Protein AF-A0A9Q0F602-F1 (afdb_monomer)

Radius of gyration: 28.96 Å; Cα contacts (8 Å, |Δi|>4): 557; chains: 1; bounding box: 71×71×75 Å

Foldseek 3Di:
DDAAEDAALVVQVVCVVVVVDDQFGKHKYKDFDDVVCVVVVQDLDPDPPDDDDDDFDCPPFKTWDDDPPPDGGTIIIGTGGNNVSVLVVLVVVLVVVVPPDDDDHDHQPADDDPVVSVCVVCQQRPPSCVVVVVVVVVVVVVVVQDDDLVLLAADPVLVVLVVVLVVVLVVLVVCVVVVNDDPVRSLVVLQVSQVLSLVVRLVVVLVCCVVPPVPRSVNCCAVVVVDDDSLRSSLAHFFLFWFAALVRHTDSDTTRDHVSRDGDPVRVVRLVRLLVSLVVLLVVLLVVLVVQLVVLCVVQVQAFAAAAAQPDLAFDWAFQDPPPDPNVVVLVVQQQWFASAFDDDVPDTDDHHLDHDHPVNSVCCVVRHRGITTTAAQVRRPDDRYGHQNNHGADPNNSHGDDHGDSVSNVVSCVSSVCSSVVSNPSNSSSRDDDDDDDNDDDDPDFDWDDDPPDDTDGDD

Secondary structure (DSSP, 8-state):
-PPPEESSHHHHHHHHHTTSS-TT-EEEEEEEPPHHHHHTS--SS------------EETTEEEE--SSTTSPPEEEEEEEHHHHHHHHHHHHHHHTTTTS------GGG-S-HHHHHHHHTTT-TTTTHHHHHHHHHHHHHHT----STTSPPPTTHHHHHHHHHHHHHHHHHHHHTTSS-HHHHHHHHHHHHHHHHHHHHHHHHHHHHHH-TT-HHHHHHHTTSS--HHHHHHHHT--B-BB-TTSPBPS--B---TTT---HHHHHHHHHHHHHHHHHHHHHHHHHHHHHHHHHHHHTT-EEEES-------EEE----SSS-HHHHHHHHTT-EESS-EEETTEEEE-TT-B--HHHHHHHHHH--S-EEEE-GGG-S-SSEEEHHHH-B-TTTSSBPPTT--HHHHHHHHHHHHHHHHHTHHHHTTTB-----PPP---SSSEEEE-SSS-EEEE-

Structure (mmCIF, N/CA/C/O backbone):
data_AF-A0A9Q0F602-F1
#
_entry.id   AF-A0A9Q0F602-F1
#
loop_
_atom_site.group_PDB
_atom_site.id
_atom_site.type_symbol
_atom_site.label_atom_id
_atom_site.label_alt_id
_atom_site.label_comp_id
_atom_site.label_asym_id
_atom_site.label_entity_id
_atom_site.label_seq_id
_atom_site.pdbx_PDB_ins_code
_atom_site.Cartn_x
_atom_site.Cartn_y
_atom_site.Cartn_z
_atom_site.occupancy
_atom_site.B_iso_or_equiv
_atom_site.auth_seq_id
_atom_site.auth_comp_id
_atom_site.auth_asym_id
_atom_site.auth_atom_id
_atom_site.pdbx_PDB_model_num
ATOM 1 N N . MET A 1 1 ? 18.107 36.963 -3.755 1.00 41.66 1 MET A N 1
ATOM 2 C CA . MET A 1 1 ? 16.839 37.717 -3.617 1.00 41.66 1 MET A CA 1
ATOM 3 C C . MET A 1 1 ? 16.368 37.579 -2.179 1.00 41.66 1 MET A C 1
ATOM 5 O O . MET A 1 1 ? 16.501 36.490 -1.639 1.00 41.66 1 MET A O 1
ATOM 9 N N . LYS A 1 2 ? 15.916 38.659 -1.530 1.00 63.69 2 LYS A N 1
ATOM 10 C CA . LYS A 1 2 ? 15.378 38.585 -0.161 1.00 63.69 2 LYS A CA 1
ATOM 11 C C . LYS A 1 2 ? 13.997 37.928 -0.218 1.00 63.69 2 LYS A C 1
ATOM 13 O O . LYS A 1 2 ? 13.173 38.358 -1.020 1.00 63.69 2 LYS A O 1
ATOM 18 N N . GLU A 1 3 ? 13.774 36.894 0.588 1.00 75.31 3 GLU A N 1
ATOM 19 C CA . GLU A 1 3 ? 12.458 36.259 0.712 1.00 75.31 3 GLU A CA 1
ATOM 20 C C . GLU A 1 3 ? 11.440 37.296 1.226 1.00 75.31 3 GLU A C 1
ATOM 22 O O . GLU A 1 3 ? 11.767 38.059 2.144 1.00 75.31 3 GLU A O 1
ATOM 27 N N . PRO A 1 4 ? 10.239 37.387 0.629 1.00 79.62 4 PRO A N 1
ATOM 28 C CA . PRO A 1 4 ? 9.236 38.358 1.035 1.00 79.62 4 PRO A CA 1
ATOM 29 C C . PRO A 1 4 ? 8.713 38.043 2.439 1.00 79.62 4 PRO A C 1
ATOM 31 O O . PRO A 1 4 ? 8.528 36.886 2.820 1.00 79.62 4 PRO A O 1
ATOM 34 N N . PHE A 1 5 ? 8.473 39.102 3.204 1.00 81.12 5 PHE A N 1
ATOM 35 C CA . PHE A 1 5 ? 7.971 39.035 4.568 1.00 81.12 5 PHE A CA 1
ATOM 36 C C . PHE A 1 5 ? 6.548 39.588 4.623 1.00 81.12 5 PHE A C 1
ATOM 38 O O . PHE A 1 5 ? 6.293 40.682 4.115 1.00 81.12 5 PHE A O 1
ATOM 45 N N . PHE A 1 6 ? 5.645 38.855 5.269 1.00 79.75 6 PHE A N 1
ATOM 46 C CA . PHE A 1 6 ? 4.251 39.248 5.445 1.00 79.75 6 PHE A CA 1
ATOM 47 C C . PHE A 1 6 ? 3.867 39.260 6.923 1.00 79.75 6 PHE A C 1
ATOM 49 O O . PHE A 1 6 ? 4.175 38.334 7.678 1.00 79.75 6 PHE A O 1
ATOM 56 N N . TRP A 1 7 ? 3.162 40.321 7.322 1.00 73.75 7 TRP A N 1
ATOM 57 C CA . TRP A 1 7 ? 2.641 40.471 8.677 1.00 73.75 7 TRP A CA 1
ATOM 58 C C . TRP A 1 7 ? 1.480 39.516 8.937 1.00 73.75 7 TRP A C 1
ATOM 60 O O . TRP A 1 7 ? 1.455 38.889 9.987 1.00 73.75 7 TRP A O 1
ATOM 70 N N . ASN A 1 8 ? 0.570 39.367 7.971 1.00 76.56 8 ASN A N 1
ATOM 71 C CA . ASN A 1 8 ? -0.616 38.525 8.097 1.00 76.56 8 ASN A CA 1
ATOM 72 C C . ASN A 1 8 ? -0.770 37.597 6.878 1.00 76.56 8 ASN A C 1
ATOM 74 O O . ASN A 1 8 ? -0.322 37.908 5.771 1.00 76.56 8 ASN A O 1
ATOM 78 N N . SER A 1 9 ? -1.474 36.474 7.055 1.00 77.12 9 SER A N 1
ATOM 79 C CA . SER A 1 9 ? -1.753 35.501 5.981 1.00 77.12 9 SER A CA 1
ATOM 80 C C . SER A 1 9 ? -2.570 36.108 4.833 1.00 77.12 9 SER A C 1
ATOM 82 O O . SER A 1 9 ? -2.335 35.798 3.665 1.00 77.12 9 SER A O 1
ATOM 84 N N . ASN A 1 10 ? -3.481 37.034 5.147 1.00 81.56 10 ASN A N 1
ATOM 85 C CA . ASN A 1 10 ? -4.293 37.748 4.161 1.00 81.56 10 ASN A CA 1
ATOM 86 C C . ASN A 1 10 ? -3.459 38.627 3.222 1.00 81.56 10 ASN A C 1
ATOM 88 O O . ASN A 1 10 ? -3.781 38.712 2.037 1.00 81.56 10 ASN A O 1
ATOM 92 N N . ASP A 1 11 ? -2.370 39.222 3.714 1.00 84.00 11 ASP A N 1
ATOM 93 C CA . ASP A 1 11 ? -1.487 40.054 2.891 1.00 84.00 11 ASP A CA 1
ATOM 94 C C . ASP A 1 11 ? -0.701 39.193 1.900 1.00 84.00 11 ASP A C 1
ATOM 96 O O . ASP A 1 11 ? -0.576 39.552 0.728 1.00 84.00 11 ASP A O 1
ATOM 100 N N . ALA A 1 12 ? -0.235 38.020 2.343 1.00 80.81 12 ALA A N 1
ATOM 101 C CA . ALA A 1 12 ? 0.428 37.047 1.479 1.00 80.81 12 ALA A CA 1
ATOM 102 C C . ALA A 1 12 ? -0.520 36.547 0.372 1.00 80.81 12 ALA A C 1
ATOM 104 O O . ALA A 1 12 ? -0.171 36.548 -0.808 1.00 80.81 12 ALA A O 1
ATOM 105 N N . ILE A 1 13 ? -1.761 36.196 0.721 1.00 82.19 13 ILE A N 1
ATOM 106 C CA . ILE A 1 13 ? -2.766 35.744 -0.255 1.00 82.19 13 ILE A CA 1
ATOM 107 C C . ILE A 1 13 ? -3.188 36.889 -1.188 1.00 82.19 13 ILE A C 1
ATOM 109 O O . ILE A 1 13 ? -3.376 36.674 -2.386 1.00 82.19 13 ILE A O 1
ATOM 113 N N . GLY A 1 14 ? -3.297 38.117 -0.678 1.00 84.25 14 GLY A N 1
ATOM 114 C CA . GLY A 1 14 ? -3.544 39.313 -1.483 1.00 84.25 14 GLY A CA 1
ATOM 115 C C . GLY A 1 14 ? -2.427 39.567 -2.497 1.00 84.25 14 GLY A C 1
ATOM 116 O O . GLY A 1 14 ? -2.708 39.825 -3.668 1.00 84.25 14 GLY A O 1
ATOM 117 N N . ALA A 1 15 ? -1.167 39.413 -2.086 1.00 85.12 15 ALA A N 1
ATOM 118 C CA . ALA A 1 15 ? -0.013 39.522 -2.972 1.00 85.12 15 ALA A CA 1
ATOM 119 C C . ALA A 1 15 ? -0.013 38.438 -4.064 1.00 85.12 15 ALA A C 1
ATOM 121 O O . ALA A 1 15 ? 0.291 38.740 -5.220 1.00 85.12 15 ALA A O 1
ATOM 122 N N . TYR A 1 16 ? -0.417 37.207 -3.733 1.00 84.19 16 TYR A N 1
ATOM 123 C CA . TYR A 1 16 ? -0.613 36.137 -4.716 1.00 84.19 16 TYR A CA 1
ATOM 124 C C . TYR A 1 16 ? -1.753 36.447 -5.699 1.00 84.19 16 TYR A C 1
ATOM 126 O O . TYR A 1 16 ? -1.562 36.351 -6.909 1.00 84.19 16 TYR A O 1
ATOM 134 N N . ARG A 1 17 ? -2.912 36.920 -5.216 1.00 84.25 17 ARG A N 1
ATOM 135 C CA . ARG A 1 17 ? -4.042 37.339 -6.074 1.00 84.25 17 ARG A CA 1
ATOM 136 C C . ARG A 1 17 ? -3.666 38.475 -7.028 1.00 84.25 17 ARG A C 1
ATOM 138 O O . ARG A 1 17 ? -4.156 38.526 -8.151 1.00 84.25 17 ARG A O 1
ATOM 145 N N . GLN A 1 18 ? -2.768 39.359 -6.600 1.00 88.62 18 GLN A N 1
ATOM 146 C CA . GLN A 1 18 ? -2.199 40.432 -7.420 1.00 88.62 18 GLN A CA 1
ATOM 147 C C . GLN A 1 18 ? -1.030 39.971 -8.313 1.00 88.62 18 GLN A C 1
ATOM 149 O O . GLN A 1 18 ? -0.389 40.811 -8.941 1.00 88.62 18 GLN A O 1
ATOM 154 N N . LYS A 1 19 ? -0.735 38.662 -8.368 1.00 84.19 19 LYS A N 1
ATOM 155 C CA . LYS A 1 19 ? 0.367 38.045 -9.131 1.00 84.19 19 LYS A CA 1
ATOM 156 C C . LYS A 1 19 ? 1.757 38.611 -8.801 1.00 84.19 19 LYS A C 1
ATOM 158 O O . LYS A 1 19 ? 2.646 38.612 -9.646 1.00 84.19 19 LYS A O 1
ATOM 163 N N . ARG A 1 20 ? 1.959 39.105 -7.572 1.00 84.19 20 ARG A N 1
ATOM 164 C CA . ARG A 1 20 ? 3.258 39.624 -7.097 1.00 84.19 20 ARG A CA 1
ATOM 165 C C . ARG A 1 20 ? 4.189 38.524 -6.588 1.00 84.19 20 ARG A C 1
ATOM 167 O O . ARG A 1 20 ? 5.395 38.733 -6.536 1.00 84.19 20 ARG A O 1
ATOM 174 N N . ILE A 1 21 ? 3.625 37.387 -6.190 1.00 84.94 21 ILE A N 1
ATOM 175 C CA . ILE A 1 21 ? 4.335 36.194 -5.715 1.00 84.94 21 ILE A CA 1
ATOM 176 C C . ILE A 1 21 ? 3.667 34.942 -6.293 1.00 84.94 21 ILE A C 1
ATOM 178 O O . ILE A 1 21 ? 2.456 34.953 -6.527 1.00 84.94 21 ILE A O 1
ATOM 182 N N . ASN A 1 22 ? 4.438 33.874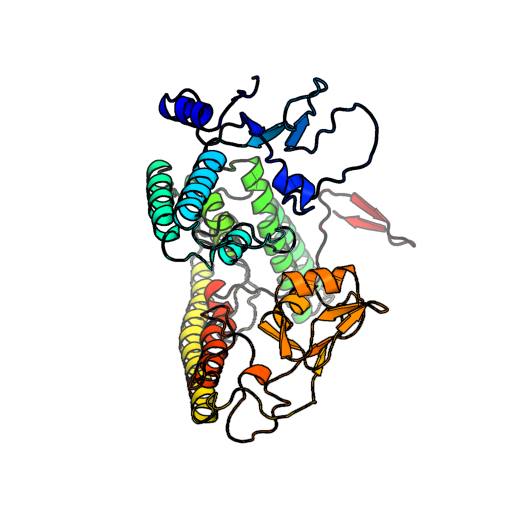 -6.507 1.00 82.81 22 ASN A N 1
ATOM 183 C CA . ASN A 1 22 ? 3.905 32.585 -6.958 1.00 82.81 22 ASN A CA 1
ATOM 184 C C . ASN A 1 22 ? 3.456 31.733 -5.761 1.00 82.81 22 ASN A C 1
ATOM 186 O O . ASN A 1 22 ? 3.841 31.994 -4.620 1.00 82.81 22 ASN A O 1
ATOM 190 N N . LEU A 1 23 ? 2.658 30.695 -6.029 1.00 78.62 23 LEU A N 1
ATOM 191 C CA . LEU A 1 23 ? 2.101 29.807 -5.001 1.00 78.62 23 LEU A CA 1
ATOM 192 C C . LEU A 1 23 ? 3.199 29.119 -4.161 1.00 78.62 23 LEU A C 1
ATOM 194 O O . LEU A 1 23 ? 3.097 29.065 -2.934 1.00 78.62 23 LEU A O 1
ATOM 198 N N . ASP A 1 24 ? 4.267 28.676 -4.830 1.00 75.88 24 ASP A N 1
ATOM 199 C CA . ASP A 1 24 ? 5.380 27.916 -4.240 1.00 75.88 24 ASP A CA 1
ATOM 200 C C . ASP A 1 24 ? 6.548 28.800 -3.783 1.00 75.88 24 ASP A C 1
ATOM 202 O O . ASP A 1 24 ? 7.574 28.306 -3.314 1.00 75.88 24 ASP A O 1
ATOM 206 N N . SER A 1 25 ? 6.427 30.124 -3.923 1.00 80.06 25 SER A N 1
ATOM 207 C CA . SER A 1 25 ? 7.468 31.043 -3.471 1.00 80.06 25 SER A CA 1
ATOM 208 C C . SER A 1 25 ? 7.612 30.982 -1.951 1.00 80.06 25 SER A C 1
ATOM 210 O O . SER A 1 25 ? 6.646 31.199 -1.216 1.00 80.06 25 SER A O 1
ATOM 212 N N . LEU A 1 26 ? 8.837 30.723 -1.489 1.00 78.31 26 LEU A N 1
ATOM 213 C CA . LEU A 1 26 ? 9.181 30.764 -0.071 1.00 78.31 26 LEU A CA 1
ATOM 214 C C . LEU A 1 26 ? 9.020 32.186 0.470 1.00 78.31 26 LEU A C 1
ATOM 216 O O . LEU A 1 26 ? 9.512 33.148 -0.124 1.00 78.31 26 LEU A O 1
ATOM 220 N N . LEU A 1 27 ? 8.339 32.300 1.606 1.00 81.38 27 LEU A N 1
ATOM 221 C CA . LEU A 1 27 ? 8.071 33.552 2.298 1.00 81.38 27 LEU A CA 1
ATOM 222 C C . LEU A 1 27 ? 8.160 33.372 3.815 1.00 81.38 27 LEU A C 1
ATOM 224 O O . LEU A 1 27 ? 8.030 32.262 4.340 1.00 81.38 27 LEU A O 1
ATOM 228 N N . TRP A 1 28 ? 8.348 34.483 4.520 1.00 78.00 28 TRP A N 1
ATOM 229 C CA . TRP A 1 28 ? 8.276 34.531 5.978 1.00 78.00 28 TRP A CA 1
ATOM 230 C C . TRP A 1 28 ? 6.929 35.095 6.411 1.00 78.00 28 TRP A C 1
ATOM 232 O O . TRP A 1 28 ? 6.579 36.220 6.049 1.00 78.00 28 TRP A O 1
ATOM 242 N N . LEU A 1 29 ? 6.188 34.318 7.198 1.00 73.81 29 LEU A N 1
ATOM 243 C CA . LEU A 1 29 ? 4.906 34.716 7.767 1.00 73.81 29 LEU A CA 1
ATOM 244 C C . LEU A 1 29 ? 5.045 34.920 9.275 1.00 73.81 29 LEU A C 1
ATOM 246 O O . LEU A 1 29 ? 5.580 34.054 9.970 1.00 73.81 29 LEU A O 1
ATOM 250 N N . ARG A 1 30 ? 4.526 36.035 9.795 1.00 74.00 30 ARG A N 1
ATOM 251 C CA . ARG A 1 30 ? 4.342 36.217 11.239 1.00 74.00 30 ARG A CA 1
ATOM 252 C C . ARG A 1 30 ? 3.079 35.487 11.700 1.00 74.00 30 ARG A C 1
ATOM 254 O O . ARG A 1 30 ? 1.989 35.741 11.201 1.00 74.00 30 ARG A O 1
ATOM 261 N N . TRP A 1 31 ? 3.234 34.610 12.682 1.00 66.50 31 TRP A N 1
ATOM 262 C CA . TRP A 1 31 ? 2.153 33.909 13.362 1.00 66.50 31 TRP A CA 1
ATOM 263 C C . TRP A 1 31 ? 2.075 34.393 14.813 1.00 66.50 31 TRP A C 1
ATOM 265 O O . TRP A 1 31 ? 3.053 34.321 15.566 1.00 66.50 31 TRP A O 1
ATOM 275 N N . GLU A 1 32 ? 0.911 34.894 15.224 1.00 58.59 32 GLU A N 1
ATOM 276 C CA . GLU A 1 32 ? 0.655 35.272 16.616 1.00 58.59 32 GLU A CA 1
ATOM 277 C C . GLU A 1 32 ? 0.205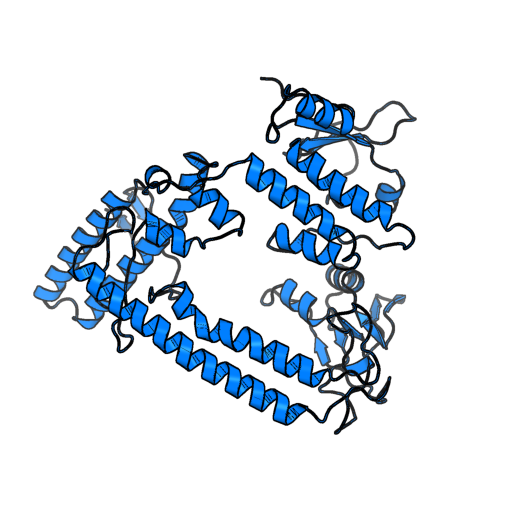 34.044 17.414 1.00 58.59 32 GLU A C 1
ATOM 279 O O . GLU A 1 32 ? -0.794 33.408 17.087 1.00 58.59 32 GLU A O 1
ATOM 284 N N . CYS A 1 33 ? 0.979 33.657 18.431 1.00 53.06 33 CYS A N 1
A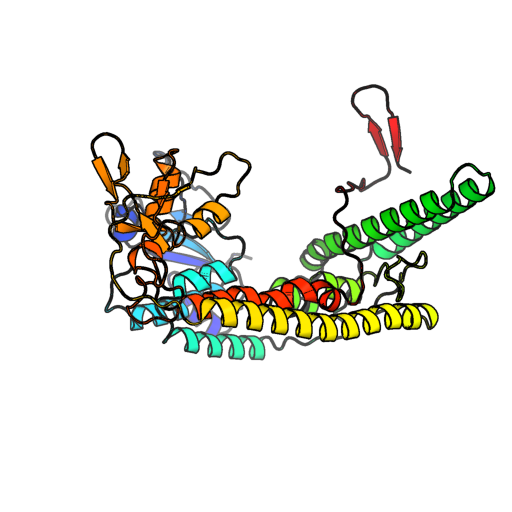TOM 285 C CA . CYS A 1 33 ? 0.665 32.483 19.239 1.00 53.06 33 CYS A CA 1
ATOM 286 C C . CYS A 1 33 ? -0.339 32.853 20.341 1.00 53.06 33 CYS A C 1
ATOM 288 O O . CYS A 1 33 ? -0.104 33.786 21.116 1.00 53.06 33 CYS A O 1
ATOM 290 N N . ASP A 1 34 ? -1.451 32.119 20.410 1.00 48.19 34 ASP A N 1
ATOM 291 C CA . ASP A 1 34 ? -2.485 32.323 21.421 1.00 48.19 34 ASP A CA 1
ATOM 292 C C . ASP A 1 34 ? -2.008 31.787 22.785 1.00 48.19 34 ASP A C 1
ATOM 294 O O . ASP A 1 34 ? -1.539 30.650 22.893 1.00 48.19 34 ASP A O 1
ATOM 298 N N . GLN A 1 35 ? -2.108 32.590 23.851 1.00 42.62 35 GLN A N 1
ATOM 299 C CA . GLN A 1 35 ? -1.493 32.276 25.157 1.00 42.62 35 GLN A CA 1
ATOM 300 C C . GLN A 1 35 ? -2.017 30.973 25.788 1.00 42.62 35 GLN A C 1
ATOM 302 O O . GLN A 1 35 ? -1.317 30.362 26.593 1.00 42.62 35 GLN A O 1
ATOM 307 N N . ARG A 1 36 ? -3.222 30.529 25.404 1.00 39.00 36 ARG A N 1
ATOM 308 C CA . ARG A 1 36 ? -3.867 29.302 25.903 1.00 39.00 36 ARG A CA 1
ATOM 309 C C . ARG A 1 36 ? -3.193 28.009 25.426 1.00 39.00 36 ARG A C 1
ATOM 311 O O . ARG A 1 36 ? -3.219 27.026 26.154 1.00 39.00 36 ARG A O 1
ATOM 318 N N . LEU A 1 37 ? -2.575 28.020 24.241 1.00 38.97 37 LEU A N 1
ATOM 319 C CA . LEU A 1 37 ? -1.828 26.877 23.684 1.00 38.97 37 LEU A CA 1
ATOM 320 C C . LEU A 1 37 ? -0.454 26.701 24.346 1.00 38.97 37 LEU A C 1
ATOM 322 O O . LEU A 1 37 ? 0.096 25.607 24.389 1.00 38.97 37 LEU A O 1
ATOM 326 N N . ILE A 1 38 ? 0.104 27.787 24.886 1.00 39.44 38 ILE A N 1
ATOM 327 C CA . ILE A 1 38 ? 1.402 27.781 25.571 1.00 39.44 38 ILE A CA 1
ATOM 328 C C . ILE A 1 38 ? 1.247 27.247 27.001 1.00 39.44 38 ILE A C 1
ATOM 330 O O . ILE A 1 38 ? 2.126 26.549 27.502 1.00 39.44 38 ILE A O 1
ATOM 334 N N . THR A 1 39 ? 0.127 27.548 27.667 1.00 33.12 39 THR A N 1
ATOM 335 C CA . THR A 1 39 ? -0.156 27.078 29.032 1.00 33.12 39 THR A CA 1
ATOM 336 C C . THR A 1 39 ? -0.642 25.632 29.104 1.00 33.12 39 THR A C 1
ATOM 338 O O . THR A 1 39 ? -0.483 25.016 30.156 1.00 33.12 39 THR A O 1
ATOM 341 N N . SER A 1 40 ? -1.194 25.067 28.024 1.00 34.69 40 SER A N 1
ATOM 342 C CA . SER A 1 40 ? -1.618 23.659 27.986 1.00 34.69 40 SER A CA 1
ATOM 343 C C . SER A 1 40 ? -0.461 22.667 27.807 1.00 34.69 40 SER A C 1
ATOM 345 O O . SER A 1 40 ? -0.661 21.474 28.011 1.00 34.69 40 SER A O 1
ATOM 347 N N . GLY A 1 41 ? 0.748 23.129 27.454 1.00 34.75 41 GLY A N 1
ATOM 348 C CA . GLY A 1 41 ? 1.889 22.256 27.137 1.00 34.75 41 GLY A CA 1
ATOM 349 C C . GLY A 1 41 ? 1.703 21.440 25.850 1.00 34.75 41 GLY A C 1
ATOM 350 O O . GLY A 1 41 ? 2.530 20.590 25.534 1.00 34.75 41 GLY A O 1
ATOM 351 N N . GLU A 1 42 ? 0.632 21.705 25.103 1.00 32.84 42 GLU A N 1
ATOM 352 C CA . GLU A 1 42 ? 0.266 21.028 23.863 1.00 32.84 42 GLU A CA 1
ATOM 353 C C . GLU A 1 42 ? 0.643 21.924 22.678 1.00 32.84 42 GLU A C 1
ATOM 355 O O . GLU A 1 42 ? -0.200 22.401 21.918 1.00 32.84 42 GLU A O 1
ATOM 360 N N . THR A 1 43 ? 1.935 22.219 22.537 1.00 29.81 43 THR A N 1
ATOM 361 C CA . THR A 1 43 ? 2.434 22.860 21.321 1.00 29.81 43 THR A CA 1
ATOM 362 C C . THR A 1 43 ? 2.626 21.786 20.245 1.00 29.81 43 THR A C 1
ATOM 364 O O . THR A 1 43 ? 3.396 20.856 20.475 1.00 29.81 43 THR A O 1
ATOM 367 N N . PRO A 1 44 ? 2.022 21.912 19.045 1.00 31.59 44 PRO A N 1
ATOM 368 C CA . PRO A 1 44 ? 2.202 20.952 17.941 1.00 31.59 44 PRO A CA 1
ATOM 369 C C . PRO A 1 44 ? 3.635 20.935 17.380 1.00 31.59 44 PRO A C 1
ATOM 371 O O . PRO A 1 44 ? 3.979 20.128 16.519 1.00 31.59 44 PRO A O 1
ATOM 374 N N . ILE A 1 45 ? 4.479 21.848 17.860 1.00 34.50 45 ILE A N 1
ATOM 375 C CA . ILE A 1 45 ? 5.906 21.899 17.598 1.00 34.50 45 ILE A CA 1
ATOM 376 C C . ILE A 1 45 ? 6.572 21.465 18.898 1.00 34.50 45 ILE A C 1
ATOM 378 O O . ILE A 1 45 ? 6.432 22.140 19.919 1.00 34.50 45 ILE A O 1
ATOM 382 N N . GLN A 1 46 ? 7.290 20.345 18.859 1.00 26.59 46 GLN A N 1
ATOM 383 C CA . GLN A 1 46 ? 8.152 19.882 19.943 1.00 26.59 46 GLN A CA 1
ATOM 384 C C . GLN A 1 46 ? 9.349 20.845 20.046 1.00 26.59 46 GLN A C 1
ATOM 386 O O . GLN A 1 46 ? 10.449 20.573 19.576 1.00 26.59 46 GLN A O 1
ATOM 391 N N . GLY A 1 47 ? 9.099 22.049 20.558 1.00 31.45 47 GLY A N 1
ATOM 392 C CA . GLY A 1 47 ? 10.131 23.016 20.882 1.00 31.45 47 GLY A CA 1
ATOM 393 C C . GLY A 1 47 ? 10.797 22.574 22.172 1.00 31.45 47 GLY A C 1
ATOM 394 O O . GLY A 1 47 ? 10.157 22.552 23.223 1.00 31.45 47 GLY A O 1
ATOM 395 N N . TYR A 1 48 ? 12.076 22.217 22.101 1.00 25.08 48 TYR A N 1
ATOM 396 C CA . TYR A 1 48 ? 12.913 22.137 23.289 1.00 25.08 48 TYR A CA 1
ATOM 397 C C . TYR A 1 48 ? 13.024 23.553 23.861 1.00 25.08 48 TYR A C 1
ATOM 399 O O . TYR A 1 48 ? 13.790 24.379 23.377 1.00 25.08 48 TYR A O 1
ATOM 407 N N . TYR A 1 49 ? 12.198 23.868 24.857 1.00 31.23 49 TYR A N 1
ATOM 408 C CA . TYR A 1 49 ? 12.339 25.095 25.631 1.00 31.23 49 TYR A CA 1
ATOM 409 C C . TYR A 1 49 ? 13.432 24.871 26.675 1.00 31.23 49 TYR A C 1
ATOM 411 O O . TYR A 1 49 ? 13.136 24.625 27.844 1.00 31.23 49 TYR A O 1
ATOM 419 N N . GLU A 1 50 ? 14.697 24.932 26.263 1.00 23.75 50 GLU A N 1
ATOM 420 C CA . GLU A 1 50 ? 15.766 25.112 27.240 1.00 23.75 50 GLU A CA 1
ATOM 421 C C . GLU A 1 50 ? 15.747 26.555 27.744 1.00 23.75 50 GLU A C 1
ATOM 423 O O . GLU A 1 50 ? 15.610 27.534 27.006 1.00 23.75 50 GLU A O 1
ATOM 428 N N . SER A 1 51 ? 15.766 26.676 29.066 1.00 28.02 51 SER A N 1
ATOM 429 C CA . SER A 1 51 ? 15.763 27.949 29.757 1.00 28.02 51 SER A CA 1
ATOM 430 C C . SER A 1 51 ? 17.037 28.736 29.460 1.00 28.02 51 SER A C 1
ATOM 432 O O . SER A 1 51 ? 18.120 28.164 29.499 1.00 28.02 51 SER A O 1
ATOM 434 N N . LEU A 1 52 ? 16.877 30.061 29.402 1.00 28.69 52 LEU A N 1
ATOM 435 C CA . LEU A 1 52 ? 17.901 31.096 29.595 1.00 28.69 52 LEU A CA 1
ATOM 436 C C . LEU A 1 52 ? 18.768 31.441 28.376 1.00 28.69 52 LEU A C 1
ATOM 438 O O . LEU A 1 52 ? 19.565 30.654 27.893 1.00 28.69 52 LEU A O 1
ATOM 442 N N . GLY A 1 53 ? 18.709 32.724 28.006 1.00 26.22 53 GLY A N 1
ATOM 443 C CA . GLY A 1 53 ? 19.732 33.378 27.193 1.00 26.22 53 GLY A CA 1
ATOM 444 C C . GLY A 1 53 ? 19.213 33.858 25.847 1.00 26.22 53 GLY A C 1
ATOM 445 O O . GLY A 1 53 ? 18.731 33.097 25.024 1.00 26.22 53 GLY A O 1
ATOM 446 N N . THR A 1 54 ? 19.308 35.162 25.630 1.00 32.12 54 THR A N 1
ATOM 447 C CA . THR A 1 54 ? 19.098 35.842 24.352 1.00 32.12 54 THR A CA 1
ATOM 448 C C . THR A 1 54 ? 19.949 35.236 23.235 1.00 32.12 54 THR A C 1
ATOM 450 O O . THR A 1 54 ? 21.077 35.678 23.069 1.00 32.12 54 THR A O 1
ATOM 453 N N . TYR A 1 55 ? 19.417 34.306 22.438 1.00 31.98 55 TYR A N 1
ATOM 454 C CA . TYR A 1 55 ? 19.992 33.944 21.139 1.00 31.98 55 TYR A CA 1
ATOM 455 C C . TYR A 1 55 ? 18.915 33.550 20.122 1.00 31.98 55 TYR A C 1
ATOM 457 O O . TYR A 1 55 ? 17.884 32.967 20.450 1.00 31.98 55 TYR A O 1
ATOM 465 N N . GLN A 1 56 ? 19.161 33.951 18.873 1.00 37.00 56 GLN A N 1
ATOM 466 C CA . GLN A 1 56 ? 18.442 33.515 17.682 1.00 37.00 56 GLN A CA 1
ATOM 467 C C . GLN A 1 56 ? 18.777 32.041 17.436 1.00 37.00 56 GLN A C 1
ATOM 469 O O . GLN A 1 56 ? 19.854 31.742 16.927 1.00 37.00 56 GLN A O 1
ATOM 474 N N . GLU A 1 57 ? 17.875 31.125 17.770 1.00 34.41 57 GLU A N 1
ATOM 475 C CA . GLU A 1 57 ? 17.994 29.739 17.317 1.00 34.41 57 GLU A CA 1
ATOM 476 C C . GLU A 1 57 ? 17.206 29.549 16.023 1.00 34.41 57 GLU A C 1
ATOM 478 O O . GLU A 1 57 ? 15.987 29.732 15.961 1.00 34.41 57 GLU A O 1
ATOM 483 N N . ILE A 1 58 ? 17.937 29.212 14.962 1.00 31.97 58 ILE A N 1
ATOM 484 C CA . ILE A 1 58 ? 17.389 28.842 13.662 1.00 31.97 58 ILE A CA 1
ATOM 485 C C . ILE A 1 58 ? 17.109 27.339 13.715 1.00 31.97 58 ILE A C 1
ATOM 487 O O . ILE A 1 58 ? 17.987 26.528 13.431 1.00 31.97 58 ILE A O 1
ATOM 491 N N . TYR A 1 59 ? 15.876 26.950 14.029 1.00 33.97 59 TYR A N 1
ATOM 492 C CA . TYR A 1 59 ? 15.384 25.654 13.566 1.00 33.97 59 TYR A CA 1
ATOM 493 C C . TYR A 1 59 ? 15.047 25.853 12.091 1.00 33.97 59 TYR A C 1
ATOM 495 O O . TYR A 1 59 ? 14.281 26.755 11.780 1.00 33.97 59 TYR A O 1
ATOM 503 N N . GLY A 1 60 ? 15.639 25.082 11.174 1.00 39.53 60 GLY A N 1
ATOM 504 C CA . GLY A 1 60 ? 15.752 25.386 9.730 1.00 39.53 60 GLY A CA 1
ATOM 505 C C . GLY A 1 60 ? 14.508 25.876 8.950 1.00 39.53 60 GLY A C 1
ATOM 506 O O . GLY A 1 60 ? 14.660 26.353 7.824 1.00 39.53 60 GLY A O 1
ATOM 507 N N . HIS A 1 61 ? 13.301 25.819 9.530 1.00 41.00 61 HIS A N 1
ATOM 508 C CA . HIS A 1 61 ? 12.034 26.295 8.958 1.00 41.00 61 HIS A CA 1
ATOM 509 C C . HIS A 1 61 ? 11.213 27.254 9.858 1.00 41.00 61 HIS A C 1
ATOM 511 O O . HIS A 1 61 ? 10.206 27.792 9.398 1.00 41.00 61 HIS A O 1
ATOM 517 N N . CYS A 1 62 ? 11.626 27.519 11.104 1.00 41.06 62 CYS A N 1
ATOM 518 C CA . CYS A 1 62 ? 10.908 28.371 12.061 1.00 41.06 62 CYS A CA 1
ATOM 519 C C . CYS A 1 62 ? 11.881 29.270 12.834 1.00 41.06 62 CYS A C 1
ATOM 521 O O . CYS A 1 62 ? 12.890 28.807 13.358 1.00 41.06 62 CYS A O 1
ATOM 523 N N . LEU A 1 63 ? 11.548 30.553 12.957 1.00 44.53 63 LEU A N 1
ATOM 524 C CA . LEU A 1 63 ? 12.326 31.544 13.691 1.00 44.53 63 LEU A CA 1
ATOM 525 C C . LEU A 1 63 ? 11.436 32.138 14.787 1.00 44.53 63 LEU A C 1
ATOM 527 O O . LEU A 1 63 ? 10.488 32.874 14.519 1.00 44.53 63 LEU A O 1
ATOM 531 N N . ILE A 1 64 ? 11.698 31.777 16.041 1.00 50.62 64 ILE A N 1
ATOM 532 C CA . ILE A 1 64 ? 10.913 32.252 17.187 1.00 50.62 64 ILE A CA 1
ATOM 533 C C . ILE A 1 64 ? 11.534 33.558 17.680 1.00 50.62 64 ILE A C 1
ATOM 535 O O . ILE A 1 64 ? 12.708 33.592 18.040 1.00 50.62 64 ILE A O 1
ATOM 539 N N . VAL A 1 65 ? 10.754 34.642 17.726 1.00 48.66 65 VAL A N 1
ATOM 540 C CA . VAL A 1 65 ? 11.227 35.928 18.259 1.00 48.66 65 VAL A CA 1
ATOM 541 C C . VAL A 1 65 ? 10.342 36.345 19.418 1.00 48.66 65 VAL A C 1
ATOM 543 O O . VAL A 1 65 ? 9.161 36.661 19.267 1.00 48.66 65 VAL A O 1
ATOM 546 N N . ARG A 1 66 ? 10.936 36.396 20.609 1.00 41.78 66 ARG A N 1
ATOM 547 C CA . ARG A 1 66 ? 10.277 36.940 21.794 1.00 41.78 66 ARG A CA 1
ATOM 548 C C . ARG A 1 66 ? 10.486 38.454 21.830 1.00 41.78 66 ARG A C 1
ATOM 550 O O . ARG A 1 66 ? 11.621 38.924 21.847 1.00 41.78 66 ARG A O 1
ATOM 557 N N . SER A 1 67 ? 9.398 39.224 21.839 1.00 38.47 67 SER A N 1
ATOM 558 C CA . SER A 1 67 ? 9.474 40.678 22.023 1.00 38.47 67 SER A CA 1
ATOM 559 C C . SER A 1 67 ? 9.884 40.993 23.465 1.00 38.47 67 SER A C 1
ATOM 561 O O . SER A 1 67 ? 9.230 40.561 24.411 1.00 38.47 67 SER A O 1
ATOM 563 N N . VAL A 1 68 ? 10.969 41.754 23.642 1.00 39.81 68 VAL A N 1
ATOM 564 C CA . VAL A 1 68 ? 11.482 42.195 24.959 1.00 39.81 68 VAL A CA 1
ATOM 565 C C . VAL A 1 68 ? 10.609 43.314 25.561 1.00 39.81 68 VAL A C 1
ATOM 567 O O . VAL A 1 68 ? 10.736 43.658 26.736 1.00 39.81 68 VAL A O 1
ATOM 570 N N . LYS A 1 69 ? 9.664 43.877 24.793 1.00 39.34 69 LYS A N 1
ATOM 571 C CA . LYS A 1 69 ? 8.702 44.858 25.310 1.00 39.34 69 LYS A CA 1
ATOM 572 C C . LYS A 1 69 ? 7.529 44.131 25.978 1.00 39.34 69 LYS A C 1
ATOM 574 O O . LYS A 1 69 ? 6.757 43.441 25.323 1.00 39.34 69 LYS A O 1
ATOM 579 N N . LYS A 1 70 ? 7.424 44.332 27.295 1.00 41.09 70 LYS A N 1
ATOM 580 C CA . LYS A 1 70 ? 6.588 43.684 28.330 1.00 41.09 70 LYS A CA 1
ATOM 581 C C . LYS A 1 70 ? 5.073 43.456 28.086 1.00 41.09 70 LYS A C 1
ATOM 583 O O . LYS A 1 70 ? 4.392 43.132 29.051 1.00 41.09 70 LYS A O 1
ATOM 588 N N . GLN A 1 71 ? 4.514 43.579 26.880 1.00 41.62 71 GLN A N 1
ATOM 589 C CA . GLN A 1 71 ? 3.063 43.429 26.647 1.00 41.62 71 GLN A CA 1
ATOM 590 C C . GLN A 1 71 ? 2.648 42.827 25.288 1.00 41.62 71 GLN A C 1
ATOM 592 O O . GLN A 1 71 ? 1.479 42.915 24.928 1.00 41.62 71 GLN A O 1
ATOM 597 N N . GLN A 1 72 ? 3.544 42.199 24.521 1.00 49.28 72 GLN A N 1
ATOM 598 C CA . GLN A 1 72 ? 3.152 41.537 23.265 1.00 49.28 72 GLN A CA 1
ATOM 599 C C . GLN A 1 72 ? 3.303 40.018 23.343 1.00 49.28 72 GLN A C 1
ATOM 601 O O . GLN A 1 72 ? 4.321 39.509 23.817 1.00 49.28 72 GLN A O 1
ATOM 606 N N . ASN A 1 73 ? 2.274 39.312 22.862 1.00 54.72 73 ASN A N 1
ATOM 607 C CA . ASN A 1 73 ? 2.266 37.860 22.707 1.00 54.72 73 ASN A CA 1
ATOM 608 C C . ASN A 1 73 ? 3.521 37.390 21.947 1.00 54.72 73 ASN A C 1
ATOM 610 O O . ASN A 1 73 ? 3.985 38.087 21.035 1.00 54.72 73 ASN A O 1
ATOM 614 N N . PRO A 1 74 ? 4.093 36.226 22.303 1.00 57.06 74 PRO A N 1
ATOM 615 C CA . PRO A 1 74 ? 5.220 35.673 21.565 1.00 57.06 74 PRO A CA 1
ATOM 616 C C . PRO A 1 74 ? 4.826 35.482 20.094 1.00 57.06 74 PRO A C 1
ATOM 618 O O . PRO A 1 74 ? 3.787 34.901 19.783 1.00 57.06 74 PRO A O 1
ATOM 621 N N . CYS A 1 75 ? 5.652 36.015 19.195 1.00 58.56 75 CYS A N 1
ATOM 622 C CA . CYS A 1 75 ? 5.445 35.919 17.756 1.00 58.56 75 CYS A CA 1
ATOM 623 C C . CYS A 1 75 ? 6.391 34.863 17.191 1.00 58.56 75 CYS A C 1
ATOM 625 O O . CYS A 1 75 ? 7.595 34.877 17.459 1.00 58.56 75 CYS A O 1
ATOM 627 N N . ILE A 1 76 ? 5.841 33.951 16.402 1.00 64.56 76 ILE A N 1
ATOM 628 C CA . ILE A 1 76 ? 6.606 32.919 15.712 1.00 64.56 76 ILE A CA 1
ATOM 629 C C . ILE A 1 76 ? 6.662 33.323 14.245 1.00 64.56 76 ILE A C 1
ATOM 631 O O . ILE A 1 76 ? 5.633 33.622 13.648 1.00 64.56 76 ILE A O 1
ATOM 635 N N . TYR A 1 77 ? 7.851 33.352 13.658 1.00 65.88 77 TYR A N 1
ATOM 636 C CA . TYR A 1 77 ? 8.003 33.518 12.221 1.00 65.88 77 TYR A CA 1
ATOM 637 C C . TYR A 1 77 ? 8.189 32.153 11.585 1.00 65.88 77 TYR A C 1
ATOM 639 O O . TYR A 1 77 ? 9.084 31.396 11.958 1.00 65.88 77 TYR A O 1
ATOM 647 N N . ILE A 1 78 ? 7.333 31.831 10.626 1.00 66.81 78 ILE A N 1
ATOM 648 C CA . ILE A 1 78 ? 7.340 30.536 9.955 1.00 66.81 78 ILE A CA 1
ATOM 649 C C . ILE A 1 78 ? 7.773 30.760 8.514 1.00 66.81 78 ILE A C 1
ATOM 651 O O . ILE A 1 78 ? 7.217 31.615 7.817 1.00 66.81 78 ILE A O 1
ATOM 655 N N . ARG A 1 79 ? 8.764 29.987 8.067 1.00 69.62 79 ARG A N 1
ATOM 656 C CA . ARG A 1 79 ? 9.157 29.935 6.661 1.00 69.62 79 ARG A CA 1
ATOM 657 C C . ARG A 1 79 ? 8.227 28.960 5.952 1.00 69.62 79 ARG A C 1
ATOM 659 O O . ARG A 1 79 ? 8.239 27.765 6.236 1.00 69.62 79 ARG A O 1
ATOM 666 N N . THR A 1 80 ? 7.389 29.471 5.062 1.00 72.62 80 THR A N 1
ATOM 667 C CA . THR A 1 80 ? 6.322 28.695 4.414 1.00 72.62 80 THR A CA 1
ATOM 668 C C . THR A 1 80 ? 6.080 29.185 2.983 1.00 72.62 80 THR A C 1
ATOM 670 O O . THR A 1 80 ? 6.811 30.041 2.489 1.00 72.62 80 THR A O 1
ATOM 673 N N . THR A 1 81 ? 5.081 28.631 2.301 1.00 78.31 81 THR A N 1
ATOM 674 C CA . THR A 1 81 ? 4.637 29.040 0.960 1.00 78.31 81 THR A CA 1
ATOM 675 C C . THR A 1 81 ? 3.197 29.542 1.008 1.00 78.31 81 THR A C 1
ATOM 677 O O . THR A 1 81 ? 2.446 29.231 1.938 1.00 78.31 81 THR A O 1
ATOM 680 N N . VAL A 1 82 ? 2.775 30.302 -0.006 1.00 79.75 82 VAL A N 1
ATOM 681 C CA . VAL A 1 82 ? 1.372 30.739 -0.112 1.00 79.75 82 VAL A CA 1
ATOM 682 C C . VAL A 1 82 ? 0.440 29.537 -0.244 1.00 79.75 82 VAL A C 1
ATOM 684 O O . VAL A 1 82 ? -0.635 29.542 0.350 1.00 79.75 82 VAL A O 1
ATOM 687 N N . GLY A 1 83 ? 0.860 28.494 -0.970 1.00 74.56 83 GLY A N 1
ATOM 688 C CA . GLY A 1 83 ? 0.095 27.255 -1.112 1.00 74.56 83 GLY A CA 1
ATOM 689 C C . GLY A 1 83 ? -0.214 26.604 0.234 1.00 74.56 83 GLY A C 1
ATOM 690 O O . GLY A 1 83 ? -1.373 26.317 0.526 1.00 74.56 83 GLY A O 1
ATOM 691 N N . HIS A 1 84 ? 0.795 26.465 1.101 1.00 70.19 84 HIS A N 1
ATOM 692 C CA . HIS A 1 84 ? 0.591 25.945 2.453 1.00 70.19 84 HIS A CA 1
ATOM 693 C C . HIS A 1 84 ? -0.336 26.845 3.277 1.00 70.19 84 HIS A C 1
ATOM 695 O O . HIS A 1 84 ? -1.237 26.339 3.938 1.00 70.19 84 HIS A O 1
ATOM 701 N N . ILE A 1 85 ? -0.165 28.170 3.214 1.00 73.38 85 ILE A N 1
ATOM 702 C CA . ILE A 1 85 ? -1.027 29.115 3.944 1.00 73.38 85 ILE A CA 1
ATOM 703 C C . ILE A 1 85 ? -2.487 28.991 3.493 1.00 73.38 85 ILE A C 1
ATOM 705 O O . ILE A 1 85 ? -3.378 28.925 4.335 1.00 73.38 85 ILE A O 1
ATOM 709 N N . SER A 1 86 ? -2.737 28.953 2.181 1.00 72.62 86 SER A N 1
ATOM 710 C CA . SER A 1 86 ? -4.092 28.834 1.630 1.00 72.62 86 SER A CA 1
ATOM 711 C C . SER A 1 86 ? -4.744 27.517 2.042 1.00 72.62 86 SER A C 1
ATOM 713 O O . SER A 1 86 ? -5.899 27.517 2.454 1.00 72.62 86 SER A O 1
ATOM 715 N N . PHE A 1 87 ? -3.986 26.418 1.998 1.00 69.88 87 PHE A N 1
ATOM 716 C CA . PHE A 1 87 ? -4.459 25.096 2.398 1.00 69.88 87 PHE A CA 1
ATOM 717 C C . PHE A 1 87 ? -4.820 25.027 3.889 1.00 69.88 87 PHE A C 1
ATOM 719 O O . PHE A 1 87 ? -5.908 24.579 4.243 1.00 69.88 87 PHE A O 1
ATOM 726 N N . TYR A 1 88 ? -3.942 25.511 4.774 1.00 68.94 88 TYR A N 1
ATOM 727 C CA . TYR A 1 88 ? -4.222 25.521 6.213 1.00 68.94 88 TYR A CA 1
ATOM 728 C C . TYR A 1 88 ? -5.397 26.425 6.576 1.00 68.94 88 TYR A C 1
ATOM 730 O O . TYR A 1 88 ? -6.153 26.088 7.481 1.00 68.94 88 TYR A O 1
ATOM 738 N N . ARG A 1 89 ? -5.575 27.546 5.869 1.00 71.06 89 ARG A N 1
ATOM 739 C CA . ARG A 1 89 ? -6.706 28.441 6.114 1.00 71.06 89 ARG A CA 1
ATOM 740 C C . ARG A 1 89 ? -8.036 27.789 5.751 1.00 71.06 89 ARG A C 1
ATOM 742 O O . ARG A 1 89 ? -8.974 27.908 6.522 1.00 71.06 89 ARG A O 1
ATOM 749 N N . GLU A 1 90 ? -8.115 27.077 4.631 1.00 65.75 90 GLU A N 1
ATOM 750 C CA . GLU A 1 90 ? -9.339 26.346 4.271 1.00 65.75 90 GLU A CA 1
ATOM 751 C C . GLU A 1 90 ? -9.663 25.240 5.281 1.00 65.75 90 GLU A C 1
ATOM 753 O O . GLU A 1 90 ? -10.818 25.069 5.664 1.00 65.75 90 GLU A O 1
ATOM 758 N N . ILE A 1 91 ? -8.643 24.542 5.792 1.00 61.66 91 ILE A N 1
ATOM 759 C CA . ILE A 1 91 ? -8.821 23.594 6.900 1.00 61.66 91 ILE A CA 1
ATOM 760 C C . ILE A 1 91 ? -9.343 24.311 8.151 1.00 61.66 91 ILE A C 1
ATOM 762 O O . ILE A 1 91 ? -10.283 23.838 8.784 1.00 61.66 91 ILE A O 1
ATOM 766 N N . GLU A 1 92 ? -8.754 25.448 8.518 1.00 63.06 92 GLU A N 1
ATOM 767 C CA . GLU A 1 92 ? -9.175 26.206 9.693 1.00 63.06 92 GLU A CA 1
ATOM 768 C C . GLU A 1 92 ? -10.607 26.740 9.552 1.00 63.06 92 GLU A C 1
ATOM 770 O O . GLU A 1 92 ? -11.382 26.632 10.498 1.00 63.06 92 GLU A O 1
ATOM 775 N N . GLU A 1 93 ? -10.988 27.259 8.386 1.00 63.88 93 GLU A N 1
ATOM 776 C CA . GLU A 1 93 ? -12.351 27.713 8.086 1.00 63.88 93 GLU A CA 1
ATOM 777 C C . GLU A 1 93 ? -13.357 26.550 8.168 1.00 63.88 93 GLU A C 1
ATOM 779 O O . GLU A 1 93 ? -14.415 26.697 8.789 1.00 63.88 93 GLU A O 1
ATOM 784 N N . ALA A 1 94 ? -13.002 25.370 7.643 1.00 57.44 94 ALA A N 1
ATOM 785 C CA . ALA A 1 94 ? -13.827 24.165 7.734 1.00 57.44 94 ALA A CA 1
ATOM 786 C C . ALA A 1 94 ? -14.048 23.706 9.191 1.00 57.44 94 ALA A C 1
ATOM 788 O O . ALA A 1 94 ? -15.173 23.353 9.558 1.00 57.44 94 ALA A O 1
ATOM 789 N N . ILE A 1 95 ? -13.003 23.773 10.027 1.00 54.88 95 ILE A N 1
ATOM 790 C CA . ILE A 1 95 ? -13.052 23.431 11.461 1.00 54.88 95 ILE A CA 1
ATOM 791 C C . ILE A 1 95 ? -13.812 24.505 12.259 1.00 54.88 95 ILE A C 1
ATOM 793 O O . ILE A 1 95 ? -14.628 24.198 13.129 1.00 54.88 95 ILE A O 1
ATOM 797 N N . GLN A 1 96 ? -13.583 25.794 11.987 1.00 52.41 96 GLN A N 1
ATOM 798 C CA . GLN A 1 96 ? -14.246 26.894 12.695 1.00 52.41 96 GLN A CA 1
ATOM 799 C C . GLN A 1 96 ? -15.759 26.930 12.435 1.00 52.41 96 GLN A C 1
ATOM 801 O O . GLN A 1 96 ? -16.512 27.251 13.357 1.00 52.41 96 GLN A O 1
ATOM 806 N N . GLY A 1 97 ? -16.220 26.519 11.248 1.00 48.22 97 GLY A N 1
ATOM 807 C CA . GLY A 1 97 ? -17.645 26.305 10.963 1.00 48.22 97 GLY A CA 1
ATOM 808 C C . GLY A 1 97 ? -18.302 25.205 11.815 1.00 48.22 97 GLY A C 1
ATOM 809 O O . GLY A 1 97 ? -19.524 25.194 11.960 1.00 48.22 97 GLY A O 1
ATOM 810 N N . SER A 1 98 ? -17.502 24.322 12.423 1.00 39.38 98 SER A N 1
ATOM 811 C CA . SER A 1 98 ? -17.929 23.164 13.221 1.00 39.38 98 SER A CA 1
ATOM 812 C C . SER A 1 98 ? -17.752 23.359 14.746 1.00 39.38 98 SER A C 1
ATOM 814 O O . SER A 1 98 ? -18.212 22.543 15.548 1.00 39.38 98 SER A O 1
ATOM 816 N N . ARG A 1 99 ? -17.177 24.494 15.197 1.00 33.88 99 ARG A N 1
ATOM 817 C CA . ARG A 1 99 ? -16.924 24.857 16.617 1.00 33.88 99 ARG A CA 1
ATOM 818 C C . ARG A 1 99 ? -18.194 25.117 17.462 1.00 33.88 99 ARG A C 1
ATOM 820 O O . ARG A 1 99 ? -18.365 26.183 18.054 1.00 33.88 99 ARG A O 1
ATOM 827 N N . LYS A 1 100 ? -19.067 24.120 17.605 1.00 30.03 100 LYS A N 1
ATOM 828 C CA . LYS A 1 100 ? -19.957 23.964 18.774 1.00 30.03 100 LYS A CA 1
ATOM 829 C C . LYS A 1 100 ? -19.589 22.762 19.660 1.00 30.03 100 LYS A C 1
ATOM 831 O O . LYS A 1 100 ? -20.274 22.533 20.652 1.00 30.03 100 LYS A O 1
ATOM 836 N N . GLY A 1 101 ? -18.494 22.053 19.374 1.00 27.00 101 GLY A N 1
ATOM 837 C CA . GLY A 1 101 ? -17.946 20.986 20.220 1.00 27.00 101 GLY A CA 1
ATOM 838 C C . GLY A 1 101 ? -16.441 21.155 20.442 1.00 27.00 101 GLY A C 1
ATOM 839 O O . GLY A 1 101 ? -15.720 21.587 19.550 1.00 27.00 101 GLY A O 1
ATOM 840 N N . SER A 1 102 ? -15.973 20.891 21.659 1.00 26.81 102 SER A N 1
ATOM 841 C CA . SER A 1 102 ? -14.568 20.989 22.076 1.00 26.81 102 SER A CA 1
ATOM 842 C C . SER A 1 102 ? -13.765 19.746 21.678 1.00 26.81 102 SER A C 1
ATOM 844 O O . SER A 1 102 ? -14.206 18.643 21.996 1.00 26.81 102 SER A O 1
ATOM 846 N N . PHE A 1 103 ? -12.561 19.916 21.118 1.00 25.81 103 PHE A N 1
ATOM 847 C CA . PHE A 1 103 ? -11.638 18.810 20.820 1.00 25.81 103 PHE A CA 1
ATOM 848 C C . PHE A 1 103 ? -10.331 18.875 21.629 1.00 25.81 103 PHE A C 1
ATOM 850 O O . PHE A 1 103 ? -9.843 19.976 21.899 1.00 25.81 103 PHE A O 1
ATOM 857 N N . PRO A 1 104 ? -9.756 17.712 22.000 1.00 28.41 104 PRO A N 1
ATOM 858 C CA . PRO A 1 104 ? -8.440 17.591 22.615 1.00 28.41 104 PRO A CA 1
ATOM 859 C C . PRO A 1 104 ? -7.317 17.476 21.571 1.00 28.41 104 PRO A C 1
ATOM 861 O O . PRO A 1 104 ? -7.499 16.970 20.465 1.00 28.41 104 PRO A O 1
ATOM 864 N N . THR A 1 105 ? -6.134 17.931 21.962 1.00 28.38 105 THR A N 1
ATOM 865 C CA . THR A 1 105 ? -4.962 18.133 21.108 1.00 28.38 105 THR A CA 1
ATOM 866 C C . THR A 1 105 ? -4.227 16.814 20.840 1.00 28.38 105 THR A C 1
ATOM 868 O O . THR A 1 105 ? -3.871 16.089 21.771 1.00 28.38 105 THR A O 1
ATOM 871 N N . ILE A 1 106 ? -4.007 16.477 19.564 1.00 28.83 106 ILE A N 1
ATOM 872 C CA . ILE A 1 106 ? -3.263 15.280 19.133 1.00 28.83 106 ILE A CA 1
ATOM 873 C C . ILE A 1 106 ? -1.886 15.703 18.615 1.00 28.83 106 ILE A C 1
ATOM 875 O O . ILE A 1 106 ? -1.765 16.601 17.784 1.00 28.83 106 ILE A O 1
ATOM 879 N N . ASP A 1 107 ? -0.852 15.026 19.107 1.00 31.64 107 ASP A N 1
ATOM 880 C CA . ASP A 1 107 ? 0.553 15.274 18.790 1.00 31.64 107 ASP A CA 1
ATOM 881 C C . ASP A 1 107 ? 0.952 14.545 17.490 1.00 31.64 107 ASP A C 1
ATOM 883 O O . ASP A 1 107 ? 0.875 13.316 17.391 1.00 31.64 107 ASP A O 1
ATOM 887 N N . LEU A 1 108 ? 1.346 15.299 16.457 1.00 33.03 108 LEU A N 1
ATOM 888 C CA . LEU A 1 108 ? 1.454 14.805 15.078 1.00 33.03 108 LEU A CA 1
ATOM 889 C C . LEU A 1 108 ? 2.658 13.884 14.820 1.00 33.03 108 LEU A C 1
ATOM 891 O O . LEU A 1 108 ? 2.743 13.311 13.742 1.00 33.03 108 LEU A O 1
ATOM 895 N N . ASN A 1 109 ? 3.595 13.679 15.745 1.00 32.31 109 ASN A N 1
ATOM 896 C CA . ASN A 1 109 ? 4.932 13.191 15.375 1.00 32.31 109 ASN A CA 1
ATOM 897 C C . ASN A 1 109 ? 5.129 11.672 15.145 1.00 32.31 109 ASN A C 1
ATOM 899 O O . ASN A 1 109 ? 6.223 11.268 14.758 1.00 32.31 109 ASN A O 1
ATOM 903 N N . SER A 1 110 ? 4.109 10.809 15.237 1.00 35.59 110 SER A N 1
ATOM 904 C CA . SER A 1 110 ? 4.316 9.341 15.226 1.00 35.59 110 SER A CA 1
ATOM 905 C C . SER A 1 110 ? 4.003 8.577 13.918 1.00 35.59 110 SER A C 1
ATOM 907 O O . SER A 1 110 ? 4.328 7.391 13.834 1.00 35.59 110 SER A O 1
ATOM 909 N N . LEU A 1 111 ? 3.452 9.193 12.861 1.00 31.67 111 LEU A N 1
ATOM 910 C CA . LEU A 1 111 ? 2.993 8.501 11.625 1.00 31.67 111 LEU A CA 1
ATOM 911 C C . LEU A 1 111 ? 3.905 8.695 10.381 1.00 31.67 111 LEU A C 1
ATOM 913 O O . LEU A 1 111 ? 4.601 9.703 10.308 1.00 31.67 111 LEU A O 1
ATOM 917 N N . PRO A 1 112 ? 3.953 7.734 9.422 1.00 34.28 112 PRO A N 1
ATOM 918 C CA . PRO A 1 112 ? 4.984 7.672 8.370 1.00 34.28 112 PRO A CA 1
ATOM 919 C C . PRO A 1 112 ? 4.693 8.541 7.147 1.00 34.28 112 PRO A C 1
ATOM 921 O O . PRO A 1 112 ? 5.614 8.810 6.387 1.00 34.28 112 PRO A O 1
ATOM 924 N N . ASN A 1 113 ? 3.436 8.949 6.950 1.00 32.09 113 ASN A N 1
ATOM 925 C CA . ASN A 1 113 ? 2.985 9.688 5.776 1.00 32.09 113 ASN A CA 1
ATOM 926 C C . ASN A 1 113 ? 2.228 10.964 6.191 1.00 32.09 113 ASN A C 1
ATOM 928 O O . ASN A 1 113 ? 1.300 10.876 7.002 1.00 32.09 113 ASN A O 1
ATOM 932 N N . PRO A 1 114 ? 2.559 12.137 5.619 1.00 32.22 114 PRO A N 1
ATOM 933 C CA . PRO A 1 114 ? 1.886 13.403 5.922 1.00 32.22 114 PRO A CA 1
ATOM 934 C C . PRO A 1 114 ? 0.413 13.426 5.473 1.00 32.22 114 PRO A C 1
ATOM 936 O O . PRO A 1 114 ? -0.424 14.016 6.147 1.00 32.22 114 PRO A O 1
ATOM 939 N N . THR A 1 115 ? 0.059 12.715 4.399 1.00 33.28 115 THR A N 1
ATOM 940 C CA . THR A 1 115 ? -1.333 12.545 3.939 1.00 33.28 115 THR A CA 1
ATOM 941 C C . THR A 1 115 ? -2.179 11.719 4.906 1.00 33.28 115 THR A C 1
ATOM 943 O O . THR A 1 115 ? -3.349 12.019 5.104 1.00 33.28 115 THR A O 1
ATOM 946 N N . GLN A 1 116 ? -1.594 10.717 5.563 1.00 33.44 116 GLN A N 1
ATOM 947 C CA . GLN A 1 116 ? -2.302 9.846 6.508 1.00 33.44 116 GLN A CA 1
ATOM 948 C C . GLN A 1 116 ? -2.465 10.512 7.888 1.00 33.44 116 GLN A C 1
ATOM 950 O O . GLN A 1 116 ? -3.511 10.364 8.514 1.00 33.44 116 GLN A O 1
ATOM 955 N N . ARG A 1 117 ? -1.481 11.334 8.300 1.00 32.91 117 ARG A N 1
ATOM 956 C CA . ARG A 1 117 ? -1.547 12.219 9.485 1.00 32.91 117 ARG A CA 1
ATOM 957 C C . ARG A 1 117 ? -2.749 13.155 9.459 1.00 32.91 117 ARG A C 1
ATOM 959 O O . ARG A 1 117 ? -3.433 13.293 10.465 1.00 32.91 117 ARG A O 1
ATOM 966 N N . ASN A 1 118 ? -2.995 13.792 8.316 1.00 35.88 118 ASN A N 1
ATOM 967 C CA . ASN A 1 118 ? -4.084 14.757 8.193 1.00 35.88 118 ASN A CA 1
ATOM 968 C C . ASN A 1 118 ? -5.446 14.052 8.208 1.00 35.88 118 ASN A C 1
ATOM 970 O O . ASN A 1 118 ? -6.387 14.553 8.809 1.00 35.88 118 ASN A O 1
ATOM 974 N N . MET A 1 119 ? -5.539 12.860 7.615 1.00 31.59 119 MET A N 1
ATOM 975 C CA . MET A 1 119 ? -6.800 12.127 7.492 1.00 31.59 119 MET A CA 1
ATOM 976 C C . MET A 1 119 ? -7.347 11.623 8.835 1.00 31.59 119 MET A C 1
ATOM 978 O O . MET A 1 119 ? -8.552 11.695 9.027 1.00 31.59 119 MET A O 1
ATOM 982 N N . GLU A 1 120 ? -6.514 11.150 9.772 1.00 34.22 120 GLU A N 1
ATOM 983 C CA . GLU A 1 120 ? -6.994 10.643 11.077 1.00 34.22 120 GLU A CA 1
ATOM 984 C C . GLU A 1 120 ? -7.400 11.753 12.059 1.00 34.22 120 GLU A C 1
ATOM 986 O O . GLU A 1 120 ? -8.385 11.591 12.774 1.00 34.22 120 GLU A O 1
ATOM 991 N N . VAL A 1 121 ? -6.714 12.904 12.050 1.00 36.69 121 VAL A N 1
ATOM 992 C CA . VAL A 1 121 ? -7.092 14.085 12.859 1.00 36.69 121 VAL A CA 1
ATOM 993 C C . VAL A 1 121 ? -8.409 14.711 12.369 1.00 36.69 121 VAL A C 1
ATOM 995 O O . VAL A 1 121 ? -9.134 15.318 13.147 1.00 36.69 121 VAL A O 1
ATOM 998 N N . LEU A 1 122 ? -8.750 14.519 11.091 1.00 38.12 122 LEU A N 1
ATOM 999 C CA . LEU A 1 122 ? -9.950 15.057 10.439 1.00 38.12 122 LEU A CA 1
ATOM 1000 C C . LEU A 1 122 ? -11.158 14.098 10.436 1.00 38.12 122 LEU A C 1
ATOM 1002 O O . LEU A 1 122 ? -12.219 14.454 9.924 1.00 38.12 122 LEU A O 1
ATOM 1006 N N . MET A 1 123 ? -11.025 12.875 10.965 1.00 39.31 123 MET A N 1
ATOM 1007 C CA . MET A 1 123 ? -12.065 11.840 10.832 1.00 39.31 123 MET A CA 1
ATOM 1008 C C . MET A 1 123 ? -13.320 12.070 11.682 1.00 39.31 123 MET A C 1
ATOM 1010 O O . MET A 1 123 ? -14.332 11.434 11.386 1.00 39.31 123 MET A O 1
ATOM 1014 N N . ASP A 1 124 ? -13.289 12.984 12.657 1.00 41.50 124 ASP A N 1
ATOM 1015 C CA . ASP A 1 124 ? -14.463 13.309 13.485 1.00 41.50 124 ASP A CA 1
ATOM 1016 C C . ASP A 1 124 ? -15.369 14.396 12.864 1.00 41.50 124 ASP A C 1
ATOM 1018 O O . ASP A 1 124 ? -16.527 14.542 13.241 1.00 41.50 124 ASP A O 1
ATOM 1022 N N . GLU A 1 125 ? -14.901 15.113 11.831 1.00 46.16 125 GLU A N 1
ATOM 1023 C CA . GLU A 1 125 ? -15.633 16.228 11.202 1.00 46.16 125 GLU A CA 1
ATOM 1024 C C . GLU A 1 125 ? -15.796 16.020 9.681 1.00 46.16 125 GLU A C 1
ATOM 1026 O O . GLU A 1 125 ? -15.383 16.821 8.842 1.00 46.16 125 GLU A O 1
ATOM 1031 N N . ARG A 1 126 ? -16.414 14.894 9.297 1.00 45.84 126 ARG A N 1
ATOM 1032 C CA . ARG A 1 126 ? -16.531 14.432 7.895 1.00 45.84 126 ARG A CA 1
ATOM 1033 C C . ARG A 1 126 ? -17.388 15.295 6.956 1.00 45.84 126 ARG A C 1
ATOM 1035 O O . ARG A 1 126 ? -17.295 15.103 5.747 1.00 45.84 126 ARG A O 1
ATOM 1042 N N . ALA A 1 127 ? -18.234 16.198 7.450 1.00 45.59 127 ALA A N 1
ATOM 1043 C CA . ALA A 1 127 ? -19.196 16.894 6.587 1.00 45.59 127 ALA A CA 1
ATOM 1044 C C . ALA A 1 127 ? -18.578 18.066 5.797 1.00 45.59 127 ALA A C 1
ATOM 1046 O O . ALA A 1 127 ? -18.866 18.206 4.611 1.00 45.59 127 ALA A O 1
ATOM 1047 N N . ASN A 1 128 ? -17.681 18.851 6.407 1.00 45.50 128 ASN A N 1
ATOM 1048 C CA . ASN A 1 128 ? -17.157 20.085 5.798 1.00 45.50 128 ASN A CA 1
ATOM 1049 C C . ASN A 1 128 ? -15.839 19.886 5.025 1.00 45.50 128 ASN A C 1
ATOM 1051 O O . ASN A 1 128 ? -15.426 20.760 4.271 1.00 45.50 128 ASN A O 1
ATOM 1055 N N . LEU A 1 129 ? -15.179 18.728 5.154 1.00 48.44 129 LEU A N 1
ATOM 1056 C CA . LEU A 1 129 ? -13.935 18.439 4.423 1.00 48.44 129 LEU A CA 1
ATOM 1057 C C . LEU A 1 129 ? -14.165 18.152 2.926 1.00 48.44 129 LEU A C 1
ATOM 1059 O O . LEU A 1 129 ? -13.224 18.187 2.132 1.00 48.44 129 LEU A O 1
ATOM 1063 N N . PHE A 1 130 ? -15.407 17.878 2.512 1.00 50.44 130 PHE A N 1
ATOM 1064 C CA . PHE A 1 130 ? -15.734 17.678 1.098 1.00 50.44 130 PHE A CA 1
ATOM 1065 C C . PHE A 1 130 ? -15.491 18.932 0.249 1.00 50.44 130 PHE A C 1
ATOM 1067 O O . PHE A 1 130 ? -15.160 18.791 -0.929 1.00 50.44 130 PHE A O 1
ATOM 1074 N N . ASP A 1 131 ? -15.553 20.130 0.833 1.00 54.50 131 ASP A N 1
ATOM 1075 C CA . ASP A 1 131 ? -15.285 21.376 0.110 1.00 54.50 131 ASP A CA 1
ATOM 1076 C C . ASP A 1 131 ? -13.805 21.505 -0.298 1.00 54.50 131 ASP A C 1
ATOM 1078 O O . ASP A 1 131 ? -13.507 21.957 -1.408 1.00 54.50 131 ASP A O 1
ATOM 1082 N N . ASN A 1 132 ? -12.876 20.947 0.492 1.00 61.19 132 ASN A N 1
ATOM 1083 C CA . ASN A 1 132 ? -11.441 20.905 0.161 1.00 61.19 132 ASN A CA 1
ATOM 1084 C C . ASN A 1 132 ? -11.137 20.046 -1.081 1.00 61.19 132 ASN A C 1
ATOM 1086 O O . ASN A 1 132 ? -10.108 20.225 -1.740 1.00 61.19 132 ASN A O 1
ATOM 1090 N N . LYS A 1 133 ? -12.041 19.129 -1.455 1.00 73.25 133 LYS A N 1
ATOM 1091 C CA . LYS A 1 133 ? -11.929 18.363 -2.707 1.00 73.25 133 LYS A CA 1
ATOM 1092 C C . LYS A 1 133 ? -12.010 19.286 -3.925 1.00 73.25 133 LYS A C 1
ATOM 1094 O O . LYS A 1 133 ? -11.299 19.073 -4.907 1.00 73.25 133 LYS A O 1
ATOM 1099 N N . THR A 1 134 ? -12.850 20.318 -3.853 1.00 79.25 134 THR A N 1
ATOM 1100 C CA . THR A 1 134 ? -13.043 21.288 -4.934 1.00 79.25 134 THR A CA 1
ATOM 1101 C C . THR A 1 134 ? -11.788 22.126 -5.144 1.00 79.25 134 THR A C 1
ATOM 1103 O O . THR A 1 134 ? -11.363 22.273 -6.291 1.00 79.25 134 THR A O 1
ATOM 1106 N N . LEU A 1 135 ? -11.140 22.593 -4.066 1.00 75.94 135 LEU A N 1
ATOM 1107 C CA . LEU A 1 135 ? -9.842 23.266 -4.173 1.00 75.94 135 LEU A CA 1
ATOM 1108 C C . LEU A 1 135 ? -8.816 22.341 -4.837 1.00 75.94 135 LEU A C 1
ATOM 1110 O O . LEU A 1 135 ? -8.147 22.755 -5.782 1.00 75.94 135 LEU A O 1
ATOM 1114 N N . GLY A 1 136 ? -8.719 21.084 -4.390 1.00 81.56 136 GLY A N 1
ATOM 1115 C CA . GLY A 1 136 ? -7.799 20.106 -4.972 1.00 81.56 136 GLY A CA 1
ATOM 1116 C C . GLY A 1 136 ? -7.980 19.950 -6.486 1.00 81.56 136 GLY A C 1
ATOM 1117 O O . GLY A 1 136 ? -7.003 19.996 -7.233 1.00 81.56 136 GLY A O 1
ATOM 1118 N N . PHE A 1 137 ? -9.224 19.846 -6.962 1.00 85.75 137 PHE A N 1
ATOM 1119 C CA . PHE A 1 137 ? -9.517 19.776 -8.397 1.00 85.75 137 PHE A CA 1
ATOM 1120 C C . PHE A 1 137 ? -9.215 21.072 -9.151 1.00 85.75 137 PHE A C 1
ATOM 1122 O O . PHE A 1 137 ? -8.676 21.019 -10.259 1.00 85.75 137 PHE A O 1
ATOM 1129 N N . GLN A 1 138 ? -9.531 22.231 -8.572 1.00 85.12 138 GLN A N 1
ATOM 1130 C CA . GLN A 1 138 ? -9.226 23.525 -9.183 1.00 85.12 138 GLN A CA 1
ATOM 1131 C C . GLN A 1 138 ? -7.717 23.727 -9.322 1.00 85.12 138 GLN A C 1
ATOM 1133 O O . GLN A 1 138 ? -7.253 24.107 -10.394 1.00 85.12 138 GLN A O 1
ATOM 1138 N N . GLN A 1 139 ? -6.948 23.412 -8.276 1.00 82.50 139 GLN A N 1
ATOM 1139 C CA . GLN A 1 139 ? -5.491 23.515 -8.295 1.00 82.50 139 GLN A CA 1
ATOM 1140 C C . GLN A 1 139 ? -4.871 22.512 -9.268 1.00 82.50 139 GLN A C 1
ATOM 1142 O O . GLN A 1 139 ? -4.022 22.903 -10.058 1.00 82.50 139 GLN A O 1
ATOM 1147 N N . ALA A 1 140 ? -5.341 21.260 -9.297 1.00 86.69 140 ALA A N 1
ATOM 1148 C CA . ALA A 1 140 ? -4.877 20.270 -10.274 1.00 86.69 140 ALA A CA 1
ATOM 1149 C C . ALA A 1 140 ? -5.156 20.695 -11.729 1.00 86.69 140 ALA A C 1
ATOM 1151 O O . ALA A 1 140 ? -4.354 20.438 -12.623 1.00 86.69 140 ALA A O 1
ATOM 1152 N N . THR A 1 141 ? -6.279 21.377 -11.970 1.00 88.19 141 THR A N 1
ATOM 1153 C CA . THR A 1 141 ? -6.601 21.928 -13.295 1.00 88.19 141 THR A CA 1
ATOM 1154 C C . THR A 1 141 ? -5.709 23.130 -13.619 1.00 88.19 141 THR A C 1
ATOM 1156 O O . THR A 1 141 ? -5.172 23.229 -14.720 1.00 88.19 141 THR A O 1
ATOM 1159 N N . ALA A 1 142 ? -5.496 24.029 -12.654 1.00 86.12 142 ALA A N 1
ATOM 1160 C CA . ALA A 1 142 ? -4.667 25.220 -12.822 1.00 86.12 142 ALA A CA 1
ATOM 1161 C C . ALA A 1 142 ? -3.182 24.893 -13.044 1.00 86.12 142 ALA A C 1
ATOM 1163 O O . ALA A 1 142 ? -2.529 25.576 -13.829 1.00 86.12 142 ALA A O 1
ATOM 1164 N N . THR A 1 143 ? -2.655 23.846 -12.400 1.00 83.38 143 THR A N 1
ATOM 1165 C CA . THR A 1 143 ? -1.274 23.385 -12.616 1.00 83.38 143 THR A CA 1
ATOM 1166 C C . THR A 1 143 ? -1.077 22.747 -13.986 1.00 83.38 143 THR A C 1
ATOM 1168 O O . THR A 1 143 ? 0.056 22.698 -14.454 1.00 83.38 143 THR A O 1
ATOM 1171 N N . SER A 1 144 ? -2.157 22.304 -14.649 1.00 87.81 144 SER A N 1
ATOM 1172 C CA . SER A 1 144 ? -2.136 21.797 -16.030 1.00 87.81 144 SER A CA 1
ATOM 1173 C C . SER A 1 144 ? -1.052 20.735 -16.264 1.00 87.81 144 SER A C 1
ATOM 1175 O O . SER A 1 144 ? -0.352 20.753 -17.275 1.00 87.81 144 SER A O 1
ATOM 1177 N N . ILE A 1 145 ? -0.900 19.809 -15.310 1.00 88.06 145 ILE A N 1
ATOM 1178 C CA . ILE A 1 145 ? 0.088 18.729 -15.397 1.00 88.06 145 ILE A CA 1
ATOM 1179 C C . ILE A 1 145 ? -0.280 17.821 -16.576 1.00 88.06 145 ILE A C 1
ATOM 1181 O O . ILE A 1 145 ? -1.353 17.217 -16.601 1.00 88.06 145 ILE A O 1
ATOM 1185 N N . SER A 1 146 ? 0.632 17.712 -17.536 1.00 90.81 146 SER A N 1
ATOM 1186 C CA . SER A 1 146 ? 0.549 16.807 -18.683 1.00 90.81 146 SER A CA 1
ATOM 1187 C C . SER A 1 146 ? 1.753 15.873 -18.673 1.00 90.81 146 SER A C 1
ATOM 1189 O O . SER A 1 146 ? 2.771 16.211 -18.085 1.00 90.81 146 SER A O 1
ATOM 1191 N N . LEU A 1 147 ? 1.633 14.705 -19.303 1.00 90.62 147 LEU A N 1
ATOM 1192 C CA . LEU A 1 147 ? 2.724 13.740 -19.432 1.00 90.62 147 LEU A CA 1
ATOM 1193 C C . LEU A 1 147 ? 3.074 13.559 -20.911 1.00 90.62 147 LEU A C 1
ATOM 1195 O O . LEU A 1 147 ? 2.258 13.058 -21.687 1.00 90.62 147 LEU A O 1
ATOM 1199 N N . GLY A 1 148 ? 4.282 13.959 -21.284 1.00 91.31 148 GLY A N 1
ATOM 1200 C CA . GLY A 1 148 ? 4.910 13.688 -22.570 1.00 91.31 148 GLY A CA 1
ATOM 1201 C C . GLY A 1 148 ? 5.911 12.532 -22.504 1.00 91.31 148 GLY A C 1
ATOM 1202 O O . GLY A 1 148 ? 6.281 12.047 -21.436 1.00 91.31 148 GLY A O 1
ATOM 1203 N N . ILE A 1 149 ? 6.380 12.094 -23.675 1.00 90.06 149 ILE A N 1
ATOM 1204 C CA . ILE A 1 149 ? 7.458 11.096 -23.782 1.00 90.06 149 ILE A CA 1
ATOM 1205 C C . ILE A 1 149 ? 8.801 11.649 -23.283 1.00 90.06 149 ILE A C 1
ATOM 1207 O O . ILE A 1 149 ? 9.622 10.903 -22.750 1.00 90.06 149 ILE A O 1
ATOM 1211 N N . ASP A 1 150 ? 9.006 12.960 -23.416 1.00 89.06 150 ASP A N 1
ATOM 1212 C CA . ASP A 1 150 ? 10.238 13.634 -23.007 1.00 89.06 150 ASP A CA 1
ATOM 1213 C C . ASP A 1 150 ? 10.372 13.730 -21.484 1.00 89.06 150 ASP A C 1
ATOM 1215 O O . ASP A 1 150 ? 11.487 13.646 -20.970 1.00 89.06 150 ASP A O 1
ATOM 1219 N N . ASP A 1 151 ? 9.243 13.754 -20.766 1.00 88.12 151 ASP A N 1
ATOM 1220 C CA . ASP A 1 151 ? 9.198 13.760 -19.300 1.00 88.12 151 ASP A CA 1
ATOM 1221 C C . ASP A 1 151 ? 9.712 12.444 -18.691 1.00 88.12 151 ASP A C 1
ATOM 1223 O O . ASP A 1 151 ? 10.051 12.382 -17.510 1.00 88.12 151 ASP A O 1
ATOM 1227 N N . LEU A 1 152 ? 9.794 11.362 -19.469 1.00 87.44 152 LEU A N 1
ATOM 1228 C CA . LEU A 1 152 ? 10.250 10.050 -19.003 1.00 87.44 152 LEU A CA 1
ATOM 1229 C C . LEU A 1 152 ? 11.782 9.955 -18.944 1.00 87.44 152 LEU A C 1
ATOM 1231 O O . LEU A 1 152 ? 12.384 9.080 -19.564 1.00 87.44 152 LEU A O 1
ATOM 1235 N N . LEU A 1 153 ? 12.438 10.864 -18.225 1.00 82.81 153 LEU A N 1
ATOM 1236 C CA . LEU A 1 153 ? 13.899 10.982 -18.163 1.00 82.81 153 LEU A CA 1
ATOM 1237 C C . LEU A 1 153 ? 14.585 9.677 -17.725 1.00 82.81 153 LEU A C 1
ATOM 1239 O O . LEU A 1 153 ? 14.366 9.173 -16.625 1.00 82.81 153 LEU A O 1
ATOM 1243 N N . THR A 1 154 ? 15.442 9.141 -18.596 1.00 79.38 154 THR A N 1
ATOM 1244 C CA . THR A 1 154 ? 16.247 7.946 -18.318 1.00 79.38 154 THR A CA 1
ATOM 1245 C C . THR A 1 154 ? 17.430 8.288 -17.423 1.00 79.38 154 THR A C 1
ATOM 1247 O O . THR A 1 154 ? 18.103 9.300 -17.625 1.00 79.38 154 THR A O 1
ATOM 1250 N N . VAL A 1 155 ? 17.733 7.412 -16.467 1.00 79.44 155 VAL A N 1
ATOM 1251 C CA . VAL A 1 155 ? 18.857 7.605 -15.544 1.00 79.44 155 VAL A CA 1
ATOM 1252 C C . VAL A 1 155 ? 20.182 7.429 -16.292 1.00 79.44 155 VAL A C 1
ATOM 1254 O O . VAL A 1 155 ? 20.428 6.379 -16.886 1.00 79.44 155 VAL A O 1
ATOM 1257 N N . SER A 1 156 ? 21.065 8.428 -16.225 1.00 80.69 156 SER A N 1
ATOM 1258 C CA . SER A 1 156 ? 22.379 8.409 -16.888 1.00 80.69 156 SER A CA 1
ATOM 1259 C C . SER A 1 156 ? 23.275 7.247 -16.442 1.00 80.69 156 SER A C 1
ATOM 1261 O O . SER A 1 156 ? 24.101 6.772 -17.219 1.00 80.69 156 SER A O 1
ATOM 1263 N N . SER A 1 157 ? 23.088 6.740 -15.219 1.00 83.88 157 SER A N 1
ATOM 1264 C CA . SER A 1 157 ? 23.850 5.606 -14.690 1.00 83.88 157 SER A CA 1
ATOM 1265 C C . SER A 1 157 ? 23.508 4.260 -15.336 1.00 83.88 157 SER A C 1
ATOM 1267 O O . SER A 1 157 ? 24.302 3.326 -15.254 1.00 83.88 157 SER A O 1
ATOM 1269 N N . LYS A 1 158 ? 22.365 4.140 -16.024 1.00 87.81 158 LYS A N 1
ATOM 1270 C CA . LYS A 1 158 ? 21.920 2.874 -16.626 1.00 87.81 158 LYS A CA 1
ATOM 1271 C C . LYS A 1 158 ? 22.951 2.288 -17.592 1.00 87.81 158 LYS A C 1
ATOM 1273 O O . LYS A 1 158 ? 23.233 1.097 -17.515 1.00 87.81 158 LYS A O 1
ATOM 1278 N N . GLY A 1 159 ? 23.503 3.110 -18.487 1.00 88.50 159 GLY A N 1
ATOM 1279 C CA . GLY A 1 159 ? 24.370 2.632 -19.568 1.00 88.50 159 GLY A CA 1
ATOM 1280 C C . GLY A 1 159 ? 25.616 1.908 -19.060 1.00 88.50 159 GLY A C 1
ATOM 1281 O O . GLY A 1 159 ? 25.899 0.795 -19.494 1.00 88.50 159 GLY A O 1
ATOM 1282 N N . TRP A 1 160 ? 26.323 2.501 -18.095 1.00 88.69 160 TRP A N 1
ATOM 1283 C CA . TRP A 1 160 ? 27.529 1.886 -17.535 1.00 88.69 160 TRP A CA 1
ATOM 1284 C C . TRP A 1 160 ? 27.204 0.686 -16.633 1.00 88.69 160 TRP A C 1
ATOM 1286 O O . TRP A 1 160 ? 27.937 -0.296 -16.657 1.00 88.69 160 TRP A O 1
ATOM 1296 N N . LEU A 1 161 ? 26.090 0.726 -15.885 1.00 88.19 161 LEU A N 1
ATOM 1297 C CA . LEU A 1 161 ? 25.663 -0.386 -15.026 1.00 88.19 161 LEU A CA 1
ATOM 1298 C C . LEU A 1 161 ? 25.365 -1.649 -15.835 1.00 88.19 161 LEU A C 1
ATOM 1300 O O . LEU A 1 161 ? 25.746 -2.742 -15.430 1.00 88.19 161 LEU A O 1
ATOM 1304 N N . VAL A 1 162 ? 24.683 -1.502 -16.974 1.00 89.12 162 VAL A N 1
ATOM 1305 C CA . VAL A 1 162 ? 24.384 -2.632 -17.863 1.00 89.12 162 VAL A CA 1
ATOM 1306 C C . VAL A 1 162 ? 25.676 -3.204 -18.452 1.00 89.12 162 VAL A C 1
ATOM 1308 O O . VAL A 1 162 ? 25.859 -4.417 -18.420 1.00 89.12 162 VAL A O 1
ATOM 1311 N N . GLN A 1 163 ? 26.602 -2.350 -18.897 1.00 89.69 163 GLN A N 1
ATOM 1312 C CA . GLN A 1 163 ? 27.894 -2.783 -19.447 1.00 89.69 163 GLN A CA 1
ATOM 1313 C C . GLN A 1 163 ? 28.763 -3.532 -18.424 1.00 89.69 163 GLN A C 1
ATOM 1315 O O . GLN A 1 163 ? 29.364 -4.552 -18.760 1.00 89.69 163 GLN A O 1
ATOM 1320 N N . ASP A 1 164 ? 28.809 -3.062 -17.175 1.00 88.38 164 ASP A N 1
ATOM 1321 C CA . ASP A 1 164 ? 29.525 -3.737 -16.082 1.00 88.38 164 ASP A CA 1
ATOM 1322 C C . ASP A 1 164 ? 28.985 -5.160 -15.852 1.00 88.38 164 ASP A C 1
ATOM 1324 O O . ASP A 1 164 ? 29.740 -6.133 -15.788 1.00 88.38 164 ASP A O 1
ATOM 1328 N N . ILE A 1 165 ? 27.661 -5.319 -15.825 1.00 87.12 165 ILE A N 1
ATOM 1329 C CA . ILE A 1 165 ? 27.024 -6.626 -15.612 1.00 87.12 165 ILE A CA 1
ATOM 1330 C C . ILE A 1 165 ? 27.220 -7.550 -16.806 1.00 87.12 165 ILE A C 1
ATOM 1332 O O . ILE A 1 165 ? 27.428 -8.747 -16.620 1.00 87.12 165 ILE A O 1
ATOM 1336 N N . GLU A 1 166 ? 27.170 -7.030 -18.031 1.00 87.06 166 GLU A N 1
ATOM 1337 C CA . GLU A 1 166 ? 27.465 -7.819 -19.228 1.00 87.06 166 GLU A CA 1
ATOM 1338 C C . GLU A 1 166 ? 28.894 -8.364 -19.190 1.00 87.06 166 GLU A C 1
ATOM 1340 O O . GLU A 1 166 ? 29.114 -9.545 -19.472 1.00 87.06 166 GLU A O 1
ATOM 1345 N N . HIS A 1 167 ? 29.853 -7.550 -18.744 1.00 88.44 167 HIS A N 1
ATOM 1346 C CA . HIS A 1 167 ? 31.226 -7.992 -18.537 1.00 88.44 167 HIS A CA 1
ATOM 1347 C C . HIS A 1 167 ? 31.328 -9.070 -17.443 1.00 88.44 167 HIS A C 1
ATOM 1349 O O . HIS A 1 167 ? 31.955 -10.111 -17.653 1.00 88.44 167 HIS A O 1
ATOM 1355 N N . GLN A 1 168 ? 30.659 -8.886 -16.300 1.00 84.69 168 GLN A N 1
ATOM 1356 C CA . GLN A 1 168 ? 30.607 -9.898 -15.235 1.00 84.69 168 GLN A CA 1
ATOM 1357 C C . GLN A 1 168 ? 29.938 -11.201 -15.700 1.00 84.69 168 GLN A C 1
ATOM 1359 O O . GLN A 1 168 ? 30.409 -12.292 -15.380 1.00 84.69 168 GLN A O 1
ATOM 1364 N N . SER A 1 169 ? 28.880 -11.110 -16.505 1.00 85.50 169 SER A N 1
ATOM 1365 C CA . SER A 1 169 ? 28.178 -12.259 -17.081 1.00 85.50 169 SER A CA 1
ATOM 1366 C C . SER A 1 169 ? 29.082 -13.065 -18.020 1.00 85.50 169 SER A C 1
ATOM 1368 O O . SER A 1 169 ? 29.125 -14.296 -17.936 1.00 85.50 169 SER A O 1
ATOM 1370 N N . LEU A 1 170 ? 29.880 -12.385 -18.854 1.00 85.88 170 LEU A N 1
ATOM 1371 C CA . LEU A 1 170 ? 30.887 -13.014 -19.715 1.00 85.88 170 LEU A CA 1
ATOM 1372 C C . LEU A 1 170 ? 31.966 -13.739 -18.899 1.00 85.88 170 LEU A C 1
ATOM 1374 O O . LEU A 1 170 ? 32.325 -14.875 -19.215 1.00 85.88 170 LEU A O 1
ATOM 1378 N N . LEU A 1 171 ? 32.454 -13.122 -17.818 1.00 85.44 171 LEU A N 1
ATOM 1379 C CA . LEU A 1 171 ? 33.400 -13.771 -16.909 1.00 85.44 171 LEU A CA 1
ATOM 1380 C C . LEU A 1 171 ? 32.785 -15.024 -16.280 1.00 85.44 171 LEU A C 1
ATOM 1382 O O . LEU A 1 171 ? 33.414 -16.083 -16.297 1.00 85.44 171 LEU A O 1
ATOM 1386 N N . SER A 1 172 ? 31.557 -14.946 -15.772 1.00 82.75 172 SER A N 1
ATOM 1387 C CA . SER A 1 172 ? 30.853 -16.096 -15.192 1.00 82.75 172 SER A CA 1
ATOM 1388 C C . SER A 1 172 ? 30.612 -17.213 -16.214 1.00 82.75 172 SER A C 1
ATOM 1390 O O . SER A 1 172 ? 30.742 -18.391 -15.879 1.00 82.75 172 SER A O 1
ATOM 1392 N N . ALA A 1 173 ? 30.335 -16.873 -17.477 1.00 82.94 173 ALA A N 1
ATOM 1393 C CA . ALA A 1 173 ? 30.238 -17.849 -18.561 1.00 82.94 173 ALA A CA 1
ATOM 1394 C C . ALA A 1 173 ? 31.574 -18.577 -18.794 1.00 82.94 173 ALA A C 1
ATOM 1396 O O . ALA A 1 173 ? 31.594 -19.804 -18.892 1.00 82.94 173 ALA A O 1
ATOM 1397 N N . ASN A 1 174 ? 32.699 -17.857 -18.786 1.00 86.38 174 ASN A N 1
ATOM 1398 C CA . ASN A 1 174 ? 34.026 -18.465 -18.900 1.00 86.38 174 ASN A CA 1
ATOM 1399 C C . ASN A 1 174 ? 34.327 -19.415 -17.729 1.00 86.38 174 ASN A C 1
ATOM 1401 O O . ASN A 1 174 ? 34.789 -20.531 -17.950 1.00 86.38 174 ASN A O 1
ATOM 1405 N N . HIS A 1 175 ? 34.009 -19.030 -16.489 1.00 83.62 175 HIS A N 1
ATOM 1406 C CA . HIS A 1 175 ? 34.189 -19.903 -15.320 1.00 83.62 175 HIS A CA 1
ATOM 1407 C C . HIS A 1 175 ? 33.349 -21.185 -15.407 1.00 83.62 175 HIS A C 1
ATOM 1409 O O . HIS A 1 175 ? 33.823 -22.250 -15.010 1.00 83.62 175 HIS A O 1
ATOM 1415 N N . GLN A 1 176 ? 32.138 -21.107 -15.968 1.00 80.94 176 GLN A N 1
ATOM 1416 C CA . GLN A 1 176 ? 31.323 -22.287 -16.257 1.00 80.94 176 GLN A CA 1
ATOM 1417 C C . GLN A 1 176 ? 31.987 -23.178 -17.320 1.00 80.94 176 GLN A C 1
ATOM 1419 O O . GLN A 1 176 ? 32.034 -24.394 -17.146 1.00 80.94 176 GLN A O 1
ATOM 1424 N N . HIS A 1 177 ? 32.533 -22.595 -18.396 1.00 82.12 177 HIS A N 1
ATOM 1425 C CA . HIS A 1 177 ? 33.249 -23.348 -19.434 1.00 82.12 177 HIS A CA 1
ATOM 1426 C C . HIS A 1 177 ? 34.482 -24.082 -18.892 1.00 82.12 177 HIS A C 1
ATOM 1428 O O . HIS A 1 177 ? 34.758 -25.200 -19.321 1.00 82.12 177 HIS A O 1
ATOM 1434 N N . TYR A 1 178 ? 35.182 -23.494 -17.919 1.00 88.62 178 TYR A N 1
ATOM 1435 C CA . TYR A 1 178 ? 36.308 -24.135 -17.234 1.00 88.62 178 TYR A CA 1
ATOM 1436 C C . TYR A 1 178 ? 35.891 -25.157 -16.162 1.00 88.62 178 TYR A C 1
ATOM 1438 O O . TYR A 1 178 ? 36.754 -25.812 -15.587 1.00 88.62 178 TYR A O 1
ATOM 1446 N N . GLY A 1 179 ? 34.590 -25.320 -15.895 1.00 84.75 179 GLY A N 1
ATOM 1447 C CA . GLY A 1 179 ? 34.072 -26.255 -14.890 1.00 84.75 179 GLY A CA 1
ATOM 1448 C C . GLY A 1 179 ? 34.184 -25.766 -13.442 1.00 84.75 179 GLY A C 1
ATOM 1449 O O . GLY A 1 179 ? 33.961 -26.549 -12.524 1.00 84.75 179 GLY A O 1
ATOM 1450 N N . ASN A 1 180 ? 34.495 -24.484 -13.226 1.00 85.06 180 ASN A N 1
ATOM 1451 C CA . ASN A 1 180 ? 34.676 -23.907 -11.889 1.00 85.06 180 ASN A CA 1
ATOM 1452 C C . ASN A 1 180 ? 33.349 -23.580 -11.187 1.00 85.06 180 ASN A C 1
ATOM 1454 O O . ASN A 1 180 ? 33.332 -23.428 -9.969 1.00 85.06 180 ASN A O 1
ATOM 1458 N N . VAL A 1 181 ? 32.255 -23.426 -11.941 1.00 83.94 181 VAL A N 1
ATOM 1459 C CA . VAL A 1 181 ? 30.935 -23.026 -11.424 1.00 83.94 181 VAL A CA 1
ATOM 1460 C C . VAL A 1 181 ? 29.857 -23.919 -12.024 1.00 83.94 181 VAL A C 1
ATOM 1462 O O . VAL A 1 181 ? 29.848 -24.175 -13.232 1.00 83.94 181 VAL A O 1
ATOM 1465 N N . HIS A 1 182 ? 28.922 -24.382 -11.192 1.00 86.94 182 HIS A N 1
ATOM 1466 C CA . HIS A 1 182 ? 27.805 -25.191 -11.667 1.00 86.94 182 HIS A CA 1
ATOM 1467 C C . HIS A 1 182 ? 26.740 -24.333 -12.375 1.00 86.94 182 HIS A C 1
ATOM 1469 O O . HIS A 1 182 ? 26.536 -23.166 -12.046 1.00 86.94 182 HIS A O 1
ATOM 1475 N N . ALA A 1 183 ? 25.994 -24.914 -13.322 1.00 83.06 183 ALA A N 1
ATOM 1476 C CA . ALA A 1 183 ? 24.985 -24.176 -14.095 1.00 83.06 183 ALA A CA 1
ATOM 1477 C C . ALA A 1 183 ? 23.903 -23.524 -13.207 1.00 83.06 183 ALA A C 1
ATOM 1479 O O . ALA A 1 183 ? 23.497 -22.390 -13.452 1.00 83.06 183 ALA A O 1
ATOM 1480 N N . VAL A 1 184 ? 23.481 -24.211 -12.137 1.00 84.62 184 VAL A N 1
ATOM 1481 C CA . VAL A 1 184 ? 22.497 -23.685 -11.171 1.00 84.62 184 VAL A CA 1
ATOM 1482 C C . VAL A 1 184 ? 23.059 -22.506 -10.370 1.00 84.62 184 VAL A C 1
ATOM 1484 O O . VAL A 1 184 ? 22.349 -21.532 -10.123 1.00 84.62 184 VAL A O 1
ATOM 1487 N N . GLU A 1 185 ? 24.333 -22.569 -9.982 1.00 83.31 185 GLU A N 1
ATOM 1488 C CA . GLU A 1 185 ? 24.996 -21.489 -9.243 1.00 83.31 185 GLU A CA 1
ATOM 1489 C C . GLU A 1 185 ? 25.154 -20.246 -10.113 1.00 83.31 185 GLU A C 1
ATOM 1491 O O . GLU A 1 185 ? 24.837 -19.149 -9.659 1.00 83.31 185 GLU A O 1
ATOM 1496 N N . LYS A 1 186 ? 25.541 -20.419 -11.383 1.00 84.81 186 LYS A N 1
ATOM 1497 C CA . LYS A 1 186 ? 25.598 -19.321 -12.352 1.00 84.81 186 LYS A CA 1
ATOM 1498 C C . LYS A 1 186 ? 24.235 -18.655 -12.526 1.00 84.81 186 LYS A C 1
ATOM 1500 O O . LYS A 1 186 ? 24.154 -17.429 -12.488 1.00 84.81 186 LYS A O 1
ATOM 1505 N N . LEU A 1 187 ? 23.170 -19.442 -12.704 1.00 82.69 187 LEU A N 1
ATOM 1506 C CA . LEU A 1 187 ? 21.817 -18.904 -12.860 1.00 82.69 187 LEU A CA 1
ATOM 1507 C C . LEU A 1 187 ? 21.421 -18.064 -11.639 1.00 82.69 187 LEU A C 1
ATOM 1509 O O . LEU A 1 187 ? 20.955 -16.938 -11.791 1.00 82.69 187 LEU A O 1
ATOM 1513 N N . ARG A 1 188 ? 21.661 -18.583 -10.429 1.00 84.50 188 ARG A N 1
ATOM 1514 C CA . ARG A 1 188 ? 21.377 -17.866 -9.182 1.00 84.50 188 ARG A CA 1
ATOM 1515 C C . ARG A 1 188 ? 22.182 -16.570 -9.066 1.00 84.50 188 ARG A C 1
ATOM 1517 O O . ARG A 1 188 ? 21.597 -15.530 -8.792 1.00 84.50 188 ARG A O 1
ATOM 1524 N N . GLN A 1 189 ? 23.489 -16.620 -9.325 1.00 84.50 189 GLN A N 1
ATOM 1525 C CA . GLN A 1 189 ? 24.355 -15.436 -9.303 1.00 84.50 189 GLN A CA 1
ATOM 1526 C C . GLN A 1 189 ? 23.894 -14.379 -10.312 1.00 84.50 189 GLN A C 1
ATOM 1528 O O . GLN A 1 189 ? 23.823 -13.203 -9.972 1.00 84.50 189 GLN A O 1
ATOM 1533 N N . SER A 1 190 ? 23.532 -14.792 -11.530 1.00 86.25 190 SER A N 1
ATOM 1534 C CA . SER A 1 190 ? 23.011 -13.892 -12.563 1.00 86.25 190 SER A CA 1
ATOM 1535 C C . SER A 1 190 ? 21.725 -13.202 -12.100 1.00 86.25 190 SER A C 1
ATOM 1537 O O . SER A 1 190 ? 21.624 -11.976 -12.155 1.00 86.25 190 SER A O 1
ATOM 1539 N N . ILE A 1 191 ? 20.772 -13.967 -11.556 1.00 85.44 191 ILE A N 1
ATOM 1540 C CA . ILE A 1 191 ? 19.519 -13.431 -11.004 1.00 85.44 191 ILE A CA 1
ATOM 1541 C C . ILE A 1 191 ? 19.804 -12.418 -9.888 1.00 85.44 191 ILE A C 1
ATOM 1543 O O . ILE A 1 191 ? 19.247 -11.321 -9.909 1.00 85.44 191 ILE A O 1
ATOM 1547 N N . ASP A 1 192 ? 20.685 -12.754 -8.945 1.00 86.06 192 ASP A N 1
ATOM 1548 C CA . ASP A 1 192 ? 21.005 -11.891 -7.806 1.00 86.06 192 ASP A CA 1
ATOM 1549 C C . ASP A 1 192 ? 21.666 -10.572 -8.261 1.00 86.06 192 ASP A C 1
ATOM 1551 O O . ASP A 1 192 ? 21.271 -9.494 -7.807 1.00 86.06 192 ASP A O 1
ATOM 1555 N N . ILE A 1 193 ? 22.607 -10.623 -9.214 1.00 87.19 193 ILE A N 1
ATOM 1556 C CA . ILE A 1 193 ? 23.288 -9.438 -9.771 1.00 87.19 193 ILE A CA 1
ATOM 1557 C C . ILE A 1 193 ? 22.300 -8.530 -10.512 1.00 87.19 193 ILE A C 1
ATOM 1559 O O . ILE A 1 193 ? 22.276 -7.311 -10.289 1.00 87.19 193 ILE A O 1
ATOM 1563 N N . TRP A 1 194 ? 21.460 -9.097 -11.381 1.00 88.50 194 TRP A N 1
ATOM 1564 C CA . TRP A 1 194 ? 20.466 -8.326 -12.128 1.00 88.50 194 TRP A CA 1
ATOM 1565 C C . TRP A 1 194 ? 19.413 -7.711 -11.213 1.00 88.50 194 TRP A C 1
ATOM 1567 O O . TRP A 1 194 ? 19.049 -6.545 -11.385 1.00 88.50 194 TRP A O 1
ATOM 1577 N N . TYR A 1 195 ? 18.968 -8.458 -10.204 1.00 87.44 195 TYR A N 1
ATOM 1578 C CA . TYR A 1 195 ? 18.032 -7.956 -9.211 1.00 87.44 195 TYR A CA 1
ATOM 1579 C C . TYR A 1 195 ? 18.626 -6.786 -8.419 1.00 87.44 195 TYR A C 1
ATOM 1581 O O . TYR A 1 195 ? 18.019 -5.714 -8.363 1.00 87.44 195 TYR A O 1
ATOM 1589 N N . ALA A 1 196 ? 19.841 -6.947 -7.885 1.00 87.25 196 ALA A N 1
ATOM 1590 C CA . ALA A 1 196 ? 20.537 -5.900 -7.141 1.00 87.25 196 ALA A CA 1
ATOM 1591 C C . ALA A 1 196 ? 20.756 -4.634 -7.986 1.00 87.25 196 ALA A C 1
ATOM 1593 O O . ALA A 1 196 ? 20.613 -3.519 -7.491 1.00 87.25 196 ALA A O 1
ATOM 1594 N N . THR A 1 197 ? 21.056 -4.789 -9.277 1.00 88.31 197 THR A N 1
ATOM 1595 C CA . THR A 1 197 ? 21.204 -3.651 -10.199 1.00 88.31 197 THR A CA 1
ATOM 1596 C C . THR A 1 197 ? 19.884 -2.937 -10.445 1.00 88.31 197 THR A C 1
ATOM 1598 O O . THR A 1 197 ? 19.826 -1.710 -10.385 1.00 88.31 197 THR A O 1
ATOM 1601 N N . SER A 1 198 ? 18.821 -3.691 -10.729 1.00 87.81 198 SER A N 1
ATOM 1602 C CA . SER A 1 198 ? 17.490 -3.125 -10.944 1.00 87.81 198 SER A CA 1
ATOM 1603 C C . SER A 1 198 ? 17.037 -2.335 -9.715 1.00 87.81 198 SER A C 1
ATOM 1605 O O . SER A 1 198 ? 16.499 -1.238 -9.845 1.00 87.81 198 SER A O 1
ATOM 1607 N N . GLU A 1 199 ? 17.294 -2.866 -8.522 1.00 87.31 199 GLU A N 1
ATOM 1608 C CA . GLU A 1 199 ? 16.969 -2.205 -7.263 1.00 87.31 199 GLU A CA 1
ATOM 1609 C C . GLU A 1 199 ? 17.828 -0.955 -7.019 1.00 87.31 199 GLU A C 1
ATOM 1611 O O . GLU A 1 199 ? 17.292 0.088 -6.644 1.00 87.31 199 GLU A O 1
ATOM 1616 N N . TYR A 1 200 ? 19.129 -1.008 -7.315 1.00 87.69 200 TYR A N 1
ATOM 1617 C CA . TYR A 1 200 ? 20.010 0.161 -7.252 1.00 87.69 200 TYR A CA 1
ATOM 1618 C C . TYR A 1 200 ? 19.529 1.287 -8.183 1.00 87.69 200 TYR A C 1
ATOM 1620 O O . TYR A 1 200 ? 19.363 2.425 -7.748 1.00 87.69 200 TYR A O 1
ATOM 1628 N N . LEU A 1 201 ? 19.196 0.964 -9.439 1.00 87.19 201 LEU A N 1
ATOM 1629 C CA . LEU A 1 201 ? 18.614 1.924 -10.382 1.00 87.19 201 LEU A CA 1
ATOM 1630 C C . LEU A 1 201 ? 17.311 2.530 -9.858 1.00 87.19 201 LEU A C 1
ATOM 1632 O O . LEU A 1 201 ? 17.112 3.739 -9.961 1.00 87.19 201 LEU A O 1
ATOM 1636 N N . ARG A 1 202 ? 16.436 1.707 -9.271 1.00 86.19 202 ARG A N 1
ATOM 1637 C CA . ARG A 1 202 ? 15.171 2.165 -8.687 1.00 86.19 202 ARG A CA 1
ATOM 1638 C C . ARG A 1 202 ? 15.401 3.166 -7.551 1.00 86.19 202 ARG A C 1
ATOM 1640 O O . ARG A 1 202 ? 14.629 4.112 -7.406 1.00 86.19 202 ARG A O 1
ATOM 1647 N N . GLN A 1 203 ? 16.433 2.961 -6.736 1.00 85.38 203 GLN A N 1
ATOM 1648 C CA . GLN A 1 203 ? 16.776 3.851 -5.625 1.00 85.38 203 GLN A CA 1
ATOM 1649 C C . GLN A 1 203 ? 17.418 5.159 -6.106 1.00 85.38 203 GLN A C 1
ATOM 1651 O O . GLN A 1 203 ? 17.066 6.220 -5.591 1.00 85.38 203 GLN A O 1
ATOM 1656 N N . GLU A 1 204 ? 18.276 5.100 -7.128 1.00 84.06 204 GLU A N 1
ATOM 1657 C CA . GLU A 1 204 ? 18.933 6.259 -7.756 1.00 84.06 204 GLU A CA 1
ATOM 1658 C C . GLU A 1 204 ? 17.957 7.197 -8.489 1.00 84.06 204 GLU A C 1
ATOM 1660 O O . GLU A 1 204 ? 18.224 8.392 -8.628 1.00 84.06 204 GLU A O 1
ATOM 1665 N N . MET A 1 205 ? 16.789 6.709 -8.920 1.00 80.69 205 MET A N 1
ATOM 1666 C CA . MET A 1 205 ? 15.782 7.550 -9.583 1.00 80.69 205 MET A CA 1
ATOM 1667 C C . MET A 1 205 ? 15.302 8.710 -8.709 1.00 80.69 205 MET A C 1
ATOM 1669 O O . MET A 1 205 ? 15.217 9.842 -9.179 1.00 80.69 205 MET A O 1
ATOM 1673 N N . ASN A 1 206 ? 15.008 8.452 -7.432 1.00 78.88 206 ASN A N 1
ATOM 1674 C CA . ASN A 1 206 ? 14.449 9.457 -6.522 1.00 78.88 206 ASN A CA 1
ATOM 1675 C C . ASN A 1 206 ? 15.359 10.684 -6.341 1.00 78.88 206 ASN A C 1
ATOM 1677 O O . ASN A 1 206 ? 14.877 11.806 -6.524 1.00 78.88 206 ASN A O 1
ATOM 1681 N N . PRO A 1 207 ? 16.648 10.534 -5.967 1.00 81.06 207 PRO A N 1
ATOM 1682 C CA . PRO A 1 207 ? 17.543 11.677 -5.856 1.00 81.06 207 PRO A CA 1
ATOM 1683 C C . PRO A 1 207 ? 17.782 12.338 -7.215 1.00 81.06 207 PRO A C 1
ATOM 1685 O O . PRO A 1 207 ? 17.837 13.564 -7.264 1.00 81.06 207 PRO A O 1
ATOM 1688 N N . ASN A 1 208 ? 17.847 11.571 -8.310 1.00 80.94 208 ASN A N 1
ATOM 1689 C CA . ASN A 1 208 ? 18.056 12.133 -9.642 1.00 80.94 208 ASN A CA 1
ATOM 1690 C C . ASN A 1 208 ? 16.911 13.074 -10.050 1.00 80.94 208 ASN A C 1
ATOM 1692 O O . ASN A 1 208 ? 17.166 14.234 -10.364 1.00 80.94 208 ASN A O 1
ATOM 1696 N N . PHE A 1 209 ? 15.650 12.646 -9.930 1.00 79.94 209 PHE A N 1
ATOM 1697 C CA . PHE A 1 209 ? 14.510 13.524 -10.215 1.00 79.94 209 PHE A CA 1
ATOM 1698 C C . PHE A 1 209 ? 14.492 14.769 -9.320 1.00 79.94 209 PHE A C 1
ATOM 1700 O O . PHE A 1 209 ? 14.210 15.862 -9.800 1.00 79.94 209 PHE A O 1
ATOM 1707 N N . ARG A 1 210 ? 14.846 14.644 -8.033 1.00 77.94 210 ARG A N 1
ATOM 1708 C CA . ARG A 1 210 ? 14.898 15.795 -7.113 1.00 77.94 210 ARG A CA 1
ATOM 1709 C C . ARG A 1 210 ? 15.955 16.830 -7.490 1.00 77.94 210 ARG A C 1
ATOM 1711 O O . ARG A 1 210 ? 15.741 18.009 -7.222 1.00 77.94 210 ARG A O 1
ATOM 1718 N N . ILE A 1 211 ? 17.090 16.390 -8.025 1.00 79.06 211 ILE A N 1
ATOM 1719 C CA . ILE A 1 211 ? 18.210 17.265 -8.392 1.00 79.06 211 ILE A CA 1
ATOM 1720 C C . ILE A 1 211 ? 17.980 17.880 -9.774 1.00 79.06 211 ILE A C 1
ATOM 1722 O O . ILE A 1 211 ? 18.199 19.076 -9.946 1.00 79.06 211 ILE A O 1
ATOM 1726 N N . THR A 1 212 ? 17.549 17.069 -10.739 1.00 78.38 212 THR A N 1
ATOM 1727 C CA . THR A 1 212 ? 17.480 17.458 -12.149 1.00 78.38 212 THR A CA 1
ATOM 1728 C C . THR A 1 212 ? 16.197 18.234 -12.445 1.00 78.38 212 THR A C 1
ATOM 1730 O O . THR A 1 212 ? 16.260 19.371 -12.903 1.00 78.38 212 THR A O 1
ATOM 1733 N N . GLU A 1 213 ? 15.031 17.656 -12.131 1.00 79.56 213 GLU A N 1
ATOM 1734 C CA . GLU A 1 213 ? 13.718 18.238 -12.438 1.00 79.56 213 GLU A CA 1
ATOM 1735 C C . GLU A 1 213 ? 12.667 17.867 -11.373 1.00 79.56 213 GLU A C 1
ATOM 1737 O O . GLU A 1 213 ? 11.864 16.948 -11.562 1.00 79.56 213 GLU A O 1
ATOM 1742 N N . PRO A 1 214 ? 12.609 18.598 -10.242 1.00 77.88 214 PRO A N 1
ATOM 1743 C CA . PRO A 1 214 ? 11.668 18.298 -9.158 1.00 77.88 214 PRO A CA 1
ATOM 1744 C C . PRO A 1 214 ? 10.197 18.503 -9.554 1.00 77.88 214 PRO A C 1
ATOM 1746 O O . PRO A 1 214 ? 9.305 17.999 -8.872 1.00 77.88 214 PRO A O 1
ATOM 1749 N N . LEU A 1 215 ? 9.945 19.240 -10.641 1.00 82.62 215 LEU A N 1
ATOM 1750 C CA . LEU A 1 215 ? 8.613 19.503 -11.188 1.00 82.62 215 LEU A CA 1
ATOM 1751 C C . LEU A 1 215 ? 8.206 18.526 -12.303 1.00 82.62 215 LEU A C 1
ATOM 1753 O O . LEU A 1 215 ? 7.194 18.743 -12.965 1.00 82.62 215 LEU A O 1
ATOM 1757 N N . ASN A 1 216 ? 8.976 17.457 -12.517 1.00 87.50 216 ASN A N 1
ATOM 1758 C CA . ASN A 1 216 ? 8.664 16.467 -13.535 1.00 87.50 216 ASN A CA 1
ATOM 1759 C C . ASN A 1 216 ? 7.282 15.815 -13.269 1.00 87.50 216 ASN A C 1
ATOM 1761 O O . ASN A 1 216 ? 7.049 15.309 -12.165 1.00 87.50 216 ASN A O 1
ATOM 1765 N N . PRO A 1 217 ? 6.367 15.776 -14.256 1.00 88.69 217 PRO A N 1
ATOM 1766 C CA . PRO A 1 217 ? 5.023 15.217 -14.097 1.00 88.69 217 PRO A CA 1
ATOM 1767 C C . PRO A 1 217 ? 4.996 13.766 -13.608 1.00 88.69 217 PRO A C 1
ATOM 1769 O O . PRO A 1 217 ? 4.210 13.427 -12.719 1.00 88.69 217 PRO A O 1
ATOM 1772 N N . ALA A 1 218 ? 5.861 12.905 -14.155 1.00 86.44 218 ALA A N 1
ATOM 1773 C CA . ALA A 1 218 ? 5.943 11.502 -13.758 1.00 86.44 218 ALA A CA 1
ATOM 1774 C C . ALA A 1 218 ? 6.374 11.380 -12.291 1.00 86.44 218 ALA A C 1
ATOM 1776 O O . ALA A 1 218 ? 5.752 10.644 -11.521 1.00 86.44 218 ALA A O 1
ATOM 1777 N N . TYR A 1 219 ? 7.376 12.168 -11.888 1.00 84.69 219 TYR A N 1
ATOM 1778 C CA . TYR A 1 219 ? 7.825 12.253 -10.501 1.00 84.69 219 TYR A CA 1
ATOM 1779 C C . TYR A 1 219 ? 6.694 12.746 -9.580 1.00 84.69 219 TYR A C 1
ATOM 1781 O O . TYR A 1 219 ? 6.308 12.041 -8.644 1.00 84.69 219 TYR A O 1
ATOM 1789 N N . ILE A 1 220 ? 6.083 13.900 -9.868 1.00 84.81 220 ILE A N 1
ATOM 1790 C CA . ILE A 1 220 ? 5.012 14.466 -9.034 1.00 84.81 220 ILE A CA 1
ATOM 1791 C C . ILE A 1 220 ? 3.882 13.452 -8.832 1.00 84.81 220 ILE A C 1
ATOM 1793 O O . ILE A 1 220 ? 3.461 13.237 -7.695 1.00 84.81 220 ILE A O 1
ATOM 1797 N N . MET A 1 221 ? 3.403 12.794 -9.892 1.00 85.06 221 MET A N 1
ATOM 1798 C CA . MET A 1 221 ? 2.273 11.863 -9.795 1.00 85.06 221 MET A CA 1
ATOM 1799 C C . MET A 1 221 ? 2.558 10.669 -8.877 1.00 85.06 221 MET A C 1
ATOM 1801 O O . MET A 1 221 ? 1.701 10.324 -8.058 1.00 85.06 221 MET A O 1
ATOM 1805 N N . SER A 1 222 ? 3.746 10.063 -8.966 1.00 81.94 222 SER A N 1
ATOM 1806 C CA . SER A 1 222 ? 4.048 8.871 -8.165 1.00 81.94 222 SER A CA 1
ATOM 1807 C C . SER A 1 222 ? 4.428 9.198 -6.727 1.00 81.94 222 SER A C 1
ATOM 1809 O O . SER A 1 222 ? 3.945 8.533 -5.811 1.00 81.94 222 SER A O 1
ATOM 1811 N N . PHE A 1 223 ? 5.238 10.236 -6.495 1.00 77.38 223 PHE A N 1
ATOM 1812 C CA . PHE A 1 223 ? 5.703 10.564 -5.140 1.00 77.38 223 PHE A CA 1
ATOM 1813 C C . PHE A 1 223 ? 4.664 11.318 -4.309 1.00 77.38 223 PHE A C 1
ATOM 1815 O O . PHE A 1 223 ? 4.683 11.212 -3.085 1.00 77.38 223 PHE A O 1
ATOM 1822 N N . SER A 1 224 ? 3.715 12.015 -4.945 1.00 76.69 224 SER A N 1
ATOM 1823 C CA . SER A 1 224 ? 2.541 12.561 -4.244 1.00 76.69 224 SER A CA 1
ATOM 1824 C C . SER A 1 224 ? 1.529 11.485 -3.833 1.00 76.69 224 SER A C 1
ATOM 1826 O O . SER A 1 224 ? 0.616 11.767 -3.058 1.00 76.69 224 SER A O 1
ATOM 1828 N N . GLY A 1 225 ? 1.664 10.257 -4.350 1.00 78.56 225 GLY A N 1
ATOM 1829 C CA . GLY A 1 225 ? 0.686 9.187 -4.161 1.00 78.56 225 GLY A CA 1
ATOM 1830 C C . GLY A 1 225 ? -0.594 9.365 -4.983 1.00 78.56 225 GLY A C 1
ATOM 1831 O O . GLY A 1 225 ? -1.551 8.628 -4.761 1.00 78.56 225 GLY A O 1
ATOM 1832 N N . ALA A 1 226 ? -0.628 10.314 -5.927 1.00 81.75 226 ALA A N 1
ATOM 1833 C CA . ALA A 1 226 ? -1.778 10.531 -6.801 1.00 81.75 226 ALA A CA 1
ATOM 1834 C C . ALA A 1 226 ? -1.976 9.362 -7.778 1.00 81.75 226 ALA A C 1
ATOM 1836 O O . ALA A 1 226 ? -3.081 8.834 -7.911 1.00 81.75 226 ALA A O 1
ATOM 1837 N N . ARG A 1 227 ? -0.906 8.949 -8.469 1.00 82.50 227 ARG A N 1
ATOM 1838 C CA . ARG A 1 227 ? -0.920 7.800 -9.380 1.00 82.50 227 ARG A CA 1
ATOM 1839 C C . ARG A 1 227 ? 0.492 7.319 -9.673 1.00 82.50 227 ARG A C 1
ATOM 1841 O O . ARG A 1 227 ? 1.373 8.107 -9.985 1.00 82.50 227 ARG A O 1
ATOM 1848 N N . GLY A 1 228 ? 0.666 6.005 -9.706 1.00 80.44 228 GLY A N 1
ATOM 1849 C CA . GLY A 1 228 ? 1.942 5.399 -10.061 1.00 80.44 228 GLY A CA 1
ATOM 1850 C C . GLY A 1 228 ? 2.754 5.016 -8.832 1.00 80.44 228 GLY A C 1
ATOM 1851 O O . GLY A 1 228 ? 2.804 5.751 -7.848 1.00 80.44 228 GLY A O 1
ATOM 1852 N N . SER A 1 229 ? 3.408 3.863 -8.884 1.00 83.81 229 SER A N 1
ATOM 1853 C CA . SER A 1 229 ? 4.402 3.466 -7.885 1.00 83.81 229 SER A CA 1
ATOM 1854 C C . SER A 1 229 ? 5.820 3.701 -8.407 1.00 83.81 229 SER A C 1
ATOM 1856 O O . SER A 1 229 ? 6.049 3.705 -9.618 1.00 83.81 229 SER A O 1
ATOM 1858 N N . ALA A 1 230 ? 6.798 3.803 -7.503 1.00 83.31 230 ALA A N 1
ATOM 1859 C CA . ALA A 1 230 ? 8.211 3.885 -7.886 1.00 83.31 230 ALA A CA 1
ATOM 1860 C C . ALA A 1 230 ? 8.643 2.704 -8.780 1.00 83.31 230 ALA A C 1
ATOM 1862 O O . ALA A 1 230 ? 9.470 2.868 -9.669 1.00 83.31 230 ALA A O 1
ATOM 1863 N N . SER A 1 231 ? 8.044 1.521 -8.592 1.00 84.00 231 SER A N 1
ATOM 1864 C CA . SER A 1 231 ? 8.277 0.356 -9.456 1.00 84.00 231 SER A CA 1
ATOM 1865 C C . SER A 1 231 ? 7.712 0.552 -10.870 1.00 84.00 231 SER A C 1
ATOM 1867 O O . SER A 1 231 ? 8.360 0.176 -11.841 1.00 84.00 231 SER A O 1
ATOM 1869 N N . GLN A 1 232 ? 6.548 1.192 -11.011 1.00 87.50 232 GLN A N 1
ATOM 1870 C CA . GLN A 1 232 ? 5.967 1.497 -12.323 1.00 87.50 232 GLN A CA 1
ATOM 1871 C C . GLN A 1 232 ? 6.772 2.565 -13.070 1.00 87.50 232 GLN A C 1
ATOM 1873 O O . GLN A 1 232 ? 7.005 2.413 -14.265 1.00 87.50 232 GLN A O 1
ATOM 1878 N N . ILE A 1 233 ? 7.258 3.600 -12.375 1.00 88.06 233 ILE A N 1
ATOM 1879 C CA . ILE A 1 233 ? 8.195 4.566 -12.970 1.00 88.06 233 ILE A CA 1
ATOM 1880 C C . ILE A 1 233 ? 9.483 3.866 -13.392 1.00 88.06 233 ILE A C 1
ATOM 1882 O O . ILE A 1 233 ? 9.956 4.079 -14.507 1.00 88.06 233 ILE A O 1
ATOM 1886 N N . HIS A 1 234 ? 10.014 2.976 -12.551 1.00 88.56 234 HIS A N 1
ATOM 1887 C CA . HIS A 1 234 ? 11.223 2.221 -12.872 1.00 88.56 234 HIS A CA 1
ATOM 1888 C C . HIS A 1 234 ? 11.097 1.415 -14.168 1.00 88.56 234 HIS A C 1
ATOM 1890 O O . HIS A 1 234 ? 12.021 1.413 -14.976 1.00 88.56 234 HIS A O 1
ATOM 1896 N N . GLN A 1 235 ? 9.930 0.824 -14.433 1.00 89.69 235 GLN A N 1
ATOM 1897 C CA . GLN A 1 235 ? 9.659 0.132 -15.699 1.00 89.69 235 GLN A CA 1
ATOM 1898 C C . GLN A 1 235 ? 9.574 1.075 -16.916 1.00 89.69 235 GLN A C 1
ATOM 1900 O O . GLN A 1 235 ? 9.823 0.642 -18.045 1.00 89.69 235 GLN A O 1
ATOM 1905 N N . LEU A 1 236 ? 9.215 2.348 -16.715 1.00 90.06 236 LEU A N 1
ATOM 1906 C CA . LEU A 1 236 ? 9.139 3.349 -17.784 1.00 90.06 236 LEU A CA 1
ATOM 1907 C C . LEU A 1 236 ? 10.519 3.885 -18.178 1.00 90.06 236 LEU A C 1
ATOM 1909 O O . LEU A 1 236 ? 10.785 4.008 -19.372 1.00 90.06 236 LEU A O 1
ATOM 1913 N N . VAL A 1 237 ? 11.382 4.181 -17.197 1.00 89.38 237 VAL A N 1
ATOM 1914 C CA . VAL A 1 237 ? 12.640 4.928 -17.425 1.00 89.38 237 VAL A CA 1
ATOM 1915 C C . VAL A 1 237 ? 13.923 4.174 -17.069 1.00 89.38 237 VAL A C 1
ATOM 1917 O O . VAL A 1 237 ? 14.995 4.521 -17.558 1.00 89.38 237 VAL A O 1
ATOM 1920 N N . GLY A 1 238 ? 13.849 3.141 -16.232 1.00 89.56 238 GLY A N 1
ATOM 1921 C CA . GLY A 1 238 ? 15.001 2.339 -15.815 1.00 89.56 238 GLY A CA 1
ATOM 1922 C C . GLY A 1 238 ? 15.182 1.120 -16.696 1.00 89.56 238 GLY A C 1
ATOM 1923 O O . GLY A 1 238 ? 15.724 1.203 -17.796 1.00 89.56 238 GLY A O 1
ATOM 1924 N N . MET A 1 239 ? 14.720 -0.016 -16.194 1.00 89.81 239 MET A N 1
ATOM 1925 C CA . MET A 1 239 ? 14.688 -1.287 -16.908 1.00 89.81 239 MET A CA 1
ATOM 1926 C C . MET A 1 239 ? 13.430 -2.049 -16.508 1.00 89.81 239 MET A C 1
ATOM 1928 O O . MET A 1 239 ? 12.906 -1.873 -15.405 1.00 89.81 239 MET A O 1
ATOM 1932 N N . ARG A 1 240 ? 12.944 -2.923 -17.389 1.00 88.06 240 ARG A N 1
ATOM 1933 C CA . ARG A 1 240 ? 11.813 -3.793 -17.052 1.00 88.06 240 ARG A CA 1
ATOM 1934 C C . ARG A 1 240 ? 12.237 -4.947 -16.134 1.00 88.06 240 ARG A C 1
ATOM 1936 O O . ARG A 1 240 ? 11.451 -5.349 -15.279 1.00 88.06 240 ARG A O 1
ATOM 1943 N N . GLY A 1 241 ? 13.482 -5.406 -16.264 1.00 88.94 241 GLY A N 1
ATOM 1944 C CA . GLY A 1 241 ? 14.128 -6.330 -15.339 1.00 88.94 241 GLY A CA 1
ATOM 1945 C C . GLY A 1 241 ? 13.794 -7.801 -15.587 1.00 88.94 241 GLY A C 1
ATOM 1946 O O . GLY A 1 241 ? 13.488 -8.220 -16.706 1.00 88.94 241 GLY A O 1
ATOM 1947 N N . LEU A 1 242 ? 13.919 -8.595 -14.525 1.00 88.12 242 LEU A N 1
ATOM 1948 C CA . LEU A 1 242 ? 13.734 -10.044 -14.546 1.00 88.12 242 LEU A CA 1
ATOM 1949 C C . LEU A 1 242 ? 12.253 -10.429 -14.656 1.00 88.12 242 LEU A C 1
ATOM 1951 O O . LEU A 1 242 ? 11.397 -9.850 -13.985 1.00 88.12 242 LEU A O 1
ATOM 1955 N N . MET A 1 243 ? 11.982 -11.464 -15.451 1.00 86.38 243 MET A N 1
ATOM 1956 C CA . MET A 1 243 ? 10.648 -12.028 -15.664 1.00 86.38 243 MET A CA 1
ATOM 1957 C C . MET A 1 243 ? 10.606 -13.502 -15.266 1.00 86.38 243 MET A C 1
ATOM 1959 O O . MET A 1 243 ? 11.617 -14.207 -15.309 1.00 86.38 243 MET A O 1
ATOM 1963 N N . SER A 1 244 ? 9.417 -13.973 -14.903 1.00 82.00 244 SER A N 1
ATOM 1964 C CA . SER A 1 244 ? 9.159 -15.390 -14.651 1.00 82.00 244 SER A CA 1
ATOM 1965 C C . SER A 1 244 ? 8.490 -16.056 -15.852 1.00 82.00 244 SER A C 1
ATOM 1967 O O . SER A 1 244 ? 7.694 -15.440 -16.565 1.00 82.00 244 SER A O 1
ATOM 1969 N N . ASP A 1 245 ? 8.776 -17.338 -16.041 1.00 81.62 245 ASP A N 1
ATOM 1970 C CA . ASP A 1 245 ? 8.064 -18.193 -16.982 1.00 81.62 245 ASP A CA 1
ATOM 1971 C C . ASP A 1 245 ? 6.625 -18.509 -16.484 1.00 81.62 245 ASP A C 1
ATOM 1973 O O . ASP A 1 245 ? 6.241 -18.175 -15.348 1.00 81.62 245 ASP A O 1
ATOM 1977 N N . PRO A 1 246 ? 5.780 -19.157 -17.310 1.00 77.69 246 PRO A N 1
ATOM 1978 C CA . PRO A 1 246 ? 4.443 -19.581 -16.891 1.00 77.69 246 PRO A CA 1
ATOM 1979 C C . PRO A 1 246 ? 4.444 -20.483 -15.643 1.00 77.69 246 PRO A C 1
ATOM 1981 O O . PRO A 1 246 ? 3.541 -20.384 -14.807 1.00 77.69 246 PRO A O 1
ATOM 1984 N N . GLN A 1 247 ? 5.475 -21.307 -15.462 1.00 79.31 247 GLN A N 1
ATOM 1985 C CA . GLN A 1 247 ? 5.667 -22.201 -14.321 1.00 79.31 247 GLN A CA 1
ATOM 1986 C C . GLN A 1 247 ? 6.087 -21.452 -13.038 1.00 79.31 247 GLN A C 1
ATOM 1988 O O . GLN A 1 247 ? 5.882 -21.958 -11.939 1.00 79.31 247 GLN A O 1
ATOM 1993 N N . GLY A 1 248 ? 6.557 -20.206 -13.142 1.00 75.44 248 GLY A N 1
ATOM 1994 C CA . GLY A 1 248 ? 7.053 -19.384 -12.034 1.00 75.44 248 GLY A CA 1
ATOM 1995 C C . GLY A 1 248 ? 8.555 -19.493 -11.785 1.00 75.44 248 GLY A C 1
ATOM 1996 O O . GLY A 1 248 ? 9.025 -18.966 -10.781 1.00 75.44 248 GLY A O 1
ATOM 1997 N N . GLN A 1 249 ? 9.300 -20.152 -12.667 1.00 80.44 249 GLN A N 1
ATOM 1998 C CA . GLN A 1 249 ? 10.756 -20.151 -12.651 1.00 80.44 249 GLN A CA 1
ATOM 1999 C C . GLN A 1 249 ? 11.279 -18.844 -13.249 1.00 80.44 249 GLN A C 1
ATOM 2001 O O . GLN A 1 249 ? 10.685 -18.267 -14.161 1.00 80.44 249 GLN A O 1
ATOM 2006 N N . MET A 1 250 ? 12.389 -18.353 -12.707 1.00 80.81 250 MET A N 1
ATOM 2007 C CA . MET A 1 250 ? 13.024 -17.134 -13.195 1.00 80.81 250 MET A CA 1
ATOM 2008 C C . MET A 1 250 ? 13.748 -17.410 -14.507 1.00 80.81 250 MET A C 1
ATOM 2010 O O . MET A 1 250 ? 14.508 -18.373 -14.611 1.00 80.81 250 MET A O 1
ATOM 2014 N N . LEU A 1 251 ? 13.525 -16.548 -15.496 1.00 82.06 251 LEU A N 1
ATOM 2015 C CA . LEU A 1 251 ? 14.247 -16.609 -16.758 1.00 82.06 251 LEU A CA 1
ATOM 2016 C C . LEU A 1 251 ? 15.645 -16.004 -16.588 1.00 82.06 251 LEU A C 1
ATOM 2018 O O . LEU A 1 251 ? 15.799 -14.957 -15.963 1.00 82.06 251 LEU A O 1
ATOM 2022 N N . GLU A 1 252 ? 16.655 -16.647 -17.181 1.00 81.25 252 GLU A N 1
ATOM 2023 C CA . GLU A 1 252 ? 18.028 -16.113 -17.236 1.00 81.25 252 GLU A CA 1
ATOM 2024 C C . GLU A 1 252 ? 18.103 -14.836 -18.093 1.00 81.25 252 GLU A C 1
ATOM 2026 O O . GLU A 1 252 ? 18.925 -13.959 -17.841 1.00 81.25 252 GLU A O 1
ATOM 2031 N N . LEU A 1 253 ? 17.224 -14.716 -19.096 1.00 84.31 253 LEU A N 1
ATOM 2032 C CA . LEU A 1 253 ? 17.148 -13.558 -19.985 1.00 84.31 253 LEU A CA 1
ATOM 2033 C C . LEU A 1 253 ? 16.448 -12.380 -19.295 1.00 84.31 253 LEU A C 1
ATOM 2035 O O . LEU A 1 253 ? 15.259 -12.447 -18.973 1.00 84.31 253 LEU A O 1
ATOM 2039 N N . VAL A 1 254 ? 17.189 -11.286 -19.120 1.00 87.94 254 VAL A N 1
ATOM 2040 C CA . VAL A 1 254 ? 16.716 -10.052 -18.477 1.00 87.94 254 VAL A CA 1
ATOM 2041 C C . VAL A 1 254 ? 16.313 -9.024 -19.524 1.00 87.94 254 VAL A C 1
ATOM 2043 O O . VAL A 1 254 ? 17.010 -8.843 -20.519 1.00 87.94 254 VAL A O 1
ATOM 2046 N N . ILE A 1 255 ? 15.201 -8.324 -19.287 1.00 91.31 255 ILE A N 1
ATOM 2047 C CA . ILE A 1 255 ? 14.751 -7.231 -20.153 1.00 91.31 255 ILE A CA 1
ATOM 2048 C C . ILE A 1 255 ? 15.462 -5.945 -19.723 1.00 91.31 255 ILE A C 1
ATOM 2050 O O . ILE A 1 255 ? 15.081 -5.304 -18.735 1.00 91.31 255 ILE A O 1
ATOM 2054 N N . GLN A 1 256 ? 16.512 -5.589 -20.461 1.00 90.25 256 GLN A N 1
ATOM 2055 C CA . GLN A 1 256 ? 17.336 -4.408 -20.195 1.00 90.25 256 GLN A CA 1
ATOM 2056 C C . GLN A 1 256 ? 16.642 -3.117 -20.652 1.00 90.25 256 GLN A C 1
ATOM 2058 O O . GLN A 1 256 ? 16.793 -2.063 -20.022 1.00 90.25 256 GLN A O 1
ATOM 2063 N N . SER A 1 257 ? 15.855 -3.202 -21.729 1.00 91.25 257 SER A N 1
ATOM 2064 C CA . SER A 1 257 ? 15.107 -2.069 -22.260 1.00 91.25 257 SER A CA 1
ATOM 2065 C C . SER A 1 257 ? 14.007 -1.603 -21.305 1.00 91.25 257 SER A C 1
ATOM 2067 O O . SER A 1 257 ? 13.461 -2.358 -20.489 1.00 91.25 257 SER A O 1
ATOM 2069 N N . ASN A 1 258 ? 13.662 -0.324 -21.411 1.00 91.19 258 ASN A N 1
ATOM 2070 C CA . ASN A 1 258 ? 12.507 0.264 -20.737 1.00 91.19 258 ASN A CA 1
ATOM 2071 C C . ASN A 1 258 ? 11.371 0.552 -21.734 1.00 91.19 258 ASN A C 1
ATOM 2073 O O . ASN A 1 258 ? 11.515 0.407 -22.949 1.00 91.19 258 ASN A O 1
ATOM 2077 N N . LEU A 1 259 ? 10.202 0.935 -21.219 1.00 91.25 259 LEU A N 1
ATOM 2078 C CA . LEU A 1 259 ? 9.043 1.218 -22.073 1.00 91.25 259 LEU A CA 1
ATOM 2079 C C . LEU A 1 259 ? 9.194 2.505 -22.902 1.00 91.25 259 LEU A C 1
ATOM 2081 O O . LEU A 1 259 ? 8.484 2.645 -23.895 1.00 91.25 259 LEU A O 1
ATOM 2085 N N . ARG A 1 260 ? 10.101 3.419 -22.523 1.00 91.50 260 ARG A N 1
ATOM 2086 C CA . ARG A 1 260 ? 10.441 4.606 -23.324 1.00 91.50 260 ARG A CA 1
ATOM 2087 C C . ARG A 1 260 ? 11.277 4.251 -24.558 1.00 91.50 260 ARG A C 1
ATOM 2089 O O . ARG A 1 260 ? 10.994 4.752 -25.639 1.00 91.50 260 ARG A O 1
ATOM 2096 N N . GLU A 1 261 ? 12.307 3.427 -24.387 1.00 90.94 261 GLU A N 1
ATOM 2097 C CA . GLU A 1 261 ? 13.229 2.971 -25.438 1.00 90.94 261 GLU A CA 1
ATOM 2098 C C . GLU A 1 261 ? 12.545 1.999 -26.406 1.00 90.94 261 GLU A C 1
ATOM 2100 O O . GLU A 1 261 ? 12.864 1.971 -27.593 1.00 90.94 261 GLU A O 1
ATOM 2105 N N . GLY A 1 262 ? 11.577 1.232 -25.899 1.00 91.88 262 GLY A N 1
ATOM 2106 C CA . GLY A 1 262 ? 10.893 0.180 -26.637 1.00 91.88 262 GLY A CA 1
ATOM 2107 C C . GLY A 1 262 ? 11.506 -1.196 -26.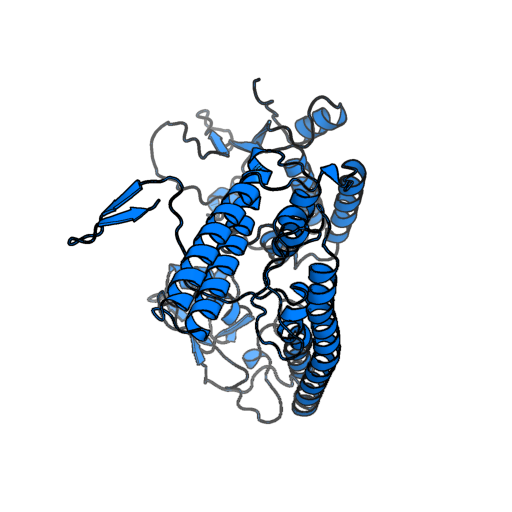377 1.00 91.88 262 GLY A C 1
ATOM 2108 O O . GLY A 1 262 ? 12.693 -1.344 -26.102 1.00 91.88 262 GLY A O 1
ATOM 2109 N N . LEU A 1 263 ? 10.661 -2.224 -26.444 1.00 93.75 263 LEU A N 1
ATOM 2110 C CA . LEU A 1 263 ? 11.060 -3.614 -26.228 1.00 93.75 263 LEU A CA 1
ATOM 2111 C C . LEU A 1 263 ? 11.308 -4.299 -27.571 1.00 93.75 263 LEU A C 1
ATOM 2113 O O . LEU A 1 263 ? 10.527 -4.133 -28.511 1.00 93.75 263 LEU A O 1
ATOM 2117 N N . SER A 1 264 ? 12.353 -5.120 -27.645 1.00 94.50 264 SER A N 1
ATOM 2118 C CA . SER A 1 264 ? 12.543 -6.034 -28.772 1.00 94.50 264 SER A CA 1
ATOM 2119 C C . SER A 1 264 ? 11.425 -7.085 -28.828 1.00 94.50 264 SER A C 1
ATOM 2121 O O . SER A 1 264 ? 10.722 -7.327 -27.844 1.00 94.50 264 SER A O 1
ATOM 2123 N N . LEU A 1 265 ? 11.268 -7.760 -29.974 1.00 95.12 265 LEU A N 1
ATOM 2124 C CA . LEU A 1 265 ? 10.254 -8.810 -30.142 1.00 95.12 265 LEU A CA 1
ATOM 2125 C C . LEU A 1 265 ? 10.373 -9.901 -29.063 1.00 95.12 265 LEU A C 1
ATOM 2127 O O . LEU A 1 265 ? 9.368 -10.310 -28.482 1.00 95.12 265 LEU A O 1
ATOM 2131 N N . THR A 1 266 ? 11.598 -10.341 -28.767 1.00 91.31 266 THR A N 1
ATOM 2132 C CA . THR A 1 266 ? 11.866 -11.373 -27.759 1.00 91.31 266 THR A CA 1
ATOM 2133 C C . THR A 1 266 ? 11.510 -10.890 -26.354 1.00 91.31 266 THR A C 1
ATOM 2135 O O . THR A 1 266 ? 10.795 -11.584 -25.633 1.00 91.31 266 THR A O 1
ATOM 2138 N N . GLU A 1 267 ? 11.942 -9.684 -25.972 1.00 91.69 267 GLU A N 1
ATOM 2139 C CA . GLU A 1 267 ? 11.622 -9.094 -24.664 1.00 91.69 267 GLU A CA 1
ATOM 2140 C C . GLU A 1 267 ? 10.117 -8.870 -24.492 1.00 91.69 267 GLU A C 1
ATOM 2142 O O . GLU A 1 267 ? 9.564 -9.112 -23.417 1.00 91.69 267 GLU A O 1
ATOM 2147 N N . TYR A 1 268 ? 9.433 -8.451 -25.559 1.00 92.31 268 TYR A N 1
ATOM 2148 C CA . TYR A 1 268 ? 7.989 -8.263 -25.549 1.00 92.31 268 TYR A CA 1
ATOM 2149 C C . TYR A 1 268 ? 7.257 -9.591 -25.319 1.00 92.31 268 TYR A C 1
ATOM 2151 O O . TYR A 1 268 ? 6.410 -9.672 -24.429 1.00 92.31 268 TYR A O 1
ATOM 2159 N N . ILE A 1 269 ? 7.628 -10.659 -26.039 1.00 91.06 269 ILE A N 1
ATOM 2160 C CA . ILE A 1 269 ? 7.042 -11.999 -25.861 1.00 91.06 269 ILE A CA 1
ATOM 2161 C C . ILE A 1 269 ? 7.290 -12.528 -24.443 1.00 91.06 269 ILE A C 1
ATOM 2163 O O . ILE A 1 269 ? 6.360 -13.029 -23.807 1.00 91.06 269 ILE A O 1
ATOM 2167 N N . ILE A 1 270 ? 8.512 -12.382 -23.918 1.00 88.69 270 ILE A N 1
ATOM 2168 C CA . ILE A 1 270 ? 8.840 -12.763 -22.536 1.00 88.69 270 ILE A CA 1
ATOM 2169 C C . ILE A 1 270 ? 7.944 -12.001 -21.554 1.00 88.69 270 ILE A C 1
ATOM 2171 O O . ILE A 1 270 ? 7.332 -12.597 -20.665 1.00 88.69 270 ILE A O 1
ATOM 2175 N N . SER A 1 271 ? 7.787 -10.693 -21.758 1.00 88.69 271 SER A N 1
ATOM 2176 C CA . SER A 1 271 ? 6.906 -9.889 -20.923 1.00 88.69 271 SER A CA 1
ATOM 2177 C C . SER A 1 271 ? 5.435 -10.309 -21.014 1.00 88.69 271 SER A C 1
ATOM 2179 O O . SER A 1 271 ? 4.706 -10.128 -20.033 1.00 88.69 271 SER A O 1
ATOM 2181 N N . CYS A 1 272 ? 4.965 -10.823 -22.152 1.00 89.19 272 CYS A N 1
ATOM 2182 C CA . CYS A 1 272 ? 3.587 -11.287 -22.296 1.00 89.19 272 CYS A CA 1
ATOM 2183 C C . CYS A 1 272 ? 3.291 -12.497 -21.402 1.00 89.19 272 CYS A C 1
ATOM 2185 O O . CYS A 1 272 ? 2.185 -12.586 -20.867 1.00 89.19 272 CYS A O 1
ATOM 2187 N N . TYR A 1 273 ? 4.254 -13.404 -21.197 1.00 86.12 273 TYR A N 1
ATOM 2188 C CA . TYR A 1 273 ? 4.070 -14.549 -20.298 1.00 86.12 273 TYR A CA 1
ATOM 2189 C C . TYR A 1 273 ? 3.846 -14.105 -18.851 1.00 86.12 273 TYR A C 1
ATOM 2191 O O . TYR A 1 273 ? 2.863 -14.525 -18.233 1.00 86.12 273 TYR A O 1
ATOM 2199 N N . GLY A 1 274 ? 4.689 -13.195 -18.349 1.00 82.06 274 GLY A N 1
ATOM 2200 C CA . GLY A 1 274 ? 4.539 -12.613 -17.012 1.00 82.06 274 GLY A CA 1
ATOM 2201 C C . GLY A 1 274 ? 3.203 -11.883 -16.842 1.00 82.06 274 GLY A C 1
ATOM 2202 O O . GLY A 1 274 ? 2.475 -12.124 -15.877 1.00 82.06 274 GLY A O 1
ATOM 2203 N N . ALA A 1 275 ? 2.816 -11.070 -17.832 1.00 85.06 275 ALA A N 1
ATOM 2204 C CA . ALA A 1 275 ? 1.546 -10.345 -17.816 1.00 85.06 275 ALA A CA 1
ATOM 2205 C C . ALA A 1 275 ? 0.330 -11.288 -17.818 1.00 85.06 275 ALA A C 1
ATOM 2207 O O . ALA A 1 275 ? -0.588 -11.120 -17.013 1.00 85.06 275 ALA A O 1
ATOM 2208 N N . ARG A 1 276 ? 0.326 -12.315 -18.679 1.00 87.00 276 ARG A N 1
ATOM 2209 C CA . ARG A 1 276 ? -0.764 -13.299 -18.754 1.00 87.00 276 ARG A CA 1
ATOM 2210 C C . ARG A 1 276 ? -0.907 -14.071 -17.446 1.00 87.00 276 ARG A C 1
ATOM 2212 O O . ARG A 1 276 ? -2.031 -14.253 -16.982 1.00 87.00 276 ARG A O 1
ATOM 2219 N N . LYS A 1 277 ? 0.209 -14.487 -16.840 1.00 84.06 277 LYS A N 1
ATOM 2220 C CA . LYS A 1 277 ? 0.203 -15.131 -15.523 1.00 84.06 277 LYS A CA 1
ATOM 2221 C C . LYS A 1 277 ? -0.382 -14.208 -14.459 1.00 84.06 277 LYS A C 1
ATOM 2223 O O . LYS A 1 277 ? -1.245 -14.643 -13.712 1.00 84.06 277 LYS A O 1
ATOM 2228 N N . GLY A 1 278 ? 0.002 -12.930 -14.445 1.00 82.00 278 GLY A N 1
ATOM 2229 C CA . GLY A 1 278 ? -0.565 -11.935 -13.532 1.00 82.00 278 GLY A CA 1
ATOM 2230 C C . GLY A 1 278 ? -2.085 -11.786 -13.662 1.00 82.00 278 GLY A C 1
ATOM 2231 O O . GLY A 1 278 ? -2.784 -11.746 -12.650 1.00 82.00 278 GLY A O 1
ATOM 2232 N N . VAL A 1 279 ? -2.619 -11.761 -14.889 1.00 85.81 279 VAL A N 1
ATOM 2233 C CA . VAL A 1 279 ? -4.073 -11.694 -15.138 1.00 85.81 279 VAL A CA 1
ATOM 2234 C C . VAL A 1 279 ? -4.784 -12.960 -14.652 1.00 85.81 279 VAL A C 1
ATOM 2236 O O . VAL A 1 279 ? -5.803 -12.862 -13.971 1.00 85.81 279 VAL A O 1
ATOM 2239 N N . ILE A 1 280 ? -4.237 -14.141 -14.956 1.00 85.56 280 ILE A N 1
ATOM 2240 C CA . ILE A 1 280 ? -4.810 -15.423 -14.518 1.00 85.56 280 ILE A CA 1
ATOM 2241 C C . ILE A 1 280 ? -4.791 -15.524 -12.990 1.00 85.56 280 ILE A C 1
ATOM 2243 O O . ILE A 1 280 ? -5.826 -15.799 -12.385 1.00 85.56 280 ILE A O 1
ATOM 2247 N N . ASP A 1 281 ? -3.645 -15.243 -12.368 1.00 83.31 281 ASP A N 1
ATOM 2248 C CA . ASP A 1 281 ? -3.488 -15.236 -10.914 1.00 83.31 281 ASP A CA 1
ATOM 2249 C C . ASP A 1 281 ? -4.477 -14.271 -10.267 1.00 83.31 281 ASP A C 1
ATOM 2251 O O . ASP A 1 281 ? -5.048 -14.596 -9.234 1.00 83.31 281 ASP A O 1
ATOM 2255 N N . THR A 1 282 ? -4.731 -13.117 -10.886 1.00 82.19 282 THR A N 1
ATOM 2256 C CA . THR A 1 282 ? -5.721 -12.157 -10.390 1.00 82.19 282 THR A CA 1
ATOM 2257 C C . THR A 1 282 ? -7.106 -12.779 -10.347 1.00 82.19 282 THR A C 1
ATOM 2259 O O . THR A 1 282 ? -7.730 -12.793 -9.291 1.00 82.19 282 THR A O 1
ATOM 2262 N N . SER A 1 283 ? -7.571 -13.358 -11.455 1.00 85.12 283 SER A N 1
ATOM 2263 C CA . SER A 1 283 ? -8.898 -13.976 -11.507 1.00 85.12 283 SER A CA 1
ATOM 2264 C C . SER A 1 283 ? -9.044 -15.147 -10.531 1.00 85.12 283 SER A C 1
ATOM 2266 O O . SER A 1 283 ? -10.042 -15.219 -9.812 1.00 85.12 283 SER A O 1
ATOM 2268 N N . VAL A 1 284 ? -8.048 -16.038 -10.467 1.00 86.50 284 VAL A N 1
ATOM 2269 C CA . VAL A 1 284 ? -8.069 -17.198 -9.560 1.00 86.50 284 VAL A CA 1
ATOM 2270 C C . VAL A 1 284 ? -8.071 -16.731 -8.105 1.00 86.50 284 VAL A C 1
ATOM 2272 O O . VAL A 1 284 ? -8.947 -17.110 -7.330 1.00 86.50 284 VAL A O 1
ATOM 2275 N N . ARG A 1 285 ? -7.162 -15.824 -7.744 1.00 84.44 285 ARG A N 1
ATOM 2276 C CA . ARG A 1 285 ? -7.015 -15.354 -6.365 1.00 84.44 285 ARG A CA 1
ATOM 2277 C C . ARG A 1 285 ? -8.183 -14.480 -5.899 1.00 84.44 285 ARG A C 1
ATOM 2279 O O . ARG A 1 285 ? -8.538 -14.522 -4.723 1.00 84.44 285 ARG A O 1
ATOM 2286 N N . THR A 1 286 ? -8.839 -13.736 -6.797 1.00 86.44 286 THR A N 1
ATOM 2287 C CA . THR A 1 286 ? -10.106 -13.051 -6.482 1.00 86.44 286 THR A CA 1
ATOM 2288 C C . THR A 1 286 ? -11.187 -14.054 -6.076 1.00 86.44 286 THR A C 1
ATOM 2290 O O . THR A 1 286 ? -11.927 -13.798 -5.124 1.00 86.44 286 THR A O 1
ATOM 2293 N N . SER A 1 287 ? -11.257 -15.211 -6.746 1.00 88.50 287 SER A N 1
ATOM 2294 C CA . SER A 1 287 ? -12.216 -16.262 -6.390 1.00 88.50 287 SER A CA 1
ATOM 2295 C C . SER A 1 287 ? -11.932 -16.858 -5.006 1.00 88.50 287 SER A C 1
ATOM 2297 O O . SER A 1 287 ? -12.858 -16.988 -4.202 1.00 88.50 287 SER A O 1
ATOM 2299 N N . ASP A 1 288 ? -10.659 -17.103 -4.679 1.00 87.56 288 ASP A N 1
ATOM 2300 C CA . ASP A 1 288 ? -10.242 -17.636 -3.377 1.00 87.56 288 ASP A CA 1
ATOM 2301 C C . ASP A 1 288 ? -10.524 -16.650 -2.236 1.00 87.56 288 ASP A C 1
ATOM 2303 O O . ASP A 1 288 ? -11.050 -17.033 -1.189 1.00 87.56 288 ASP A O 1
ATOM 2307 N N . ALA A 1 289 ? -10.235 -15.361 -2.441 1.00 88.69 289 ALA A N 1
ATOM 2308 C CA . ALA A 1 289 ? -10.541 -14.315 -1.468 1.00 88.69 289 ALA A CA 1
ATOM 2309 C C . ALA A 1 289 ? -12.058 -14.184 -1.232 1.00 88.69 289 ALA A C 1
ATOM 2311 O O . ALA A 1 289 ? -12.510 -14.063 -0.089 1.00 88.69 289 ALA A O 1
ATOM 2312 N N . GLY A 1 290 ? -12.863 -14.278 -2.296 1.00 90.12 290 GLY A N 1
ATOM 2313 C CA . GLY A 1 290 ? -14.322 -14.316 -2.193 1.00 90.12 290 GLY A CA 1
ATOM 2314 C C . GLY A 1 290 ? -14.821 -15.545 -1.425 1.00 90.12 290 GLY A C 1
ATOM 2315 O O . GLY A 1 290 ? -15.670 -15.421 -0.538 1.00 90.12 290 GLY A O 1
ATOM 2316 N N . PHE A 1 291 ? -14.254 -16.722 -1.703 1.00 91.44 291 PHE A N 1
ATOM 2317 C CA . PHE A 1 291 ? -14.566 -17.958 -0.985 1.00 91.44 291 PHE A CA 1
ATOM 2318 C C . PHE A 1 291 ? -14.213 -17.862 0.505 1.00 91.44 291 PHE A C 1
ATOM 2320 O O . PHE A 1 291 ? -15.040 -18.209 1.352 1.00 91.44 291 PHE A O 1
ATOM 2327 N N . LEU A 1 292 ? -13.031 -17.336 0.838 1.00 90.81 292 LEU A N 1
ATOM 2328 C CA . LEU A 1 292 ? -12.606 -17.095 2.217 1.00 90.81 292 LEU A CA 1
ATOM 2329 C C . LEU A 1 292 ? -13.575 -16.152 2.936 1.00 90.81 292 LEU A C 1
ATOM 2331 O O . LEU A 1 292 ? -14.044 -16.472 4.027 1.00 90.81 292 LEU A O 1
ATOM 2335 N N . THR A 1 293 ? -13.920 -15.026 2.309 1.00 91.94 293 THR A N 1
ATOM 2336 C CA . THR A 1 293 ? -14.861 -14.046 2.870 1.00 91.94 293 THR A CA 1
ATOM 2337 C C . THR A 1 293 ? -16.209 -14.697 3.162 1.00 91.94 293 THR A C 1
ATOM 2339 O O . THR A 1 293 ? -16.746 -14.554 4.260 1.00 91.94 293 THR A O 1
ATOM 2342 N N . ARG A 1 294 ? -16.734 -15.483 2.212 1.00 93.00 294 ARG A N 1
ATOM 2343 C CA . ARG A 1 294 ? -17.983 -16.229 2.389 1.00 93.00 294 ARG A CA 1
ATOM 2344 C C . ARG A 1 294 ? -17.902 -17.189 3.574 1.00 93.00 294 ARG A C 1
ATOM 2346 O O . ARG A 1 294 ? -18.809 -17.195 4.399 1.00 93.00 294 ARG A O 1
ATOM 2353 N N . ARG A 1 295 ? -16.823 -17.967 3.690 1.00 93.50 295 ARG A N 1
ATOM 2354 C CA . ARG A 1 295 ? -16.635 -18.918 4.798 1.00 93.50 295 ARG A CA 1
ATOM 2355 C C . ARG A 1 295 ? -16.536 -18.223 6.148 1.00 93.50 295 ARG A C 1
ATOM 2357 O O . ARG A 1 295 ? -17.159 -18.675 7.105 1.00 93.50 295 ARG A O 1
ATOM 2364 N N . LEU A 1 296 ? -15.804 -17.112 6.217 1.00 92.00 296 LEU A N 1
ATOM 2365 C CA . LEU A 1 296 ? -15.709 -16.302 7.429 1.00 92.00 296 LEU A CA 1
ATOM 2366 C C . LEU A 1 296 ? -17.088 -15.789 7.849 1.00 92.00 296 LEU A C 1
ATOM 2368 O O . LEU A 1 296 ? -17.464 -15.968 9.004 1.00 92.00 296 LEU A O 1
ATOM 2372 N N . VAL A 1 297 ? -17.861 -15.219 6.918 1.00 91.38 297 VAL A N 1
ATOM 2373 C CA . VAL A 1 297 ? -19.206 -14.692 7.199 1.00 91.38 297 VAL A CA 1
ATOM 2374 C C . VAL A 1 297 ? -20.180 -15.806 7.603 1.00 91.38 297 VAL A C 1
ATOM 2376 O O . VAL A 1 297 ? -20.882 -15.645 8.599 1.00 91.38 297 VAL A O 1
ATOM 2379 N N . GLU A 1 298 ? -20.181 -16.953 6.915 1.00 91.50 298 GLU A N 1
ATOM 2380 C CA . GLU A 1 298 ? -21.039 -18.108 7.239 1.00 91.50 298 GLU A CA 1
ATOM 2381 C C . GLU A 1 298 ? -20.829 -18.605 8.681 1.00 91.50 298 GLU A C 1
ATOM 2383 O O . GLU A 1 298 ? -21.799 -18.888 9.383 1.00 91.50 298 GLU A O 1
ATOM 2388 N N . VAL A 1 299 ? -19.578 -18.674 9.153 1.00 88.81 299 VAL A N 1
ATOM 2389 C CA . VAL A 1 299 ? -19.259 -19.141 10.516 1.00 88.81 299 VAL A CA 1
ATOM 2390 C C . VAL A 1 299 ? -19.694 -18.132 11.581 1.00 88.81 299 VAL A C 1
ATOM 2392 O O . VAL A 1 299 ? -20.057 -18.515 12.695 1.00 88.81 299 VAL A O 1
ATOM 2395 N N . VAL A 1 300 ? -19.655 -16.834 11.271 1.00 86.00 300 VAL A N 1
ATOM 2396 C CA . VAL A 1 300 ? -19.814 -15.778 12.280 1.00 86.00 300 VAL A CA 1
ATOM 2397 C C . VAL A 1 300 ? -21.159 -15.047 12.253 1.00 86.00 300 VAL A C 1
ATOM 2399 O O . VAL A 1 300 ? -21.424 -14.268 13.170 1.00 86.00 300 VAL A O 1
ATOM 2402 N N . GLN A 1 301 ? -22.020 -15.309 11.264 1.00 85.88 301 GLN A N 1
ATOM 2403 C CA . GLN A 1 301 ? -23.280 -14.585 11.025 1.00 85.88 301 GLN A CA 1
ATOM 2404 C C . GLN A 1 301 ? -24.237 -14.526 12.229 1.00 85.88 301 GLN A C 1
ATOM 2406 O O . GLN A 1 301 ? -25.013 -13.584 12.360 1.00 85.88 301 GLN A O 1
ATOM 2411 N N . HIS A 1 302 ? -24.193 -15.514 13.128 1.00 83.56 302 HIS A N 1
ATOM 2412 C CA . HIS A 1 302 ? -25.122 -15.612 14.261 1.00 83.56 302 HIS A CA 1
ATOM 2413 C C . HIS A 1 302 ? -24.679 -14.829 15.508 1.00 83.56 302 HIS A C 1
ATOM 2415 O O . HIS A 1 302 ? -25.419 -14.765 16.492 1.00 83.56 302 HIS A O 1
ATOM 2421 N N . LEU A 1 303 ? -23.477 -14.247 15.499 1.00 82.69 303 LEU A N 1
ATOM 2422 C CA . LEU A 1 303 ? -22.851 -13.648 16.676 1.00 82.69 303 LEU A CA 1
ATOM 2423 C C . LEU A 1 303 ? -22.944 -12.118 16.618 1.00 82.69 303 LEU A C 1
ATOM 2425 O O . LEU A 1 303 ? -22.256 -11.462 15.838 1.00 82.69 303 LEU A O 1
ATOM 2429 N N . VAL A 1 304 ? -23.780 -11.561 17.494 1.00 91.62 304 VAL A N 1
ATOM 2430 C CA . VAL A 1 304 ? -24.132 -10.130 17.551 1.00 91.62 304 VAL A CA 1
ATOM 2431 C C . VAL A 1 304 ? -23.783 -9.562 18.929 1.00 91.62 304 VAL A C 1
ATOM 2433 O O . VAL A 1 304 ? -23.718 -10.309 19.916 1.00 91.62 304 VAL A O 1
ATOM 2436 N N . VAL A 1 305 ? -23.575 -8.247 19.030 1.00 93.88 305 VAL A N 1
ATOM 2437 C CA . VAL A 1 305 ? -23.468 -7.574 20.333 1.00 93.88 305 VAL A CA 1
ATOM 2438 C C . VAL A 1 305 ? -24.845 -7.518 20.992 1.00 93.88 305 VAL A C 1
ATOM 2440 O O . VAL A 1 305 ? -25.762 -6.909 20.455 1.00 93.88 305 VAL A O 1
ATOM 2443 N N . ARG A 1 306 ? -25.024 -8.161 22.154 1.00 92.50 306 ARG A N 1
ATOM 2444 C CA . ARG A 1 306 ? -26.346 -8.245 22.822 1.00 92.50 306 ARG A CA 1
ATOM 2445 C C . ARG A 1 306 ? -26.444 -7.537 24.165 1.00 92.50 306 ARG A C 1
ATOM 2447 O O . ARG A 1 306 ? -27.534 -7.138 24.557 1.00 92.50 306 ARG A O 1
ATOM 2454 N N . ARG A 1 307 ? -25.343 -7.432 24.909 1.00 93.38 307 ARG A N 1
ATOM 2455 C CA . ARG A 1 307 ? -25.325 -6.823 26.249 1.00 93.38 307 ARG A CA 1
ATOM 2456 C C . ARG A 1 307 ? -24.127 -5.907 26.411 1.00 93.38 307 ARG A C 1
ATOM 2458 O O . ARG A 1 307 ? -23.127 -6.057 25.714 1.00 93.38 307 ARG A O 1
ATOM 2465 N N . THR A 1 308 ? -24.207 -5.008 27.381 1.00 92.56 308 THR A N 1
ATOM 2466 C CA . THR A 1 308 ? -23.110 -4.101 27.726 1.00 92.56 308 THR A CA 1
ATOM 2467 C C . THR A 1 308 ? -21.937 -4.847 28.364 1.00 92.56 308 THR A C 1
ATOM 2469 O O . THR A 1 308 ? -20.801 -4.706 27.919 1.00 92.56 308 THR A O 1
ATOM 2472 N N . GLU A 1 309 ? -22.205 -5.730 29.329 1.00 92.94 309 GLU A N 1
ATOM 2473 C CA . GLU A 1 309 ? -21.179 -6.461 30.078 1.00 92.94 309 GLU A CA 1
ATOM 2474 C C . GLU A 1 309 ? -21.497 -7.964 30.211 1.00 92.94 309 GLU A C 1
ATOM 2476 O O . GLU A 1 309 ? -22.650 -8.373 30.338 1.00 92.94 309 GLU A O 1
ATOM 2481 N N . CYS A 1 310 ? -20.457 -8.807 30.180 1.00 92.44 310 CYS A N 1
ATOM 2482 C CA . CYS A 1 310 ? -20.549 -10.263 30.372 1.00 92.44 310 CYS A CA 1
ATOM 2483 C C . CYS A 1 310 ? -20.110 -10.733 31.775 1.00 92.44 310 CYS A C 1
ATOM 2485 O O . CYS A 1 310 ? -20.170 -11.926 32.072 1.00 92.44 310 CYS A O 1
ATOM 2487 N N . GLY A 1 311 ? -19.649 -9.811 32.626 1.00 90.25 311 GLY A N 1
ATOM 2488 C CA . GLY A 1 311 ? -19.191 -10.075 33.994 1.00 90.25 311 GLY A CA 1
ATOM 2489 C C . GLY A 1 311 ? -17.795 -10.697 34.103 1.00 90.25 311 GLY A C 1
ATOM 2490 O O . GLY A 1 311 ? -17.400 -11.096 35.193 1.00 90.25 311 GLY A O 1
ATOM 2491 N N . THR A 1 312 ? -17.039 -10.806 33.003 1.00 91.25 312 THR A N 1
ATOM 2492 C CA . THR A 1 312 ? -15.666 -11.332 33.049 1.00 91.25 312 THR A CA 1
ATOM 2493 C C . THR A 1 312 ? -14.707 -10.325 33.688 1.00 91.25 312 THR A C 1
ATOM 2495 O O . THR A 1 312 ? -14.742 -9.130 33.370 1.00 91.25 312 THR A O 1
ATOM 2498 N N . THR A 1 313 ? -13.849 -10.817 34.578 1.00 89.31 313 THR A N 1
ATOM 2499 C CA . THR A 1 313 ? -12.661 -10.119 35.098 1.00 89.31 313 THR A CA 1
ATOM 2500 C C . THR A 1 313 ? -11.403 -10.461 34.302 1.00 89.31 313 THR A C 1
ATOM 2502 O O . THR A 1 313 ? -10.347 -9.909 34.572 1.00 89.31 313 THR A O 1
ATOM 2505 N N . TRP A 1 314 ? -11.499 -11.370 33.328 1.00 88.44 314 TRP A N 1
ATOM 2506 C CA . TRP A 1 314 ? -10.346 -11.864 32.589 1.00 88.44 314 TRP A CA 1
ATOM 2507 C C . TRP A 1 314 ? -9.991 -10.909 31.449 1.00 88.44 314 TRP A C 1
ATOM 2509 O O . TRP A 1 314 ? -10.836 -10.579 30.606 1.00 88.44 314 TRP A O 1
ATOM 2519 N N . GLY A 1 315 ? -8.726 -10.505 31.412 1.00 89.81 315 GLY A N 1
ATOM 2520 C CA . GLY A 1 315 ? -8.127 -9.707 30.350 1.00 89.81 315 GLY A CA 1
ATOM 2521 C C . GLY A 1 315 ? -6.883 -10.378 29.775 1.00 89.81 315 GLY A C 1
ATOM 2522 O O . GLY A 1 315 ? -6.380 -11.360 30.319 1.00 89.81 315 GLY A O 1
ATOM 2523 N N . ILE A 1 316 ? -6.403 -9.851 28.652 1.00 91.62 316 ILE A N 1
ATOM 2524 C CA . ILE A 1 316 ? -5.105 -10.209 28.077 1.00 91.62 316 ILE A CA 1
ATOM 2525 C C . ILE A 1 316 ? -4.118 -9.103 28.446 1.00 91.62 316 ILE A C 1
ATOM 2527 O O . ILE A 1 316 ? -4.430 -7.921 28.306 1.00 91.62 316 ILE A O 1
ATOM 2531 N N . HIS A 1 317 ? -2.932 -9.485 28.912 1.00 89.81 317 HIS A N 1
ATOM 2532 C CA . HIS A 1 317 ? -1.865 -8.540 29.218 1.00 89.81 317 HIS A CA 1
ATOM 2533 C C . HIS A 1 317 ? -1.058 -8.220 27.957 1.00 89.81 317 HIS A C 1
ATOM 2535 O O . HIS A 1 317 ? -0.464 -9.111 27.351 1.00 89.81 317 HIS A O 1
ATOM 2541 N N . VAL A 1 318 ? -1.017 -6.944 27.577 1.00 86.50 318 VAL A N 1
ATOM 2542 C CA . VAL A 1 318 ? -0.214 -6.439 26.460 1.00 86.50 318 VAL A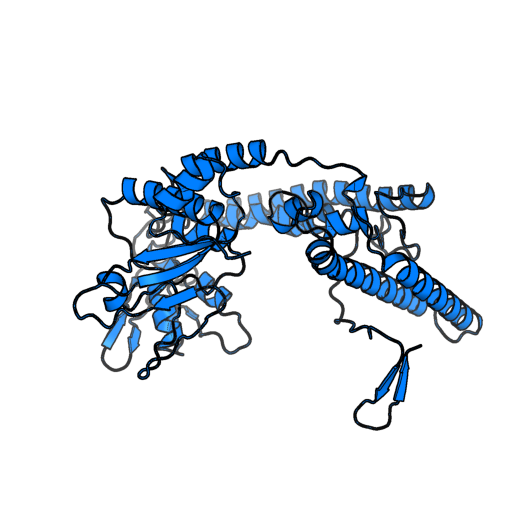 CA 1
ATOM 2543 C C . VAL A 1 318 ? 0.985 -5.687 27.023 1.00 86.50 318 VAL A C 1
ATOM 2545 O O . VAL A 1 318 ? 0.839 -4.650 27.672 1.00 86.50 318 VAL A O 1
ATOM 2548 N N . SER A 1 319 ? 2.179 -6.227 26.791 1.00 82.62 319 SER A N 1
ATOM 2549 C CA . SER A 1 319 ? 3.436 -5.623 27.237 1.00 82.62 319 SER A CA 1
ATOM 2550 C C . SER A 1 319 ? 3.874 -4.481 26.312 1.00 82.62 319 SER A C 1
ATOM 2552 O O . SER A 1 319 ? 3.663 -4.567 25.099 1.00 82.62 319 SER A O 1
ATOM 2554 N N . PRO A 1 320 ? 4.509 -3.425 26.853 1.00 74.94 320 PRO A N 1
ATOM 2555 C CA . PRO A 1 320 ? 5.051 -2.331 26.054 1.00 74.94 320 PRO A CA 1
ATOM 2556 C C . PRO A 1 320 ? 6.167 -2.813 25.107 1.00 74.94 320 PRO A C 1
ATOM 2558 O O . PRO A 1 320 ? 6.766 -3.870 25.330 1.00 74.94 320 PRO A O 1
ATOM 2561 N N . PRO A 1 321 ? 6.468 -2.049 24.040 1.00 69.94 321 PRO A N 1
ATOM 2562 C CA . PRO A 1 321 ? 7.458 -2.442 23.043 1.00 69.94 321 PRO A CA 1
ATOM 2563 C C . PRO A 1 321 ? 8.872 -2.552 23.644 1.00 69.94 321 PRO A C 1
ATOM 2565 O O . PRO A 1 321 ? 9.493 -1.554 24.000 1.00 69.94 321 PRO A O 1
ATOM 2568 N N . ASN A 1 322 ? 9.410 -3.775 23.697 1.00 62.50 322 ASN A N 1
ATOM 2569 C CA . ASN A 1 322 ? 10.775 -4.084 24.149 1.00 62.50 322 ASN A CA 1
ATOM 2570 C C . ASN A 1 322 ? 11.782 -4.090 22.981 1.00 62.50 322 ASN A C 1
ATOM 2572 O O . ASN A 1 322 ? 12.448 -5.092 22.730 1.00 62.50 322 ASN A O 1
ATOM 2576 N N . GLY A 1 323 ? 11.852 -3.002 22.209 1.00 60.53 323 GLY A N 1
ATOM 2577 C CA . GLY A 1 323 ? 12.805 -2.830 21.096 1.00 60.53 323 GLY A CA 1
ATOM 2578 C C . GLY A 1 323 ? 12.527 -3.664 19.832 1.00 60.53 323 GLY A C 1
ATOM 2579 O O . GLY A 1 323 ? 12.770 -3.174 18.737 1.00 60.53 323 GLY A O 1
ATOM 2580 N N . MET A 1 324 ? 11.960 -4.872 19.948 1.00 55.41 324 MET A N 1
ATOM 2581 C CA . MET A 1 324 ? 11.609 -5.721 18.793 1.00 55.41 324 MET A CA 1
ATOM 2582 C C . MET A 1 324 ? 10.263 -5.369 18.147 1.00 55.41 324 MET A C 1
ATOM 2584 O O . MET A 1 324 ? 10.056 -5.648 16.970 1.00 55.41 324 MET A O 1
ATOM 2588 N N . MET A 1 325 ? 9.342 -4.756 18.899 1.00 58.22 325 MET A N 1
ATOM 2589 C CA . MET A 1 325 ? 8.023 -4.375 18.389 1.00 58.22 325 MET A CA 1
ATOM 2590 C C . MET A 1 325 ? 7.974 -2.874 18.091 1.00 58.22 325 MET A C 1
ATOM 2592 O O . MET A 1 325 ? 8.225 -2.075 18.996 1.00 58.22 325 MET A O 1
ATOM 2596 N N . PRO A 1 326 ? 7.605 -2.458 16.865 1.00 68.25 326 PRO A N 1
ATOM 2597 C CA . PRO A 1 326 ? 7.417 -1.049 16.556 1.00 68.25 326 PRO A CA 1
ATOM 2598 C C . PRO A 1 326 ? 6.305 -0.444 17.418 1.00 68.25 326 PRO A C 1
ATOM 2600 O O . PRO A 1 326 ? 5.215 -1.009 17.530 1.00 68.25 326 PRO A O 1
ATOM 2603 N N . GLN A 1 327 ? 6.541 0.753 17.961 1.00 71.94 327 GLN A N 1
ATOM 2604 C CA . GLN A 1 327 ? 5.583 1.488 18.801 1.00 71.94 327 GLN A CA 1
ATOM 2605 C C . GLN A 1 327 ? 4.192 1.627 18.156 1.00 71.94 327 GLN A C 1
ATOM 2607 O O . GLN A 1 327 ? 3.179 1.602 18.848 1.00 71.94 327 GLN A O 1
ATOM 2612 N N . ARG A 1 328 ? 4.122 1.708 16.823 1.00 71.44 328 ARG A N 1
ATOM 2613 C CA . ARG A 1 328 ? 2.855 1.781 16.081 1.00 71.44 328 ARG A CA 1
ATOM 2614 C C . ARG A 1 328 ? 1.987 0.542 16.215 1.00 71.44 328 ARG A C 1
ATOM 2616 O O . ARG A 1 328 ? 0.778 0.672 16.341 1.00 71.44 328 ARG A O 1
ATOM 2623 N N . VAL A 1 329 ? 2.588 -0.647 16.197 1.00 72.69 329 VAL A N 1
ATOM 2624 C CA . VAL A 1 329 ? 1.833 -1.902 16.337 1.00 72.69 329 VAL A CA 1
ATOM 2625 C C . VAL A 1 329 ? 1.189 -1.947 17.718 1.00 72.69 329 VAL A C 1
ATOM 2627 O O . VAL A 1 329 ? 0.022 -2.303 17.847 1.00 72.69 329 VAL A O 1
ATOM 2630 N N . PHE A 1 330 ? 1.923 -1.499 18.737 1.00 79.25 330 PHE A N 1
ATOM 2631 C CA . PHE A 1 330 ? 1.414 -1.390 20.098 1.00 79.25 330 PHE A CA 1
ATOM 2632 C C . PHE A 1 330 ? 0.242 -0.402 20.203 1.00 79.25 330 PHE A C 1
ATOM 2634 O O . PHE A 1 330 ? -0.798 -0.757 20.752 1.00 79.25 330 PHE A O 1
ATOM 2641 N N . ILE A 1 331 ? 0.368 0.797 19.618 1.00 79.62 331 ILE A N 1
ATOM 2642 C CA . ILE A 1 331 ? -0.715 1.795 19.597 1.00 79.62 331 ILE A CA 1
ATOM 2643 C C . ILE A 1 331 ? -1.952 1.224 18.891 1.00 79.62 331 ILE A C 1
ATOM 2645 O O . ILE A 1 331 ? -3.021 1.177 19.492 1.00 79.62 331 ILE A O 1
ATOM 2649 N N . ASN A 1 332 ? -1.802 0.713 17.668 1.00 79.75 332 ASN A N 1
ATOM 2650 C CA . ASN A 1 332 ? -2.921 0.194 16.874 1.00 79.75 332 ASN A CA 1
ATOM 2651 C C . ASN A 1 332 ? -3.632 -0.991 17.539 1.00 79.75 332 ASN A C 1
ATOM 2653 O O . ASN A 1 332 ? -4.819 -1.190 17.316 1.00 79.75 332 ASN A O 1
ATOM 2657 N N . THR A 1 333 ? -2.918 -1.774 18.351 1.00 82.31 333 THR A N 1
ATOM 2658 C CA . THR A 1 333 ? -3.511 -2.897 19.091 1.00 82.31 333 THR A CA 1
ATOM 2659 C C . THR A 1 333 ? -4.372 -2.420 20.261 1.00 82.31 333 THR A C 1
ATOM 2661 O O . THR A 1 333 ? -5.364 -3.061 20.592 1.00 82.31 333 THR A O 1
ATOM 2664 N N . LEU A 1 334 ? -3.994 -1.317 20.913 1.00 84.69 334 LEU A N 1
ATOM 2665 C CA . LEU A 1 334 ? -4.657 -0.833 22.126 1.00 84.69 334 LEU A CA 1
ATOM 2666 C C . LEU A 1 334 ? -5.767 0.182 21.856 1.00 84.69 334 LEU A C 1
ATOM 2668 O O . LEU A 1 334 ? -6.709 0.260 22.645 1.00 84.69 334 LEU A O 1
ATOM 2672 N N . VAL A 1 335 ? -5.663 0.967 20.782 1.00 86.19 335 VAL A N 1
ATOM 2673 C CA . VAL A 1 335 ? -6.676 1.975 20.441 1.00 86.19 335 VAL A CA 1
ATOM 2674 C C . VAL A 1 335 ? -8.039 1.305 20.282 1.00 86.19 335 VAL A C 1
ATOM 2676 O O . VAL A 1 335 ? -8.197 0.342 19.537 1.00 86.19 335 VAL A O 1
ATOM 2679 N N . GLY A 1 336 ? -9.036 1.827 20.997 1.00 85.19 336 GLY A N 1
ATOM 2680 C CA . GLY A 1 336 ? -10.411 1.333 20.938 1.00 85.19 336 GLY A CA 1
ATOM 2681 C C . GLY A 1 336 ? -10.691 0.091 21.791 1.00 85.19 336 GLY A C 1
ATOM 2682 O O . GLY A 1 336 ? -11.849 -0.309 21.900 1.00 85.19 336 GLY A O 1
ATOM 2683 N N . CYS A 1 337 ? -9.681 -0.491 22.445 1.00 90.81 337 CYS A N 1
ATOM 2684 C CA . CYS A 1 337 ? -9.887 -1.533 23.451 1.00 90.81 337 CYS A CA 1
ATOM 2685 C C . CYS A 1 337 ? -10.391 -0.937 24.778 1.00 90.81 337 CYS A C 1
ATOM 2687 O O . CYS A 1 337 ? -10.359 0.274 24.992 1.00 90.81 337 CYS A O 1
ATOM 2689 N N . VAL A 1 338 ? -10.845 -1.798 25.692 1.00 92.81 338 VAL A N 1
ATOM 2690 C CA . VAL A 1 338 ? -11.355 -1.409 27.018 1.00 92.81 338 VAL A CA 1
ATOM 2691 C C . VAL A 1 338 ? -10.493 -2.031 28.110 1.00 92.81 338 VAL A C 1
ATOM 2693 O O . VAL A 1 338 ? -10.110 -3.199 28.016 1.00 92.81 338 VAL A O 1
ATOM 2696 N N . LEU A 1 339 ? -10.214 -1.274 29.169 1.00 92.81 339 LEU A N 1
ATOM 2697 C CA . LEU A 1 339 ? -9.406 -1.742 30.293 1.00 92.81 339 LEU A CA 1
ATOM 2698 C C . LEU A 1 339 ? -10.112 -2.825 31.112 1.00 92.81 339 LEU A C 1
ATOM 2700 O O . LEU A 1 339 ? -11.271 -2.678 31.510 1.00 92.81 339 LEU A O 1
ATOM 2704 N N . ALA A 1 340 ? -9.387 -3.908 31.393 1.00 92.38 340 ALA A N 1
ATOM 2705 C CA . ALA A 1 340 ? -9.851 -4.973 32.277 1.00 92.38 340 ALA A CA 1
ATOM 2706 C C . ALA A 1 340 ? -9.594 -4.651 33.758 1.00 92.38 340 ALA A C 1
ATOM 2708 O O . ALA A 1 340 ? -10.434 -4.997 34.587 1.00 92.38 340 ALA A O 1
ATOM 2709 N N . ASP A 1 341 ? -8.514 -3.921 34.060 1.00 90.19 341 ASP A N 1
ATOM 2710 C CA . ASP A 1 341 ? -8.099 -3.536 35.414 1.00 90.19 341 ASP A CA 1
ATOM 2711 C C . ASP A 1 341 ? -7.807 -2.032 35.517 1.00 90.19 341 ASP A C 1
ATOM 2713 O O . ASP A 1 341 ? -7.505 -1.369 34.522 1.00 90.19 341 ASP A O 1
ATOM 2717 N N . ASN A 1 342 ? -7.891 -1.492 36.737 1.00 89.31 342 ASN A N 1
ATOM 2718 C CA . ASN A 1 342 ? -7.492 -0.113 37.023 1.00 89.31 342 ASN A CA 1
ATOM 2719 C C . ASN A 1 342 ? -5.980 0.045 36.841 1.00 89.31 342 ASN A C 1
ATOM 2721 O O . ASN A 1 342 ? -5.209 -0.815 37.271 1.00 89.31 342 ASN A O 1
ATOM 2725 N N . ILE A 1 343 ? -5.554 1.184 36.297 1.00 85.88 343 ILE A N 1
ATOM 2726 C CA . ILE A 1 343 ? -4.134 1.492 36.147 1.00 85.88 343 ILE A CA 1
ATOM 2727 C C . ILE A 1 343 ? -3.737 2.638 37.069 1.00 85.88 343 ILE A C 1
ATOM 2729 O O . ILE A 1 343 ? -4.300 3.737 37.021 1.00 85.88 343 ILE A O 1
ATOM 2733 N N . TYR A 1 344 ? -2.721 2.372 37.886 1.00 83.00 344 TYR A N 1
ATOM 2734 C CA . TYR A 1 344 ? -2.160 3.305 38.853 1.00 83.00 344 TYR A CA 1
ATOM 2735 C C . TYR A 1 344 ? -0.726 3.675 38.474 1.00 83.00 344 TYR A C 1
ATOM 2737 O O . TYR A 1 344 ? 0.046 2.823 38.034 1.00 83.00 344 TYR A O 1
ATOM 2745 N N . ILE A 1 345 ? -0.360 4.937 38.698 1.00 80.56 345 ILE A N 1
ATOM 2746 C CA . ILE A 1 345 ? 1.032 5.393 38.743 1.00 80.56 345 ILE A CA 1
ATOM 2747 C C . ILE A 1 345 ? 1.300 5.886 40.160 1.00 80.56 345 ILE A C 1
ATOM 2749 O O . ILE A 1 345 ? 0.793 6.928 40.588 1.00 80.56 345 ILE A O 1
ATOM 2753 N N . GLY A 1 346 ? 2.055 5.088 40.916 1.00 80.00 346 GLY A N 1
ATOM 2754 C CA . GLY A 1 346 ? 2.199 5.279 42.357 1.00 80.00 346 GLY A CA 1
ATOM 2755 C C . GLY A 1 346 ? 0.822 5.260 43.045 1.00 80.00 346 GLY A C 1
ATOM 2756 O O . GLY A 1 346 ? 0.047 4.337 42.803 1.00 80.00 346 GLY A O 1
ATOM 2757 N N . PRO A 1 347 ? 0.476 6.268 43.867 1.00 80.56 347 PRO A N 1
ATOM 2758 C CA . PRO A 1 347 ? -0.823 6.335 44.540 1.00 80.56 347 PRO A CA 1
ATOM 2759 C C . PRO A 1 347 ? -1.963 6.872 43.655 1.00 80.56 347 PRO A C 1
ATOM 2761 O O . PRO A 1 347 ? -3.118 6.878 44.078 1.00 80.56 347 PRO A O 1
ATOM 2764 N N . ARG A 1 348 ? -1.675 7.370 42.443 1.00 82.38 348 ARG A N 1
ATOM 2765 C CA . ARG A 1 348 ? -2.661 8.056 41.597 1.00 82.38 348 ARG A CA 1
ATOM 2766 C C . ARG A 1 348 ? -3.248 7.108 40.552 1.00 82.38 348 ARG A C 1
ATOM 2768 O O . ARG A 1 348 ? -2.517 6.558 39.733 1.00 82.38 348 ARG A O 1
ATOM 2775 N N . CYS A 1 349 ? -4.573 6.972 40.537 1.00 83.31 349 CYS A N 1
ATOM 2776 C CA . CYS A 1 349 ? -5.293 6.269 39.474 1.00 83.31 349 CYS A CA 1
ATOM 2777 C C . CYS A 1 349 ? -5.297 7.119 38.195 1.00 83.31 349 CYS A C 1
ATOM 2779 O O . CYS A 1 349 ? -5.699 8.284 38.234 1.00 83.31 349 CYS A O 1
ATOM 2781 N N . ILE A 1 350 ? -4.847 6.551 37.076 1.00 83.81 350 ILE A N 1
ATOM 2782 C CA . ILE A 1 350 ? -4.830 7.221 35.765 1.00 83.81 350 ILE A CA 1
ATOM 2783 C C . ILE A 1 350 ? -6.029 6.819 34.925 1.00 83.81 350 ILE A C 1
ATOM 2785 O O . ILE A 1 350 ? -6.617 7.670 34.261 1.00 83.81 350 ILE A O 1
ATOM 2789 N N . ALA A 1 351 ? -6.377 5.537 34.957 1.00 85.50 351 ALA A N 1
ATOM 2790 C CA . ALA A 1 351 ? -7.478 4.999 34.183 1.00 85.50 351 ALA A CA 1
ATOM 2791 C C . ALA A 1 351 ? -8.217 3.933 34.989 1.00 85.50 351 ALA A C 1
ATOM 2793 O O . ALA A 1 351 ? -7.606 3.154 35.727 1.00 85.50 351 ALA A O 1
ATOM 2794 N N . LEU A 1 352 ? -9.539 3.934 34.864 1.00 89.56 352 LEU A N 1
ATOM 2795 C CA . LEU A 1 352 ? -10.421 3.018 35.573 1.00 89.56 352 LEU A CA 1
ATOM 2796 C C . LEU A 1 352 ? -10.719 1.788 34.714 1.00 89.56 352 LEU A C 1
ATOM 2798 O O . LEU A 1 352 ? -10.693 1.828 33.484 1.00 89.56 352 LEU A O 1
ATOM 2802 N N . ARG A 1 353 ? -11.064 0.686 35.372 1.00 89.88 353 ARG A N 1
ATOM 2803 C CA . ARG A 1 353 ? -11.635 -0.494 34.729 1.00 89.88 353 ARG A CA 1
ATOM 2804 C C . ARG A 1 353 ? -12.866 -0.096 33.916 1.00 89.88 353 ARG A C 1
ATOM 2806 O O . ARG A 1 353 ? -13.654 0.743 34.344 1.00 89.88 353 ARG A O 1
ATOM 2813 N N . ASN A 1 354 ? -13.054 -0.756 32.776 1.00 91.06 354 ASN A N 1
ATOM 2814 C CA . ASN A 1 354 ? -14.129 -0.502 31.815 1.00 91.06 354 ASN A CA 1
ATOM 2815 C C . ASN A 1 354 ? -14.053 0.852 31.093 1.00 91.06 354 ASN A C 1
ATOM 2817 O O . ASN A 1 354 ? -14.969 1.178 30.341 1.00 91.06 354 ASN A O 1
ATOM 2821 N N . GLN A 1 355 ? -12.965 1.604 31.266 1.00 89.31 355 GLN A N 1
ATOM 2822 C CA . GLN A 1 355 ? -12.685 2.787 30.465 1.00 89.31 355 GLN A CA 1
ATOM 2823 C C . GLN A 1 355 ? -12.112 2.386 29.100 1.00 89.31 355 GLN A C 1
ATOM 2825 O O . GLN A 1 355 ? -11.306 1.455 28.996 1.00 89.31 355 GLN A O 1
ATOM 2830 N N . ASP A 1 356 ? -12.539 3.085 28.054 1.00 87.94 356 ASP A N 1
ATOM 2831 C CA . ASP A 1 356 ? -12.023 2.940 26.702 1.00 87.94 356 ASP A CA 1
ATOM 2832 C C . ASP A 1 356 ? -10.626 3.565 26.560 1.00 87.94 356 ASP A C 1
ATOM 2834 O O . ASP A 1 356 ? -10.282 4.574 27.182 1.00 87.94 356 ASP A O 1
ATOM 2838 N N . ILE A 1 357 ? -9.789 2.939 25.739 1.00 85.81 357 ILE A N 1
ATOM 2839 C CA . ILE A 1 357 ? -8.402 3.344 25.541 1.00 85.81 357 ILE A CA 1
ATOM 2840 C C . ILE A 1 357 ? -8.317 4.247 24.307 1.00 85.81 357 ILE A C 1
ATOM 2842 O O . ILE A 1 357 ? -8.329 3.791 23.161 1.00 85.81 357 ILE A O 1
ATOM 2846 N N . GLY A 1 358 ? -8.209 5.551 24.558 1.00 80.88 358 GLY A N 1
ATOM 2847 C CA . GLY A 1 358 ? -7.917 6.558 23.539 1.00 80.88 358 GLY A CA 1
ATOM 2848 C C . GLY A 1 358 ? -6.417 6.780 23.315 1.00 80.88 358 GLY A C 1
ATOM 2849 O O . GLY A 1 358 ? -5.581 6.439 24.155 1.00 80.88 358 GLY A O 1
ATOM 2850 N N . VAL A 1 359 ? -6.080 7.442 22.204 1.00 75.94 359 VAL A N 1
ATOM 2851 C CA . VAL A 1 359 ? -4.696 7.782 21.821 1.00 75.94 359 VAL A CA 1
ATOM 2852 C C . VAL A 1 359 ? -3.978 8.560 22.934 1.00 75.94 359 VAL A C 1
ATOM 2854 O O . VAL A 1 359 ? -2.866 8.203 23.319 1.00 75.94 359 VAL A O 1
ATOM 2857 N N . GLY A 1 360 ? -4.637 9.551 23.547 1.00 74.00 360 GLY A N 1
ATOM 2858 C CA . GLY A 1 360 ? -4.052 10.344 24.638 1.00 74.00 360 GLY A CA 1
ATOM 2859 C C . GLY A 1 360 ? -3.685 9.531 25.889 1.00 74.00 360 GLY A C 1
ATOM 2860 O O . GLY A 1 360 ? -2.652 9.790 26.509 1.00 74.00 360 GLY A O 1
ATOM 2861 N N . LEU A 1 361 ? -4.480 8.511 26.243 1.00 77.56 361 LEU A N 1
ATOM 2862 C CA . LEU A 1 361 ? -4.144 7.600 27.344 1.00 77.56 361 LEU A CA 1
ATOM 2863 C C . LEU A 1 361 ? -2.923 6.746 26.992 1.00 77.56 361 LEU A C 1
ATOM 2865 O O . LEU A 1 361 ? -2.020 6.617 27.815 1.00 77.56 361 LEU A O 1
ATOM 2869 N N . ILE A 1 362 ? -2.846 6.230 25.761 1.00 77.75 362 ILE A N 1
ATOM 2870 C CA . ILE A 1 362 ? -1.706 5.426 25.292 1.00 77.75 362 ILE A CA 1
ATOM 2871 C C . ILE A 1 362 ? -0.407 6.237 25.321 1.00 77.75 362 ILE A C 1
ATOM 2873 O O . ILE A 1 362 ? 0.610 5.732 25.789 1.00 77.75 362 ILE A O 1
ATOM 2877 N N . HIS A 1 363 ? -0.426 7.500 24.887 1.00 76.06 363 HIS A N 1
ATOM 2878 C CA . HIS A 1 363 ? 0.759 8.362 24.951 1.00 76.06 363 HIS A CA 1
ATOM 2879 C C . HIS A 1 363 ? 1.239 8.581 26.386 1.00 76.06 363 HIS A C 1
ATOM 2881 O O . HIS A 1 363 ? 2.435 8.465 26.657 1.00 76.06 363 HIS A O 1
ATOM 2887 N N . ARG A 1 364 ? 0.314 8.820 27.324 1.00 75.25 364 ARG A N 1
ATOM 2888 C CA . ARG A 1 364 ? 0.656 8.894 28.751 1.00 75.25 364 ARG A CA 1
ATOM 2889 C C . ARG A 1 364 ? 1.265 7.576 29.234 1.00 75.25 364 ARG A C 1
ATOM 2891 O O . ARG A 1 364 ? 2.275 7.609 29.927 1.00 75.25 364 ARG A O 1
ATOM 2898 N N . PHE A 1 365 ? 0.737 6.425 28.821 1.00 74.69 365 PHE A N 1
ATOM 2899 C CA . PHE A 1 365 ? 1.334 5.137 29.184 1.00 74.69 365 PHE A CA 1
ATOM 2900 C C . PHE A 1 365 ? 2.748 4.963 28.638 1.00 74.69 365 PHE A C 1
ATOM 2902 O O . PHE A 1 365 ? 3.640 4.617 29.401 1.00 74.69 365 PHE A O 1
ATOM 2909 N N . ILE A 1 366 ? 2.986 5.270 27.363 1.00 74.94 366 ILE A N 1
ATOM 2910 C CA . ILE A 1 366 ? 4.314 5.131 26.750 1.00 74.94 366 ILE A CA 1
ATOM 2911 C C . ILE A 1 366 ? 5.360 6.002 27.465 1.00 74.94 366 ILE A C 1
ATOM 2913 O O . ILE A 1 366 ? 6.496 5.566 27.643 1.00 74.94 366 ILE A O 1
ATOM 2917 N N . ILE A 1 367 ? 4.978 7.209 27.893 1.00 71.94 367 ILE A N 1
ATOM 2918 C CA . ILE A 1 367 ? 5.876 8.148 28.580 1.00 71.94 367 ILE A CA 1
ATOM 2919 C C . ILE A 1 367 ? 6.109 7.736 30.039 1.00 71.94 367 ILE A C 1
ATOM 2921 O O . ILE A 1 367 ? 7.245 7.756 30.511 1.00 71.94 367 ILE A O 1
ATOM 2925 N N . PHE A 1 368 ? 5.047 7.377 30.765 1.00 66.62 368 PHE A N 1
ATOM 2926 C CA . PHE A 1 368 ? 5.096 7.249 32.223 1.00 66.62 368 PHE A CA 1
ATOM 2927 C C . PHE A 1 368 ? 5.207 5.807 32.737 1.00 66.62 368 PHE A C 1
ATOM 2929 O O . PHE A 1 368 ? 5.576 5.618 33.896 1.00 66.62 368 PHE A O 1
ATOM 2936 N N . GLN A 1 369 ? 4.886 4.784 31.936 1.00 62.00 369 GLN A N 1
ATOM 2937 C CA . GLN A 1 369 ? 4.721 3.421 32.445 1.00 62.00 369 GLN A CA 1
ATOM 2938 C C . GLN A 1 369 ? 5.211 2.340 31.466 1.00 62.00 369 GLN A C 1
ATOM 2940 O O . GLN A 1 369 ? 4.640 2.106 30.407 1.00 62.00 369 GLN A O 1
ATOM 2945 N N . ARG A 1 370 ? 6.243 1.587 31.873 1.00 65.75 370 ARG A N 1
ATOM 2946 C CA . ARG A 1 370 ? 6.706 0.366 31.182 1.00 65.75 370 ARG A CA 1
ATOM 2947 C C . ARG A 1 370 ? 6.108 -0.912 31.790 1.00 65.75 370 ARG A C 1
ATOM 2949 O O . ARG A 1 370 ? 6.820 -1.891 31.989 1.00 65.75 370 ARG A O 1
ATOM 2956 N N . GLN A 1 371 ? 4.824 -0.900 32.142 1.00 73.38 371 GLN A N 1
ATOM 2957 C CA . GLN A 1 371 ? 4.130 -2.084 32.670 1.00 73.38 371 GLN A CA 1
ATOM 2958 C C . GLN A 1 371 ? 3.111 -2.613 31.663 1.00 73.38 371 GLN A C 1
ATOM 2960 O O . GLN A 1 371 ? 2.655 -1.881 30.786 1.00 73.38 371 GLN A O 1
ATOM 2965 N N . ALA A 1 372 ? 2.781 -3.899 31.780 1.00 82.62 372 ALA A N 1
ATOM 2966 C CA . ALA A 1 372 ? 1.792 -4.533 30.923 1.00 82.62 372 ALA A CA 1
ATOM 2967 C C . ALA A 1 372 ? 0.380 -4.003 31.219 1.00 82.62 372 ALA A C 1
ATOM 2969 O O . ALA A 1 372 ? -0.005 -3.844 32.378 1.00 82.62 372 ALA A O 1
ATOM 2970 N N . ILE A 1 373 ? -0.393 -3.764 30.162 1.00 87.25 373 ILE A N 1
ATOM 2971 C CA . ILE A 1 373 ? -1.768 -3.262 30.236 1.00 87.25 373 ILE A CA 1
ATOM 2972 C C . ILE A 1 373 ? -2.729 -4.443 30.103 1.00 87.25 373 ILE A C 1
ATOM 2974 O O . ILE A 1 373 ? -2.617 -5.230 29.166 1.00 87.25 373 ILE A O 1
ATOM 2978 N N . SER A 1 374 ? -3.675 -4.566 31.034 1.00 90.31 374 SER A N 1
ATOM 2979 C CA . SER A 1 374 ? -4.726 -5.591 31.005 1.00 90.31 374 SER A CA 1
ATOM 2980 C C . SER A 1 374 ? -5.921 -5.084 30.191 1.00 90.31 374 SER A C 1
ATOM 2982 O O . SER A 1 374 ? -6.593 -4.132 30.600 1.00 90.31 374 SER A O 1
ATOM 2984 N N . ILE A 1 375 ? -6.192 -5.698 29.036 1.00 93.12 375 ILE A N 1
ATOM 2985 C CA . ILE A 1 375 ? -7.302 -5.324 28.144 1.00 93.12 375 ILE A CA 1
ATOM 2986 C C . ILE A 1 375 ? -8.380 -6.406 28.083 1.00 93.12 375 ILE A C 1
ATOM 2988 O O . ILE A 1 375 ? -8.094 -7.605 28.095 1.00 93.12 375 ILE A O 1
ATOM 2992 N N . ARG A 1 376 ? -9.644 -5.990 27.977 1.00 93.62 376 ARG A N 1
ATOM 2993 C CA . ARG A 1 376 ? -10.755 -6.894 27.658 1.00 93.62 376 ARG A CA 1
ATOM 2994 C C . ARG A 1 376 ? -10.698 -7.230 26.174 1.00 93.62 376 ARG A C 1
ATOM 2996 O O . ARG A 1 376 ? -10.433 -6.357 25.355 1.00 93.62 376 ARG A O 1
ATOM 3003 N N . THR A 1 377 ? -10.970 -8.486 25.832 1.00 92.00 377 THR A N 1
ATOM 3004 C CA . THR A 1 377 ? -10.987 -8.928 24.433 1.00 92.00 377 THR A CA 1
ATOM 3005 C C . THR A 1 377 ? -12.203 -9.804 24.144 1.00 92.00 377 THR A C 1
ATOM 3007 O O . THR A 1 377 ? -12.778 -10.393 25.069 1.00 92.00 377 THR A O 1
ATOM 3010 N N . PRO A 1 378 ? -12.587 -9.964 22.865 1.00 91.06 378 PRO A N 1
ATOM 3011 C CA . PRO A 1 378 ? -13.649 -10.890 22.489 1.00 91.06 378 PRO A CA 1
ATOM 3012 C C . PRO A 1 378 ? -13.336 -12.344 22.872 1.00 91.06 378 PRO A C 1
ATOM 3014 O O . PRO A 1 378 ? -14.264 -13.114 23.108 1.00 91.06 378 PRO A O 1
ATOM 3017 N N . PHE A 1 379 ? -12.050 -12.708 22.975 1.00 90.00 379 PHE A N 1
ATOM 3018 C CA . PHE A 1 379 ? -11.593 -14.051 23.349 1.00 90.00 379 PHE A CA 1
ATOM 3019 C C . PHE A 1 379 ? -11.844 -14.390 24.823 1.00 90.00 379 PHE A C 1
ATOM 3021 O O . PHE A 1 379 ? -12.051 -15.555 25.145 1.00 90.00 379 PHE A O 1
ATOM 3028 N N . THR A 1 380 ? -11.860 -13.394 25.715 1.00 92.50 380 THR A N 1
ATOM 3029 C CA . THR A 1 380 ? -12.099 -13.594 27.158 1.00 92.50 380 THR A CA 1
ATOM 3030 C C . THR A 1 380 ? -13.554 -13.342 27.572 1.00 92.50 380 THR A C 1
ATOM 3032 O O . THR A 1 380 ? -13.882 -13.335 28.764 1.00 92.50 380 THR A O 1
ATOM 3035 N N . CYS A 1 381 ? -14.453 -13.132 26.603 1.00 92.81 381 CYS A N 1
ATOM 3036 C CA . CYS A 1 381 ? -15.875 -12.934 26.859 1.00 92.81 381 CYS A CA 1
ATOM 3037 C C . CYS A 1 381 ? -16.515 -14.222 27.406 1.00 92.81 381 CYS A C 1
ATOM 3039 O O . CYS A 1 381 ? -16.366 -15.296 26.836 1.00 92.81 381 CYS A O 1
ATOM 3041 N N . LYS A 1 382 ? -17.297 -14.109 28.488 1.00 92.62 382 LYS A N 1
ATOM 3042 C CA . LYS A 1 382 ? -17.951 -15.259 29.144 1.00 92.62 382 LYS A CA 1
ATOM 3043 C C . LYS A 1 382 ? -19.066 -15.907 28.303 1.00 92.62 382 LYS A C 1
ATOM 3045 O O . LYS A 1 382 ? -19.519 -17.003 28.616 1.00 92.62 382 LYS A O 1
ATOM 3050 N N . SER A 1 383 ? -19.564 -15.214 27.282 1.00 88.12 383 SER A N 1
ATOM 3051 C CA . SER A 1 383 ? -20.676 -15.694 26.461 1.00 88.12 383 SER A CA 1
ATOM 3052 C C . SER A 1 383 ? -20.198 -16.540 25.281 1.00 88.12 383 SER A C 1
ATOM 3054 O O . SER A 1 383 ? -19.227 -16.196 24.615 1.00 88.12 383 SER A O 1
ATOM 3056 N N . THR A 1 384 ? -20.934 -17.613 24.989 1.00 83.00 384 THR A N 1
ATOM 3057 C CA . THR A 1 384 ? -20.679 -18.520 23.861 1.00 83.00 384 THR A CA 1
ATOM 3058 C C . THR A 1 384 ? -21.389 -18.106 22.568 1.00 83.00 384 THR A C 1
ATOM 3060 O O . THR A 1 384 ? -20.944 -18.477 21.488 1.00 83.00 384 THR A O 1
ATOM 3063 N N . SER A 1 385 ? -22.483 -17.338 22.654 1.00 87.12 385 SER A N 1
ATOM 3064 C CA . SER A 1 385 ? -23.381 -17.032 21.520 1.00 87.12 385 SER A CA 1
ATOM 3065 C C . SER A 1 385 ? -23.516 -15.541 21.193 1.00 87.12 385 SER A C 1
ATOM 3067 O O . SER A 1 385 ? -24.238 -15.164 20.274 1.00 87.12 385 SER A O 1
ATOM 3069 N N . TRP A 1 386 ? -22.850 -14.665 21.942 1.00 90.75 386 TRP A N 1
ATOM 3070 C CA . TRP A 1 386 ? -22.858 -13.218 21.716 1.00 90.75 386 TRP A CA 1
ATOM 3071 C C . TRP A 1 386 ? -21.608 -12.582 22.328 1.00 90.75 386 TRP A C 1
ATOM 3073 O O . TRP A 1 386 ? -20.949 -13.190 23.167 1.00 90.75 386 TRP A O 1
ATOM 3083 N N . ILE A 1 387 ? -21.275 -11.354 21.931 1.00 93.69 387 ILE A N 1
ATOM 3084 C CA . ILE A 1 387 ? -20.165 -10.586 22.521 1.00 93.69 387 ILE A CA 1
ATOM 3085 C C . ILE A 1 387 ? -20.740 -9.388 23.282 1.00 93.69 387 ILE A C 1
ATOM 3087 O O . ILE A 1 387 ? -21.777 -8.846 22.898 1.00 93.69 387 ILE A O 1
ATOM 3091 N N . CYS A 1 388 ? -20.122 -9.002 24.401 1.00 94.62 388 CYS A N 1
ATOM 3092 C CA . CYS A 1 388 ? -20.533 -7.803 25.128 1.00 94.62 388 CYS A CA 1
ATOM 3093 C C . CYS A 1 388 ? -19.839 -6.543 24.589 1.00 94.62 388 CYS A C 1
ATOM 3095 O O . CYS A 1 388 ? -18.717 -6.624 24.086 1.00 94.62 388 CYS A O 1
ATOM 3097 N N . ARG A 1 389 ? -20.480 -5.381 24.757 1.00 94.69 389 ARG A N 1
ATOM 3098 C CA . ARG A 1 389 ? -19.950 -4.067 24.353 1.00 94.69 389 ARG A CA 1
ATOM 3099 C C . ARG A 1 389 ? -18.529 -3.839 24.870 1.00 94.69 389 ARG A C 1
ATOM 3101 O O . ARG A 1 389 ? -17.651 -3.475 24.100 1.00 94.69 389 ARG A O 1
ATOM 3108 N N . LEU A 1 390 ? -18.283 -4.131 26.148 1.00 93.75 390 LEU A N 1
ATOM 3109 C CA . LEU A 1 390 ? -16.989 -3.874 26.792 1.00 93.75 390 LEU A CA 1
ATOM 3110 C C . LEU A 1 390 ? -15.872 -4.851 26.383 1.00 93.75 390 LEU A C 1
ATOM 3112 O O . LEU A 1 390 ? -14.707 -4.490 26.458 1.00 93.75 390 LEU A O 1
ATOM 3116 N N . CYS A 1 391 ? -16.189 -6.080 25.966 1.00 93.81 391 CYS A N 1
ATOM 3117 C CA . CYS A 1 391 ? -15.180 -7.018 25.452 1.00 93.81 391 CYS A CA 1
ATOM 3118 C C . CYS A 1 391 ? -14.843 -6.761 23.981 1.00 93.81 391 CYS A C 1
ATOM 3120 O O . CYS A 1 391 ? -13.768 -7.160 23.549 1.00 93.81 391 CYS A O 1
ATOM 3122 N N . TYR A 1 392 ? -15.756 -6.152 23.217 1.00 93.00 392 TYR A N 1
ATOM 3123 C CA . TYR A 1 392 ? -15.488 -5.736 21.841 1.00 93.00 392 TYR A CA 1
ATOM 3124 C C . TYR A 1 392 ? -14.741 -4.400 21.791 1.00 93.00 392 TYR A C 1
ATOM 3126 O O . TYR A 1 392 ? -13.709 -4.308 21.138 1.00 93.00 392 TYR A O 1
ATOM 3134 N N . GLY A 1 393 ? -15.237 -3.399 22.522 1.00 93.00 393 GLY A N 1
ATOM 3135 C CA . GLY A 1 393 ? -14.672 -2.056 22.562 1.00 93.00 393 GLY A CA 1
ATOM 3136 C C . GLY A 1 393 ? -15.335 -1.096 21.576 1.00 93.00 393 GLY A C 1
ATOM 3137 O O . GLY A 1 393 ? -16.562 -1.056 21.448 1.00 93.00 393 GLY A O 1
ATOM 3138 N N . ARG A 1 394 ? -14.514 -0.265 20.942 1.00 89.50 394 ARG A N 1
ATOM 3139 C CA . ARG A 1 394 ? -14.911 0.845 20.073 1.00 89.50 394 ARG A CA 1
ATOM 3140 C C . ARG A 1 394 ? -15.307 0.368 18.677 1.00 89.50 394 ARG A C 1
ATOM 3142 O O . ARG A 1 394 ? -14.642 -0.493 18.105 1.00 89.50 394 ARG A O 1
ATOM 3149 N N . SER A 1 395 ? -16.373 0.941 18.120 1.00 85.81 395 SER A N 1
ATOM 3150 C CA . SER A 1 395 ? -16.734 0.719 16.721 1.00 85.81 395 SER A CA 1
ATOM 3151 C C . SER A 1 395 ? -15.763 1.485 15.811 1.00 85.81 395 SER A C 1
ATOM 3153 O O . SER A 1 395 ? -15.534 2.679 16.030 1.00 85.81 395 SER A O 1
ATOM 3155 N N . PRO A 1 396 ? -15.201 0.847 14.768 1.00 78.25 396 PRO A N 1
ATOM 3156 C CA . PRO A 1 396 ? -14.273 1.507 13.848 1.00 78.25 396 PRO A CA 1
ATOM 3157 C C . PRO A 1 396 ? -14.930 2.615 13.008 1.00 78.25 396 PRO A C 1
ATOM 3159 O O . PRO A 1 396 ? -14.227 3.402 12.382 1.00 78.25 396 PRO A O 1
ATOM 3162 N N . THR A 1 397 ? -16.265 2.681 12.958 1.00 76.12 397 THR A N 1
ATOM 3163 C CA . THR A 1 397 ? -16.996 3.626 12.098 1.00 76.12 397 THR A CA 1
ATOM 3164 C C . THR A 1 397 ? -17.370 4.931 12.798 1.00 76.12 397 THR A C 1
ATOM 3166 O O . THR A 1 397 ? -17.348 5.977 12.147 1.00 76.12 397 THR A O 1
ATOM 3169 N N . GLN A 1 398 ? -17.712 4.858 14.088 1.00 73.31 398 GLN A N 1
ATOM 3170 C CA . GLN A 1 398 ? -18.302 5.954 14.869 1.00 73.31 398 GLN A CA 1
ATOM 3171 C C . GLN A 1 398 ? -17.351 6.543 15.916 1.00 73.31 398 GLN A C 1
ATOM 3173 O O . GLN A 1 398 ? -17.659 7.582 16.476 1.00 73.31 398 GLN A O 1
ATOM 3178 N N . GLY A 1 399 ? -16.220 5.896 16.221 1.00 74.25 399 GLY A N 1
ATOM 3179 C CA . GLY A 1 399 ? -15.286 6.391 17.243 1.00 74.25 399 GLY A CA 1
ATOM 3180 C C . GLY A 1 399 ? -15.755 6.194 18.693 1.00 74.25 399 GLY A C 1
ATOM 3181 O O . GLY A 1 399 ? -14.932 6.278 19.603 1.00 74.25 399 GLY A O 1
ATOM 3182 N N . ASP A 1 400 ? -17.018 5.824 18.907 1.00 83.38 400 ASP A N 1
ATOM 3183 C CA . ASP A 1 400 ? -17.599 5.464 20.202 1.00 83.38 400 ASP A CA 1
ATOM 3184 C C . ASP A 1 400 ? -17.623 3.946 20.447 1.00 83.38 400 ASP A C 1
ATOM 3186 O O . ASP A 1 400 ? -17.377 3.130 19.553 1.00 83.38 400 ASP A O 1
ATOM 3190 N N . LEU A 1 401 ? -17.902 3.536 21.690 1.00 88.56 401 LEU A N 1
ATOM 3191 C CA . LEU A 1 401 ? -18.123 2.124 22.026 1.00 88.56 401 LEU A CA 1
ATOM 3192 C C . LEU A 1 401 ? -19.253 1.535 21.175 1.00 88.56 401 LEU A C 1
ATOM 3194 O O . LEU A 1 401 ? -20.290 2.168 21.027 1.00 88.56 401 LEU A O 1
ATOM 3198 N N . VAL A 1 402 ? -19.092 0.291 20.726 1.00 92.75 402 VAL A N 1
ATOM 3199 C CA . VAL A 1 402 ? -20.050 -0.400 19.847 1.00 92.75 402 VAL A CA 1
ATOM 3200 C C . VAL A 1 402 ? -21.489 -0.393 20.373 1.00 92.75 402 VAL A C 1
ATOM 3202 O O . VAL A 1 402 ? -21.722 -0.571 21.573 1.00 92.75 402 VAL A O 1
ATOM 3205 N N . GLU A 1 403 ? -22.466 -0.239 19.482 1.00 91.38 403 GLU A N 1
ATOM 3206 C CA . GLU A 1 403 ? -23.876 -0.225 19.865 1.00 91.38 403 GLU A CA 1
ATOM 3207 C C . GLU A 1 403 ? -24.469 -1.635 20.000 1.00 91.38 403 GLU A C 1
ATOM 3209 O O . GLU A 1 403 ? -23.997 -2.629 19.435 1.00 91.38 403 GLU A O 1
ATOM 3214 N N . LEU A 1 404 ? -25.521 -1.748 20.816 1.00 92.62 404 LEU A N 1
ATOM 3215 C CA . LEU A 1 404 ? -26.219 -3.020 20.995 1.00 92.62 404 LEU A CA 1
ATOM 3216 C C . LEU A 1 404 ? -26.984 -3.376 19.714 1.00 92.62 404 LEU A C 1
ATOM 3218 O O . LEU A 1 404 ? -27.704 -2.557 19.157 1.00 92.62 404 LEU A O 1
ATOM 3222 N N . GLY A 1 405 ? -26.860 -4.626 19.271 1.00 90.50 405 GLY A N 1
ATOM 3223 C CA . GLY A 1 405 ? -27.450 -5.117 18.026 1.00 90.50 405 GLY A CA 1
ATOM 3224 C C . GLY A 1 405 ? -26.512 -5.060 16.818 1.00 90.50 405 GLY A C 1
ATOM 3225 O O . GLY A 1 405 ? -26.860 -5.601 15.771 1.00 90.50 405 GLY A O 1
ATOM 3226 N N . GLU A 1 406 ? -25.313 -4.483 16.947 1.00 90.69 406 GLU A N 1
ATOM 3227 C CA . GLU A 1 406 ? -24.366 -4.391 15.835 1.00 90.69 406 GLU A CA 1
ATOM 3228 C C . GLU A 1 406 ? -23.785 -5.767 15.459 1.00 90.69 406 GLU A C 1
ATOM 3230 O O . GLU A 1 406 ? -23.324 -6.549 16.305 1.00 90.69 406 GLU A O 1
ATOM 3235 N N . ALA A 1 407 ? -23.795 -6.069 14.158 1.00 90.62 407 ALA A N 1
ATOM 3236 C CA . ALA A 1 407 ? -23.300 -7.319 13.585 1.00 90.62 407 ALA A CA 1
ATOM 3237 C C . ALA A 1 407 ? -21.770 -7.300 13.406 1.00 90.62 407 ALA A C 1
ATOM 3239 O O . ALA A 1 407 ? -21.239 -7.530 12.317 1.00 90.62 407 ALA A O 1
ATOM 3240 N N . VAL A 1 408 ? -21.050 -7.047 14.502 1.00 89.06 408 VAL A N 1
ATOM 3241 C CA . VAL A 1 408 ? -19.590 -6.839 14.538 1.00 89.06 408 VAL A CA 1
ATOM 3242 C C . VAL A 1 408 ? -18.768 -7.930 13.866 1.00 89.06 408 VAL A C 1
ATOM 3244 O O . VAL A 1 408 ? -17.675 -7.667 13.367 1.00 89.06 408 VAL A O 1
ATOM 3247 N N . ARG A 1 409 ? -19.260 -9.172 13.847 1.00 86.38 409 ARG A N 1
ATOM 3248 C CA . ARG A 1 409 ? -18.512 -10.264 13.230 1.00 86.38 409 ARG A CA 1
ATOM 3249 C C . ARG A 1 409 ? -18.676 -10.342 11.716 1.00 86.38 409 ARG A C 1
ATOM 3251 O O . ARG A 1 409 ? -17.747 -10.795 11.059 1.00 86.38 409 ARG A O 1
ATOM 3258 N N . ILE A 1 410 ? -19.796 -9.870 11.163 1.00 90.19 410 ILE A N 1
ATOM 3259 C CA . ILE A 1 410 ? -19.930 -9.696 9.709 1.00 90.19 410 ILE A CA 1
ATOM 3260 C C . ILE A 1 410 ? -18.929 -8.632 9.252 1.00 90.19 410 ILE A C 1
ATOM 3262 O O . ILE A 1 410 ? -18.188 -8.872 8.302 1.00 90.19 410 ILE A O 1
ATOM 3266 N N . ILE A 1 411 ? -18.835 -7.526 10.003 1.00 89.81 411 ILE A N 1
ATOM 3267 C CA . ILE A 1 411 ? -17.829 -6.478 9.786 1.00 89.81 411 ILE A CA 1
ATOM 3268 C C . ILE A 1 411 ? -16.425 -7.091 9.842 1.00 89.81 411 ILE A C 1
ATOM 3270 O O . ILE A 1 411 ? -15.664 -6.933 8.898 1.00 89.81 411 ILE A O 1
ATOM 3274 N N . ALA A 1 412 ? -16.103 -7.884 10.871 1.00 88.81 412 ALA A N 1
ATOM 3275 C CA . ALA A 1 412 ? -14.801 -8.551 10.970 1.00 88.81 412 ALA A CA 1
ATOM 3276 C C . ALA A 1 412 ? -14.504 -9.493 9.786 1.00 88.81 412 ALA A C 1
ATOM 3278 O O . ALA A 1 412 ? -13.396 -9.479 9.254 1.00 88.81 412 ALA A O 1
ATOM 3279 N N . GLY A 1 413 ? -15.483 -10.294 9.349 1.00 89.44 413 GLY A N 1
ATOM 3280 C CA . GLY A 1 413 ? -15.336 -11.179 8.190 1.00 89.44 413 GLY A CA 1
ATOM 3281 C C . GLY A 1 413 ? -15.041 -10.407 6.903 1.00 89.44 413 GLY A C 1
ATOM 3282 O O . GLY A 1 413 ? -14.159 -10.801 6.142 1.00 89.44 413 GLY A O 1
ATOM 3283 N N . GLN A 1 414 ? -15.713 -9.272 6.695 1.00 90.12 414 GLN A N 1
ATOM 3284 C CA . GLN A 1 414 ? -15.453 -8.373 5.569 1.00 90.12 414 GLN A CA 1
ATOM 3285 C C . GLN A 1 414 ? -14.093 -7.678 5.687 1.00 90.12 414 GLN A C 1
ATOM 3287 O O . GLN A 1 414 ? -13.349 -7.656 4.713 1.00 90.12 414 GLN A O 1
ATOM 3292 N N . SER A 1 415 ? -13.729 -7.179 6.870 1.00 89.75 415 SER A N 1
ATOM 3293 C CA . SER A 1 415 ? -12.443 -6.514 7.116 1.00 89.75 415 SER A CA 1
ATOM 3294 C C . SER A 1 415 ? -11.236 -7.438 6.945 1.00 89.75 415 SER A C 1
ATOM 3296 O O . SER A 1 415 ? -10.138 -6.954 6.703 1.00 89.75 415 SER A O 1
ATOM 3298 N N . ILE A 1 416 ? -11.415 -8.756 7.072 1.00 88.31 416 ILE A N 1
ATOM 3299 C CA . ILE A 1 416 ? -10.377 -9.751 6.755 1.00 88.31 416 ILE A CA 1
ATOM 3300 C C . ILE A 1 416 ? -10.439 -10.142 5.273 1.00 88.31 416 ILE A C 1
ATOM 3302 O O . ILE A 1 416 ? -9.408 -10.292 4.619 1.00 88.31 416 ILE A O 1
ATOM 3306 N N . GLY A 1 417 ? -11.648 -10.332 4.748 1.00 87.38 417 GLY A N 1
ATOM 3307 C CA . GLY A 1 417 ? -11.886 -10.856 3.409 1.00 87.38 417 GLY A CA 1
ATOM 3308 C C . GLY A 1 417 ? -11.549 -9.887 2.275 1.00 87.38 417 GLY A C 1
ATOM 3309 O O . GLY A 1 417 ? -10.877 -10.271 1.318 1.00 87.38 417 GLY A O 1
ATOM 3310 N N . GLU A 1 418 ? -11.961 -8.625 2.403 1.00 85.38 418 GLU A N 1
ATOM 3311 C CA . GLU A 1 418 ? -11.724 -7.567 1.414 1.00 85.38 418 GLU A CA 1
ATOM 3312 C C . GLU A 1 418 ? -10.225 -7.360 1.121 1.00 85.38 418 GLU A C 1
ATOM 3314 O O . GLU A 1 418 ? -9.832 -7.555 -0.038 1.00 85.38 418 GLU A O 1
ATOM 3319 N N . PRO A 1 419 ? -9.339 -7.151 2.120 1.00 83.75 419 PRO A N 1
ATOM 3320 C CA . PRO A 1 419 ? -7.902 -7.046 1.864 1.00 83.75 419 PRO A CA 1
ATOM 3321 C C . PRO A 1 419 ? -7.259 -8.386 1.479 1.00 83.75 419 PRO A C 1
ATOM 3323 O O . PRO A 1 419 ? -6.137 -8.406 0.969 1.00 83.75 419 PRO A O 1
ATOM 3326 N N . GLY A 1 420 ? -7.948 -9.517 1.670 1.00 79.75 420 GLY A N 1
ATOM 3327 C CA . GLY A 1 420 ? -7.511 -10.825 1.178 1.00 79.75 420 GLY A CA 1
ATOM 3328 C C . GLY A 1 420 ? -7.311 -10.842 -0.340 1.00 79.75 420 GLY A C 1
ATOM 3329 O O . GLY A 1 420 ? -6.377 -11.480 -0.837 1.00 79.75 420 GLY A O 1
ATOM 3330 N N . THR A 1 421 ? -8.107 -10.060 -1.079 1.00 73.25 421 THR A N 1
ATOM 3331 C CA . THR A 1 421 ? -7.866 -9.8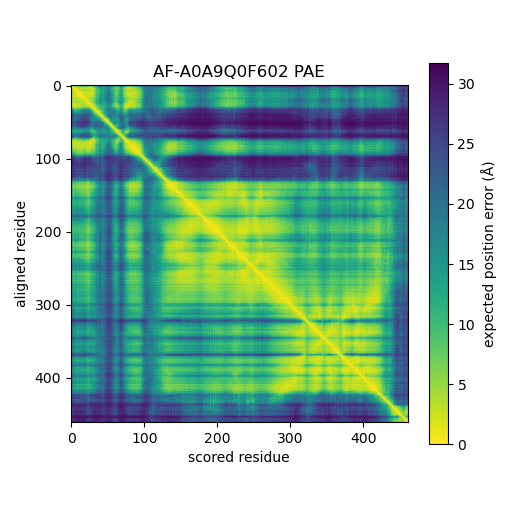23 -2.510 1.00 73.25 421 THR A CA 1
ATOM 3332 C C . THR A 1 421 ? -6.524 -9.115 -2.720 1.00 73.25 421 THR A C 1
ATOM 3334 O O . THR A 1 421 ? -5.705 -9.559 -3.512 1.00 73.25 421 THR A O 1
ATOM 3337 N N . GLN A 1 422 ? -6.199 -8.083 -1.943 1.00 72.81 422 GLN A N 1
ATOM 3338 C CA . GLN A 1 422 ? -4.949 -7.334 -2.095 1.00 72.81 422 GLN A CA 1
ATOM 3339 C C . GLN A 1 422 ? -3.694 -8.144 -1.720 1.00 72.81 422 GLN A C 1
ATOM 3341 O O . GLN A 1 422 ? -2.669 -8.050 -2.401 1.00 72.81 422 GLN A O 1
ATOM 3346 N N . LEU A 1 423 ? -3.754 -8.957 -0.660 1.00 65.62 423 LEU A N 1
ATOM 3347 C CA . LEU A 1 423 ? -2.638 -9.816 -0.231 1.00 65.62 423 LEU A CA 1
ATOM 3348 C C . LEU A 1 423 ? -2.264 -10.844 -1.297 1.00 65.62 423 LEU A C 1
ATOM 3350 O O . LEU A 1 423 ? -1.093 -11.188 -1.466 1.00 65.62 423 LEU A O 1
ATOM 3354 N N . THR A 1 424 ? -3.264 -11.297 -2.041 1.00 56.00 424 THR A N 1
ATOM 3355 C CA . THR A 1 424 ? -3.095 -12.262 -3.112 1.00 56.00 424 THR A CA 1
ATOM 3356 C C . THR A 1 424 ? -2.765 -11.579 -4.452 1.00 56.00 424 THR A C 1
ATOM 3358 O O . THR A 1 424 ? -2.089 -12.179 -5.279 1.00 56.00 424 THR A O 1
ATOM 3361 N N . LEU A 1 425 ? -3.087 -10.298 -4.655 1.00 57.16 425 LEU A N 1
ATOM 3362 C CA . LEU A 1 425 ? -2.877 -9.569 -5.919 1.00 57.16 425 LEU A CA 1
ATOM 3363 C C . LEU A 1 425 ? -1.521 -8.862 -6.092 1.00 57.16 425 LEU A C 1
ATOM 3365 O O . LEU A 1 425 ? -1.312 -8.196 -7.107 1.00 57.16 425 LEU A O 1
ATOM 3369 N N . ARG A 1 426 ? -0.558 -8.999 -5.167 1.00 54.22 426 ARG A N 1
ATOM 3370 C CA . ARG A 1 426 ? 0.759 -8.331 -5.307 1.00 54.22 426 ARG A CA 1
ATOM 3371 C C . ARG A 1 426 ? 1.476 -8.633 -6.634 1.00 54.22 426 ARG A C 1
ATOM 3373 O O . ARG A 1 426 ? 2.180 -7.763 -7.133 1.00 54.22 426 ARG A O 1
ATOM 3380 N N . THR A 1 427 ? 1.245 -9.802 -7.235 1.00 52.25 427 THR A N 1
ATOM 3381 C CA . THR A 1 427 ? 1.795 -10.185 -8.550 1.00 52.25 427 THR A CA 1
ATOM 3382 C C . THR A 1 427 ? 1.247 -9.351 -9.715 1.00 52.25 427 THR A C 1
ATOM 3384 O O . THR A 1 427 ? 1.945 -9.162 -10.711 1.00 52.25 427 THR A O 1
ATOM 3387 N N . PHE A 1 428 ? 0.025 -8.815 -9.603 1.00 45.16 428 PHE A N 1
ATOM 3388 C CA . PHE A 1 428 ? -0.590 -7.977 -10.636 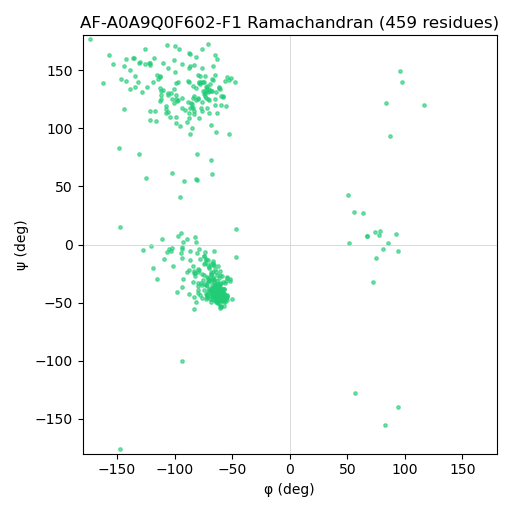1.00 45.16 428 PHE A CA 1
ATOM 3389 C C . PHE A 1 428 ? 0.074 -6.602 -10.714 1.00 45.16 428 PHE A C 1
ATOM 3391 O O . PHE A 1 428 ? 0.413 -6.127 -11.796 1.00 45.16 428 PHE A O 1
ATOM 3398 N N . HIS A 1 429 ? 0.318 -5.977 -9.559 1.00 50.38 429 HIS A N 1
ATOM 3399 C CA . HIS A 1 429 ? 0.900 -4.635 -9.499 1.00 50.38 429 HIS A CA 1
ATOM 3400 C C . HIS A 1 429 ? 2.360 -4.582 -9.962 1.00 50.38 429 HIS A C 1
ATOM 3402 O O . HIS A 1 429 ? 2.808 -3.520 -10.394 1.00 50.38 429 HIS A O 1
ATOM 3408 N N . THR A 1 430 ? 3.081 -5.706 -9.908 1.00 53.72 430 THR A N 1
ATOM 3409 C CA . THR A 1 430 ? 4.450 -5.823 -10.428 1.00 53.72 430 THR A CA 1
ATOM 3410 C C . THR A 1 430 ? 4.512 -6.356 -11.862 1.00 53.72 430 THR A C 1
ATOM 3412 O O . THR A 1 430 ? 5.582 -6.333 -12.462 1.00 53.72 430 THR A O 1
ATOM 3415 N N . GLY A 1 431 ? 3.396 -6.807 -12.453 1.00 53.19 431 GLY A N 1
ATOM 3416 C CA . GLY A 1 431 ? 3.356 -7.297 -13.838 1.00 53.19 431 GLY A CA 1
ATOM 3417 C C . GLY A 1 431 ? 4.207 -8.549 -14.090 1.00 53.19 431 GLY A C 1
ATOM 3418 O O . GLY A 1 431 ? 4.695 -8.738 -15.202 1.00 53.19 431 GLY A O 1
ATOM 3419 N N . GLY A 1 432 ? 4.419 -9.374 -13.059 1.00 54.56 432 GLY A N 1
ATOM 3420 C CA . GLY A 1 432 ? 5.314 -10.535 -13.117 1.00 54.56 432 GLY A CA 1
ATOM 3421 C C . GLY A 1 432 ? 6.788 -10.227 -12.827 1.00 54.56 432 GLY A C 1
ATOM 3422 O O . GLY A 1 432 ? 7.594 -11.154 -12.832 1.00 54.56 432 GLY A O 1
ATOM 3423 N N . VAL A 1 433 ? 7.141 -8.968 -12.533 1.00 54.75 433 VAL A N 1
ATOM 3424 C CA . VAL A 1 433 ? 8.485 -8.608 -12.055 1.00 54.75 433 VAL A CA 1
ATOM 3425 C C . VAL A 1 433 ? 8.676 -9.124 -10.629 1.00 54.75 433 VAL A C 1
ATOM 3427 O O . VAL A 1 433 ? 7.821 -8.935 -9.756 1.00 54.75 433 VAL A O 1
ATOM 3430 N N . PHE A 1 434 ? 9.806 -9.792 -10.408 1.00 51.78 434 PHE A N 1
ATOM 3431 C CA . PHE A 1 434 ? 10.177 -10.372 -9.122 1.00 51.78 434 PHE A CA 1
ATOM 3432 C C . PHE A 1 434 ? 10.563 -9.292 -8.102 1.00 51.78 434 PHE A C 1
ATOM 3434 O O . PHE A 1 434 ? 11.308 -8.367 -8.413 1.00 51.78 434 PHE A O 1
ATOM 3441 N N . THR A 1 435 ? 10.086 -9.438 -6.866 1.00 52.59 435 THR A N 1
ATOM 3442 C CA . THR A 1 435 ? 10.441 -8.591 -5.716 1.00 52.59 435 THR A CA 1
ATOM 3443 C C . THR A 1 435 ? 10.801 -9.496 -4.538 1.00 52.59 435 THR A C 1
ATOM 3445 O O . THR A 1 435 ? 9.966 -9.770 -3.673 1.00 52.59 435 THR A O 1
ATOM 3448 N N . GLY A 1 436 ? 12.008 -10.057 -4.548 1.00 48.31 436 GLY A N 1
ATOM 3449 C CA . GLY A 1 436 ? 12.526 -10.875 -3.450 1.00 48.31 436 GLY A CA 1
ATOM 3450 C C . GLY A 1 436 ? 13.214 -10.018 -2.393 1.00 48.31 436 GLY A C 1
ATOM 3451 O O . GLY A 1 436 ? 13.937 -9.080 -2.714 1.00 48.31 436 GLY A O 1
ATOM 3452 N N . ALA A 1 437 ? 13.011 -10.326 -1.115 1.00 41.62 437 ALA A N 1
ATOM 3453 C CA . ALA A 1 437 ? 13.841 -9.749 -0.065 1.00 41.62 437 ALA A CA 1
ATOM 3454 C C . ALA A 1 437 ? 15.176 -10.508 -0.029 1.00 41.62 437 ALA A C 1
ATOM 3456 O O . ALA A 1 437 ? 15.215 -11.663 0.393 1.00 41.62 437 ALA A O 1
ATOM 3457 N N . THR A 1 438 ? 16.253 -9.857 -0.462 1.00 43.34 438 THR A N 1
ATOM 3458 C CA . THR A 1 438 ? 17.632 -10.343 -0.308 1.00 43.34 438 THR A CA 1
ATOM 3459 C C . THR A 1 438 ? 18.459 -9.257 0.381 1.00 43.34 438 THR A C 1
ATOM 3461 O O . THR A 1 438 ? 18.076 -8.088 0.355 1.00 43.34 438 THR A O 1
ATOM 3464 N N . ALA A 1 439 ? 19.545 -9.658 1.051 1.00 43.47 439 ALA A N 1
ATOM 3465 C CA . ALA A 1 439 ? 20.422 -8.785 1.833 1.00 43.47 439 ALA A CA 1
ATOM 3466 C C . ALA A 1 439 ? 20.821 -7.509 1.066 1.00 43.47 439 ALA A C 1
ATOM 3468 O O . ALA A 1 439 ? 21.082 -7.563 -0.134 1.00 43.47 439 ALA A O 1
ATOM 3469 N N . GLU A 1 440 ? 20.856 -6.367 1.758 1.00 42.12 440 GLU A N 1
ATOM 3470 C CA . GLU A 1 440 ? 21.243 -5.082 1.168 1.00 42.12 440 GLU A CA 1
ATOM 3471 C C . GLU A 1 440 ? 22.676 -5.153 0.621 1.00 42.12 440 GLU A C 1
ATOM 3473 O O . GLU A 1 440 ? 23.632 -5.399 1.358 1.00 42.12 440 GLU A O 1
ATOM 3478 N N . TYR A 1 441 ? 22.824 -4.925 -0.684 1.00 53.50 441 TYR A N 1
ATOM 3479 C CA . TYR A 1 441 ? 24.124 -4.802 -1.334 1.00 53.50 441 TYR A CA 1
ATOM 3480 C C . TYR A 1 441 ? 24.551 -3.334 -1.330 1.00 53.50 441 TYR A C 1
ATOM 3482 O O . TYR A 1 441 ? 23.926 -2.494 -1.974 1.00 53.50 441 TYR A O 1
ATOM 3490 N N . LEU A 1 442 ? 25.645 -3.024 -0.637 1.00 52.62 442 LEU A N 1
ATOM 3491 C CA . LEU A 1 442 ? 26.290 -1.714 -0.704 1.00 52.62 442 LEU A CA 1
ATOM 3492 C C . LEU A 1 442 ? 27.296 -1.716 -1.861 1.00 52.62 442 LEU A C 1
ATOM 3494 O O . LEU A 1 442 ? 28.335 -2.370 -1.777 1.00 52.62 442 LEU A O 1
ATOM 3498 N N . ARG A 1 443 ? 26.993 -0.995 -2.949 1.00 58.22 443 ARG A N 1
ATOM 3499 C CA . ARG A 1 443 ? 27.963 -0.751 -4.031 1.00 58.22 443 ARG A CA 1
ATOM 3500 C C . ARG A 1 443 ? 28.861 0.430 -3.689 1.00 58.22 443 ARG A C 1
ATOM 3502 O O . ARG A 1 443 ? 28.386 1.467 -3.231 1.00 58.22 443 ARG A O 1
ATOM 3509 N N . ALA A 1 444 ? 30.156 0.281 -3.952 1.00 64.25 444 ALA A N 1
ATOM 3510 C CA . ALA A 1 444 ? 31.091 1.392 -3.873 1.00 64.25 444 ALA A CA 1
ATOM 3511 C C . ALA A 1 444 ? 30.852 2.358 -5.056 1.00 64.25 444 ALA A C 1
ATOM 3513 O O . ALA A 1 444 ? 30.730 1.894 -6.188 1.00 64.25 444 ALA A O 1
ATOM 3514 N N . PRO A 1 445 ? 30.800 3.683 -4.829 1.00 55.25 445 PRO A N 1
ATOM 3515 C CA . PRO A 1 445 ? 30.539 4.676 -5.880 1.00 55.25 445 PRO A CA 1
ATOM 3516 C C . PRO A 1 445 ? 31.731 4.915 -6.821 1.00 55.25 445 PRO A C 1
ATOM 3518 O O . PRO A 1 445 ? 31.600 5.611 -7.824 1.00 55.25 445 PRO A O 1
ATOM 3521 N N . SER A 1 446 ? 32.907 4.384 -6.489 1.00 64.56 446 SER A N 1
ATOM 3522 C CA . SER A 1 446 ? 34.133 4.539 -7.267 1.00 64.56 446 SER A CA 1
ATOM 3523 C C . SER A 1 446 ? 35.075 3.368 -7.026 1.00 64.56 446 SER A C 1
ATOM 3525 O O . SER A 1 446 ? 35.072 2.775 -5.943 1.00 64.56 446 SER A O 1
ATOM 3527 N N . ASN A 1 447 ? 35.947 3.113 -7.996 1.00 63.53 447 ASN A N 1
ATOM 3528 C CA . ASN A 1 447 ? 36.971 2.079 -7.910 1.00 63.53 447 ASN A CA 1
ATOM 3529 C C . ASN A 1 447 ? 37.925 2.366 -6.747 1.00 63.53 447 ASN A C 1
ATOM 3531 O O . ASN A 1 447 ? 38.366 3.501 -6.544 1.00 63.53 447 ASN A O 1
ATOM 3535 N N . GLY A 1 448 ? 38.243 1.339 -5.963 1.00 75.94 448 GLY A N 1
ATOM 3536 C CA . GLY A 1 448 ? 38.975 1.525 -4.717 1.00 75.94 448 GLY A CA 1
ATOM 3537 C C . GLY A 1 448 ? 39.372 0.222 -4.035 1.00 75.94 448 GLY A C 1
ATOM 3538 O O . GLY A 1 448 ? 39.064 -0.878 -4.490 1.00 75.94 448 GLY A O 1
ATOM 3539 N N . LYS A 1 449 ? 40.095 0.358 -2.920 1.00 73.88 449 LYS A N 1
ATOM 3540 C CA . LYS A 1 449 ? 40.495 -0.766 -2.065 1.00 73.88 449 LYS A CA 1
ATOM 3541 C C . LYS A 1 449 ? 39.675 -0.722 -0.785 1.00 73.88 449 LYS A C 1
ATOM 3543 O O . LYS A 1 449 ? 39.782 0.250 -0.039 1.00 73.88 449 LYS A O 1
ATOM 3548 N N . ILE A 1 450 ? 38.899 -1.770 -0.518 1.00 68.19 450 ILE A N 1
ATOM 3549 C CA . ILE A 1 450 ? 38.244 -1.941 0.782 1.00 68.19 450 ILE A CA 1
ATOM 3550 C C . ILE A 1 450 ? 39.146 -2.809 1.651 1.00 68.19 450 ILE A C 1
ATOM 3552 O O . ILE A 1 450 ? 39.555 -3.901 1.252 1.00 68.19 450 ILE A O 1
ATOM 3556 N N . LYS A 1 451 ? 39.466 -2.294 2.838 1.00 66.69 451 LYS A N 1
ATOM 3557 C CA . LYS A 1 451 ? 40.202 -3.018 3.868 1.00 66.69 451 LYS A CA 1
ATOM 3558 C C . LYS A 1 451 ? 39.226 -3.369 4.983 1.00 66.69 451 LYS A C 1
ATOM 3560 O O . LYS A 1 451 ? 38.714 -2.469 5.648 1.00 66.69 451 LYS A O 1
ATOM 3565 N N . PHE A 1 452 ? 38.960 -4.656 5.163 1.00 75.75 452 PHE A N 1
ATOM 3566 C CA . PHE A 1 452 ? 38.212 -5.135 6.322 1.00 75.75 452 PHE A CA 1
ATOM 3567 C C . PHE A 1 452 ? 39.138 -5.251 7.540 1.00 75.75 452 PHE A C 1
ATOM 3569 O O . PHE A 1 452 ? 40.366 -5.251 7.399 1.00 75.75 452 PHE A O 1
ATOM 3576 N N . ASN A 1 453 ? 38.557 -5.305 8.743 1.00 62.38 453 ASN A N 1
ATOM 3577 C CA . ASN A 1 453 ? 39.337 -5.599 9.941 1.00 62.38 453 ASN A CA 1
ATOM 3578 C C . ASN A 1 453 ? 39.765 -7.070 9.885 1.00 62.38 453 ASN A C 1
ATOM 3580 O O . ASN A 1 453 ? 38.917 -7.954 9.955 1.00 62.38 453 ASN A O 1
ATOM 3584 N N . GLU A 1 454 ? 41.082 -7.249 9.755 1.00 57.47 454 GLU A N 1
ATOM 3585 C CA . GLU A 1 454 ? 41.860 -8.489 9.601 1.00 57.47 454 GLU A CA 1
ATOM 3586 C C . GLU A 1 454 ? 42.024 -8.977 8.140 1.00 57.47 454 GLU A C 1
ATOM 3588 O O . GLU A 1 454 ? 41.181 -9.651 7.557 1.00 57.47 454 GLU A O 1
ATOM 3593 N N . ASP A 1 455 ? 43.153 -8.551 7.549 1.00 57.25 455 ASP A N 1
ATOM 3594 C CA . ASP A 1 455 ? 43.906 -9.052 6.379 1.00 57.25 455 ASP A CA 1
ATOM 3595 C C . ASP A 1 455 ? 43.214 -9.324 5.029 1.00 57.25 455 ASP A C 1
ATOM 3597 O O . ASP A 1 455 ? 43.887 -9.649 4.048 1.00 57.25 455 ASP A 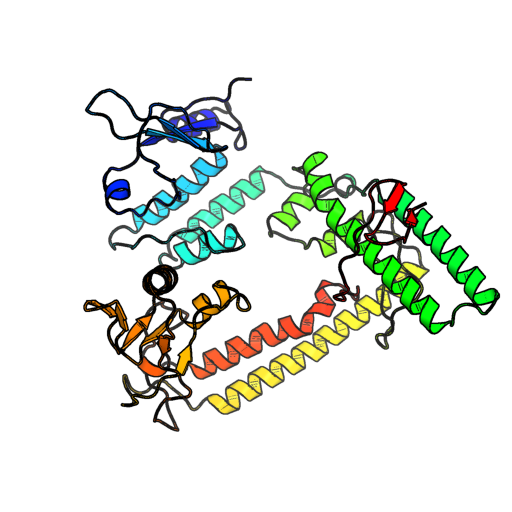O 1
ATOM 3601 N N . LEU A 1 456 ? 41.912 -9.083 4.898 1.00 47.44 456 LEU A N 1
ATOM 3602 C CA . LEU A 1 456 ? 41.206 -9.146 3.616 1.00 47.44 456 LEU A CA 1
ATOM 3603 C C . LEU A 1 456 ? 41.226 -7.789 2.901 1.00 47.44 456 LEU A C 1
ATOM 3605 O O . LEU A 1 456 ? 40.500 -6.853 3.253 1.00 47.44 456 LEU A O 1
ATOM 3609 N N . ILE A 1 457 ? 42.062 -7.698 1.863 1.00 56.88 457 ILE A N 1
ATOM 3610 C CA . ILE A 1 457 ? 42.062 -6.596 0.895 1.00 56.88 457 ILE A CA 1
ATOM 3611 C C . ILE A 1 457 ? 41.293 -7.062 -0.340 1.00 56.88 457 ILE A C 1
ATOM 3613 O O . ILE A 1 457 ? 41.775 -7.905 -1.096 1.00 56.88 457 ILE A O 1
ATOM 3617 N N . VAL A 1 458 ? 40.107 -6.496 -0.556 1.00 59.62 458 VAL A N 1
ATOM 3618 C CA . VAL A 1 458 ? 39.312 -6.741 -1.765 1.00 59.62 458 VAL A CA 1
ATOM 3619 C C . VAL A 1 458 ? 39.543 -5.585 -2.734 1.00 59.62 458 VAL A C 1
ATOM 3621 O O . VAL A 1 458 ? 39.383 -4.412 -2.378 1.00 59.62 458 VAL A O 1
ATOM 3624 N N . TYR A 1 459 ? 39.951 -5.919 -3.956 1.00 56.41 459 TYR A N 1
ATOM 3625 C CA . TYR A 1 459 ? 40.096 -4.962 -5.047 1.00 56.41 459 TYR A CA 1
ATOM 3626 C C . TYR A 1 459 ? 38.746 -4.827 -5.743 1.00 56.41 459 TYR A C 1
ATOM 3628 O O . TYR A 1 459 ? 38.234 -5.807 -6.277 1.00 56.41 459 TYR A O 1
ATOM 3636 N N . ILE A 1 460 ? 38.171 -3.627 -5.710 1.00 57.28 460 ILE A N 1
ATOM 3637 C CA . ILE A 1 460 ? 36.941 -3.311 -6.435 1.00 57.28 460 ILE A CA 1
ATOM 3638 C C . ILE A 1 460 ? 37.368 -2.603 -7.717 1.00 57.28 460 ILE A C 1
ATOM 3640 O O . ILE A 1 460 ? 37.840 -1.461 -7.665 1.00 57.28 460 ILE A O 1
ATOM 3644 N N . THR A 1 461 ? 37.290 -3.331 -8.830 1.00 46.56 461 THR A N 1
ATOM 3645 C CA . THR A 1 461 ? 37.535 -2.831 -10.191 1.00 46.56 461 THR A CA 1
ATOM 3646 C C . THR A 1 461 ? 36.262 -2.365 -10.849 1.00 46.56 461 THR A C 1
ATOM 3648 O O . THR A 1 461 ? 35.249 -3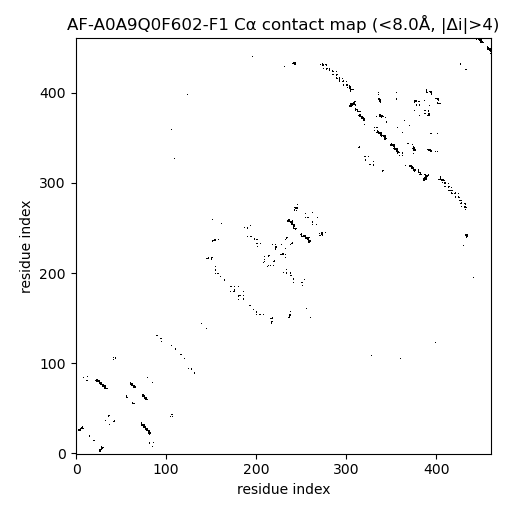.068 -10.642 1.00 46.56 461 THR A O 1
#

InterPro domains:
  IPR007081 RNA polymerase Rpb1, domain 5 [PF04998] (262-453)
  IPR007083 RNA polymerase Rpb1, domain 4 [PF05000] (183-250)
  IPR038120 RNA polymerase Rpb1, funnel domain superfamily [G3DSA:1.10.132.30] (149-286)
  IPR042102 RNA polymerase Rpb1, domain 3 superfamily [G3DSA:1.10.274.100] (1-148)

Mean predicted aligned error: 14.42 Å

Nearest PDB structures (foldseek):
  8w9z-assembly1_c  TM=8.873E-01  e=2.005E-39  Nicotiana tabacum
  8wa1-assembly1_c  TM=8.965E-01  e=1.746E-38  Nicotiana tabacum
  8xzv-assembly1_D  TM=9.165E-01  e=1.794E-37  Spinacia oleracea
  8w8n-assembly1_D  TM=7.476E-01  e=1.001E-26  Thermus thermophilus HB8
  8w8p-assembly1_D  TM=7.372E-01  e=8.958E-27  Thermus thermophilus HB8

Solvent-accessible surface area (backbone atoms only — not comparable to full-atom values): 26893 Å² total; per-residue (Å²): 132,83,68,54,76,32,75,44,72,67,56,48,51,50,36,38,76,68,67,76,44,58,53,81,44,63,28,38,38,49,41,81,54,61,71,71,45,67,74,66,73,66,52,85,60,90,69,83,80,74,81,84,77,98,69,89,60,76,51,98,53,42,42,70,48,75,62,88,61,96,84,56,71,51,36,37,33,38,57,44,31,48,49,58,52,54,53,53,48,54,52,48,54,43,50,61,78,58,66,85,66,92,82,85,90,77,77,75,87,85,66,97,44,76,73,59,55,53,52,66,78,44,62,88,55,67,78,54,57,61,60,57,53,54,53,53,53,52,50,55,58,72,66,60,79,64,84,58,81,78,61,55,68,59,60,80,66,52,64,61,54,53,52,53,49,52,52,52,50,52,51,54,51,50,37,38,76,72,65,77,44,55,74,68,56,51,51,50,50,51,52,52,53,53,50,54,48,52,51,50,54,51,58,52,46,59,61,46,39,59,71,76,45,67,81,33,47,65,56,46,31,25,77,72,65,76,47,60,48,71,69,57,51,24,30,39,28,54,37,53,38,49,38,27,47,85,90,64,50,74,46,89,71,60,33,68,48,15,66,72,81,45,66,53,75,67,49,44,54,54,48,47,41,13,38,52,46,20,54,51,49,41,59,54,37,46,52,51,19,51,51,50,23,50,53,44,28,69,76,30,66,81,38,31,24,72,44,63,71,64,83,60,77,52,48,50,73,48,65,62,66,79,82,82,47,60,66,63,61,57,48,67,69,43,52,37,27,13,27,42,48,66,41,65,61,84,94,43,76,77,43,52,52,72,38,71,34,47,69,72,57,51,54,50,36,72,74,75,45,92,58,62,45,41,28,26,34,68,88,48,45,68,52,91,68,40,44,26,29,48,24,66,14,39,31,94,87,75,77,43,68,41,60,80,68,40,55,60,37,44,53,49,20,46,70,54,20,61,56,37,34,57,74,60,34,58,49,48,82,47,45,30,41,80,85,78,93,68,83,88,80,84,78,75,95,61,76,47,76,51,74,55,96,76,92,49,74,48,80,47,124

pLDDT: mean 73.26, std 19.68, range [23.75, 95.12]

Sequence (461 aa):
MKEPFFWNSNDAIGAYRQKRINLDSLLWLRWECDQRLITSGETPIQGYYESLGTYQEIYGHCLIVRSVKKQQNPCIYIRTTVGHISFYREIEEAIQGSRKGSFPTIDLNSLPNPTQRNMEVLMDERANLFDNKTLGFQQATATSISLGIDDLLTVSSKGWLVQDIEHQSLLSANHQHYGNVHAVEKLRQSIDIWYATSEYLRQEMNPNFRITEPLNPAYIMSFSGARGSASQIHQLVGMRGLMSDPQGQMLELVIQSNLREGLSLTEYIISCYGARKGVIDTSVRTSDAGFLTRRLVEVVQHLVVRRTECGTTWGIHVSPPNGMMPQRVFINTLVGCVLADNIYIGPRCIALRNQDIGVGLIHRFIIFQRQAISIRTPFTCKSTSWICRLCYGRSPTQGDLVELGEAVRIIAGQSIGEPGTQLTLRTFHTGGVFTGATAEYLRAPSNGKIKFNEDLIVYIT

Organism: NCBI:txid218843